Protein 3T4E (pdb70)

Secondary structure (DSSP, 8-state):
--EEEEEEES--TT-SHHHHHHHHHHHHT-SEEEEEEE--TTTHHHHHHHHHHTT--EEEE-TTSHHHHGGG-SEE-HHHHHHT--SEEEEETTEEEEE-HHHHHHHHHHHHTT---TT-EEEEE--SHHHHHHHHHHHHTT-SEEEEEE-SSTHHHHHHHHHHHHHHHSS-EEEEEETT-HHHHHHHHHH-SEEEE-SSTTSTTSTT--S---GGGS-TT-EEEE---SSSS-HHHHHHHHTT-EEE-HHHHHHHHHHHHHHHHHSS---HHHHHHHTT---/-TT-EEEEEEESS--S-SHHHHHHHHHHHHT-SEEEEEEE--TTTHHHHHHHHHHTT--EEEE-TTSTTGGGGGSSEE-HHHHHHT--SEEEEETTEEEEE-HHHHHHHHHHHHTT---TT-EEEEE--SHHHHHHHHHHHHTT-SEEEEEE-SSTHHHHHHHHHHHHHHHSS-EEEEEETT-HHHHHHHHHH-SEEEE-SSTTSTTSTT--S-S-GGGS-TT-EEEE---SSSS-HHHHHHHHTT-EEE-HHHHHHHHHHHHHHHHHSS---HHHHHHHHT-

InterPro domains:
  IPR013708 Shikimate dehydrogenase substrate binding, N-terminal [PF08501] (12-94)
  IPR022872 Quinate/Shikimate dehydrogenase [MF_01578] (1-288)
  IPR022893 Shikimate dehydrogenase family [MF_00222] (7-286)
  IPR022893 Shikimate dehydrogenase family [PTHR21089] (5-277)
  IPR036291 NAD(P)-binding domain superfamily [SSF51735] (107-283)
  IPR041121 SDH, C-terminal [PF18317] (255-284)
  IPR046346 Aminoacid dehydrogenase-like, N-terminal domain superfamily [SSF53223] (5-106)

Sequence (566 aa):
KYELIGLMAYPPIIRRHHSSLSPEMQNKALEKAGLPYTYMMAFEVDNTTFASAIEEGLKALKKMRGTGVSMPNKQLACEYVDELTPAAKLVGAINTIVNDDGYLRGYNTDGTGHIRAIKESGFDMRRGKTMVLLGAGGAATAIGAQAAIEGIKEIKLFNRKDDFFEKAVAFAKRVNENTDCVVTVTDLADQHAFTEEALASADILTNGTKVGMKPLENESLIGDVSLLRPELLVTECVYNPHMTKLLQQAQQAGCKTIIDGYGMLLWQGAEQFELWTGKAFPLDYVKQVVMGFTATAKYELIGLMAYPIRHSLSPEMQNKALEKAGLPYTYMAFEEVDNTTFASAIEGLKALKMRGTGVSMMPNKQLACEYVDELTPAAKLVGAINTIVNDDGYLRGYNTDGTGHIRAIKESGFDMRGKTMVLLGAGGAATAIGAQAAIEGIKEIKLFNRKDDFFEKAVAFAKRVNENTDCVVTVTDLADQHAFTEALASADILTNGTKVGMKPLENESLIGDVSLLRPELLVTECVYNNPHMTKLLQQQAQQAGCKTIDGYGMLLWQGAEQFEELWTGKKAFPLDYVKQVMGF

Nearest PDB structures (foldseek):
  3t4e-assembly1_B  TM=1.001E+00  e=2.821E-56  Salmonella enterica subsp. enterica serovar Typhimurium
  1o9b-assembly2_B  TM=9.986E-01  e=2.293E-50  Escherichia coli
  3tnl-assembly1_B  TM=9.856E-01  e=4.066E-39  Listeria monocytogenes EGD-e
  5dzs-assembly2_B-2  TM=7.888E-01  e=3.989E-23  Clostridioides difficile 630
  3sef-assembly2_C  TM=8.909E-01  e=2.030E-20  Vibrio cholerae O1 biovar El Tor str. N16961

CATH classification: 3.40.50.10860 (+1 more: 3.40.50.720)

Foldseek 3Di:
DAAEEEEEEPPPPDDCLQVLLQVQCVVVVHRYHYYYDHHAPVCPVVVLVVCLVSVHQWYFYDPPCFLVVVVVAQEEDQLCVLLSGFGIWGQDNNHIYTYHLLQVQQVVLCVVVVDQQAQFEEEEEDQDNNRLSVVSSSQVSHRAEYEYEYAPDPRQVVLVVSQVSSVVPGNHHYHYYHLVPVVVVLVSLQRGQEYEYPDCQCPPVNQVDDSDPDLVSQALNYEYEYQDPVPPQGPVNVSNVVNNHHYYTNVSSVLSSSQVNSCSSRVDGGPRVSSCVVVVVDD/DVVAAEEEAEEPPDDPDCLQVLLQVQCVVVPHRYHYYYDHHAPVCVVVVLVVCLVSVHQWYFYDPPCFLVVVVSAQEEDQLCVLLSGFGIWGQDNNHIYGYHLLQVQLVVLCVVVVDQQAQFEEEFEDQDNNRSSNVSSSQVSHHAEYEYEYAPDPRQVVQVVSQVSSVVPGNHHYDYDYLVPVVSVLVSLQRHQEYEYPDCQCPPPNVVDDSDPDLVSQALRYEYEYQDVVPQCGPNNVSNVVNNHHYYTNVSSVLSSSQVNSCSSPVDGGPSVVSCVVVVD

Radius of gyration: 31.48 Å; Cα contacts (8 Å, |Δi|>4): 1262; chains: 2; bounding box: 39×104×48 Å

Structure (mmCIF, N/CA/C/O backbone):
data_3T4E
#
_entry.id   3T4E
#
_cell.length_a   40.049
_cell.length_b   111.392
_cell.length_c   66.380
_cell.angle_alpha   90.00
_cell.angle_beta   96.20
_cell.angle_gamma   90.00
#
_symmetry.space_group_name_H-M   'P 1 21 1'
#
loop_
_entity.id
_entity.type
_entity.pdbx_description
1 polymer 'Quinate/shikimate dehydrogenase'
2 non-polymer NICOTINAMIDE-ADENINE-DINUCLEOTIDE
3 non-polymer 'PHOSPHATE ION'
4 water water
#
loop_
_atom_site.group_PDB
_atom_site.id
_atom_site.type_symbol
_atom_site.label_atom_id
_atom_site.label_alt_id
_atom_site.label_comp_id
_atom_site.label_asym_id
_atom_site.label_entity_id
_atom_site.label_seq_id
_atom_site.pdbx_PDB_ins_code
_atom_site.Cartn_x
_atom_site.Cartn_y
_atom_site.Cartn_z
_atom_site.occupancy
_atom_site.B_iso_or_equiv
_atom_site.auth_seq_id
_atom_site.auth_comp_id
_atom_site.auth_asym_id
_atom_site.auth_atom_id
_atom_site.pdbx_PDB_model_num
ATOM 1 N N . LYS A 1 30 ? 11.408 61.468 8.508 1.00 54.17 6 LYS A N 1
ATOM 2 C CA . LYS A 1 30 ? 12.359 60.860 9.478 1.00 53.16 6 LYS A CA 1
ATOM 3 C C . LYS A 1 30 ? 12.137 59.304 9.480 1.00 49.55 6 LYS A C 1
ATOM 4 O O . LYS A 1 30 ? 11.839 58.709 8.437 1.00 49.14 6 LYS A O 1
ATOM 10 N N . TYR A 1 31 ? 12.305 58.654 10.624 1.00 45.71 7 TYR A N 1
ATOM 11 C CA . TYR A 1 31 ? 12.108 57.226 10.738 1.00 41.94 7 TYR A CA 1
ATOM 12 C C . TYR A 1 31 ? 10.624 56.848 10.676 1.00 38.53 7 TYR A C 1
ATOM 13 O O . TYR A 1 31 ? 9.766 57.621 11.087 1.00 38.02 7 TYR A O 1
ATOM 22 N N . GLU A 1 32 ? 10.352 55.664 10.132 1.00 33.99 8 GLU A N 1
ATOM 23 C CA . GLU A 1 32 ? 9.018 55.110 10.053 1.00 32.00 8 GLU A CA 1
ATOM 24 C C . GLU A 1 32 ? 8.937 53.950 11.037 1.00 27.92 8 GLU A C 1
ATOM 25 O O . GLU A 1 32 ? 9.900 53.218 11.232 1.00 27.08 8 GLU A O 1
ATOM 31 N N . LEU A 1 33 ? 7.772 53.757 11.621 1.00 24.20 9 LEU A N 1
ATOM 32 C CA . LEU A 1 33 ? 7.592 52.718 12.629 1.00 22.48 9 LEU A CA 1
ATOM 33 C C . LEU A 1 33 ? 7.075 51.441 12.036 1.00 20.60 9 LEU A C 1
ATOM 34 O O . LEU A 1 33 ? 6.240 51.466 11.128 1.00 19.74 9 LEU A O 1
ATOM 39 N N . ILE A 1 34 ? 7.581 50.338 12.561 1.00 20.27 10 ILE A N 1
ATOM 40 C CA . ILE A 1 34 ? 7.097 48.991 12.228 1.00 19.41 10 ILE A CA 1
ATOM 41 C C . ILE A 1 34 ? 6.722 48.404 13.555 1.00 18.76 10 ILE A C 1
ATOM 42 O O . ILE A 1 34 ? 7.540 48.383 14.496 1.00 20.49 10 ILE A O 1
ATOM 47 N N . GLY A 1 35 ? 5.477 47.963 13.688 1.00 18.49 11 GLY A N 1
ATOM 48 C CA . GLY A 1 35 ? 5.065 47.381 14.944 1.00 18.86 11 GLY A CA 1
ATOM 49 C C . GLY A 1 35 ? 5.033 45.866 15.006 1.00 19.65 11 GLY A C 1
ATOM 50 O O . GLY A 1 35 ? 5.412 45.167 14.055 1.00 20.87 11 GLY A O 1
ATOM 51 N N . LEU A 1 36 ? 4.680 45.386 16.195 1.00 19.99 12 LEU A N 1
ATOM 52 C CA . LEU A 1 36 ? 4.342 43.992 16.470 1.00 19.66 12 LEU A CA 1
ATOM 53 C C . LEU A 1 36 ? 3.080 44.156 17.293 1.00 20.25 12 LEU A C 1
ATOM 54 O O . LEU A 1 36 ? 3.074 44.927 18.245 1.00 21.73 12 LEU A O 1
ATOM 59 N N . MET A 1 37 ? 2.010 43.479 16.896 1.00 20.60 13 MET A N 1
ATOM 60 C CA . MET A 1 37 ? 0.742 43.523 17.581 1.00 20.96 13 MET A CA 1
ATOM 61 C C . MET A 1 37 ? 0.402 42.113 18.039 1.00 20.31 13 MET A C 1
ATOM 62 O O . MET A 1 37 ? 0.022 41.272 17.241 1.00 20.53 13 MET A O 1
ATOM 67 N N . ALA A 1 38 ? 0.553 41.876 19.334 1.00 19.31 14 ALA A N 1
ATOM 68 C CA . ALA A 1 38 ? 0.367 40.577 19.914 1.00 18.17 14 ALA A CA 1
ATOM 69 C C . ALA A 1 38 ? 0.123 40.701 21.407 1.00 20.14 14 ALA A C 1
ATOM 70 O O . ALA A 1 38 ? 0.350 41.766 21.992 1.00 21.22 14 ALA A O 1
ATOM 72 N N . TYR A 1 39 ? -0.357 39.623 22.013 1.00 20.95 15 TYR A N 1
ATOM 73 C CA . TYR A 1 39 ? -0.580 39.587 23.462 1.00 22.92 15 TYR A CA 1
ATOM 74 C C . TYR A 1 39 ? -0.571 38.146 23.935 1.00 24.32 15 TYR A C 1
ATOM 75 O O . TYR A 1 39 ? -1.415 37.361 23.508 1.00 24.58 15 TYR A O 1
ATOM 84 N N A PRO A 1 40 ? 0.385 37.780 24.803 0.50 26.11 16 PRO A N 1
ATOM 85 N N B PRO A 1 40 ? 0.348 37.812 24.842 0.50 26.53 16 PRO A N 1
ATOM 86 C CA A PRO A 1 40 ? 1.468 38.609 25.358 0.50 27.88 16 PRO A CA 1
ATOM 87 C CA B PRO A 1 40 ? 1.323 38.760 25.395 0.50 28.45 16 PRO A CA 1
ATOM 88 C C A PRO A 1 40 ? 2.633 38.743 24.401 0.50 28.31 16 PRO A C 1
ATOM 89 C C B PRO A 1 40 ? 2.573 38.892 24.545 0.50 29.00 16 PRO A C 1
ATOM 90 O O A PRO A 1 40 ? 2.831 37.871 23.553 0.50 30.31 16 PRO A O 1
ATOM 91 O O B PRO A 1 40 ? 2.655 38.320 23.455 0.50 30.29 16 PRO A O 1
ATOM 98 N N A ILE A 1 41 ? 3.399 39.821 24.537 0.50 28.88 17 ILE A N 1
ATOM 99 N N B ILE A 1 41 ? 3.515 39.693 25.023 0.50 30.82 17 ILE A N 1
ATOM 100 C CA A ILE A 1 41 ? 4.561 40.055 23.689 0.50 28.83 17 ILE A CA 1
ATOM 101 C CA B ILE A 1 41 ? 4.806 39.828 24.384 0.50 31.23 17 ILE A CA 1
ATOM 102 C C A ILE A 1 41 ? 5.845 39.623 24.398 0.50 30.81 17 ILE A C 1
ATOM 103 C C B ILE A 1 41 ? 5.778 39.328 25.458 0.50 34.74 17 ILE A C 1
ATOM 104 O O A ILE A 1 41 ? 6.955 39.954 23.966 0.50 30.72 17 ILE A O 1
ATOM 105 O O B ILE A 1 41 ? 6.441 40.130 26.121 0.50 36.35 17 ILE A O 1
ATOM 114 N N A ARG A 1 42 ? 5.687 38.864 25.474 0.50 32.69 18 ARG A N 1
ATOM 115 N N B ARG A 1 42 ? 5.839 38.014 25.675 0.50 37.24 18 ARG A N 1
ATOM 116 C CA A ARG A 1 42 ? 6.824 38.446 26.289 0.50 33.85 18 ARG A CA 1
ATOM 117 C CA B ARG A 1 42 ? 6.723 37.481 26.728 0.50 39.46 18 ARG A CA 1
ATOM 118 C C A ARG A 1 42 ? 7.872 37.578 25.547 0.50 34.35 18 ARG A C 1
ATOM 119 C C B ARG A 1 42 ? 8.187 37.480 26.286 0.50 39.66 18 ARG A C 1
ATOM 120 O O A ARG A 1 42 ? 7.564 36.535 24.959 0.50 34.07 18 ARG A O 1
ATOM 121 O O B ARG A 1 42 ? 9.026 38.126 26.927 0.50 40.87 18 ARG A O 1
ATOM 136 N N A HIS A 1 43 ? 9.103 38.093 25.594 0.50 34.78 19 HIS A N 1
ATOM 137 N N B HIS A 1 43 ? 8.526 36.752 25.238 0.50 38.20 19 HIS A N 1
ATOM 138 C CA A HIS A 1 43 ? 10.346 37.499 25.040 0.50 35.80 19 HIS A CA 1
ATOM 139 C CA B HIS A 1 43 ? 9.865 36.930 24.718 0.50 37.64 19 HIS A CA 1
ATOM 140 C C A HIS A 1 43 ? 10.372 37.191 23.523 0.50 34.01 19 HIS A C 1
ATOM 141 C C B HIS A 1 43 ? 9.901 36.641 23.232 0.50 34.62 19 HIS A C 1
ATOM 142 O O A HIS A 1 43 ? 11.249 36.466 23.063 0.50 34.27 19 HIS A O 1
ATOM 143 O O B HIS A 1 43 ? 10.403 35.621 22.771 0.50 34.06 19 HIS A O 1
ATOM 156 N N A SER A 1 44 ? 9.419 37.719 22.758 0.50 31.46 20 SER A N 1
ATOM 157 N N B SER A 1 44 ? 9.302 37.567 22.508 0.50 31.51 20 SER A N 1
ATOM 158 C CA A SER A 1 44 ? 9.447 37.537 21.307 0.50 29.69 20 SER A CA 1
ATOM 159 C CA B SER A 1 44 ? 9.336 37.555 21.082 0.50 29.31 20 SER A CA 1
ATOM 160 C C A SER A 1 44 ? 10.841 37.896 20.840 0.50 28.06 20 SER A C 1
ATOM 161 C C B SER A 1 44 ? 10.747 37.953 20.730 0.50 27.87 20 SER A C 1
ATOM 162 O O A SER A 1 44 ? 11.458 38.784 21.419 0.50 27.14 20 SER A O 1
ATOM 163 O O B SER A 1 44 ? 11.288 38.892 21.306 0.50 26.98 20 SER A O 1
ATOM 168 N N . LEU A 1 45 ? 11.347 37.202 19.817 1.00 27.66 21 LEU A N 1
ATOM 169 C CA . LEU A 1 45 ? 12.682 37.483 19.297 1.00 26.90 21 LEU A CA 1
ATOM 170 C C . LEU A 1 45 ? 12.610 38.459 18.116 1.00 25.74 21 LEU A C 1
ATOM 171 O O . LEU A 1 45 ? 13.640 38.948 17.649 1.00 23.96 21 LEU A O 1
ATOM 176 N N . SER A 1 46 ? 11.406 38.786 17.665 1.00 24.05 22 SER A N 1
ATOM 177 C CA . SER A 1 46 ? 11.272 39.684 16.515 1.00 23.97 22 SER A CA 1
ATOM 178 C C . SER A 1 46 ? 11.864 41.086 16.741 1.00 24.71 22 SER A C 1
ATOM 179 O O . SER A 1 46 ? 12.562 41.587 15.869 1.00 24.50 22 SER A O 1
ATOM 182 N N . PRO A 1 47 ? 11.606 41.725 17.898 1.00 26.23 23 PRO A N 1
ATOM 183 C CA . PRO A 1 47 ? 12.188 43.065 18.072 1.00 26.10 23 PRO A CA 1
ATOM 184 C C . PRO A 1 47 ? 13.695 43.093 17.941 1.00 25.81 23 PRO A C 1
ATOM 185 O O . PRO A 1 47 ? 14.237 43.964 17.259 1.00 24.45 23 PRO A O 1
ATOM 189 N N . GLU A 1 48 ? 14.386 42.153 18.579 1.00 26.97 24 GLU A N 1
ATOM 190 C CA . GLU A 1 48 ? 15.857 42.157 18.494 1.00 28.14 24 GLU A CA 1
ATOM 191 C C . GLU A 1 48 ? 16.299 41.850 17.081 1.00 27.23 24 GLU A C 1
ATOM 192 O O . GLU A 1 48 ? 17.155 42.550 16.540 1.00 26.88 24 GLU A O 1
ATOM 198 N N . MET A 1 49 ? 15.698 40.822 16.463 1.00 26.13 25 MET A N 1
ATOM 199 C CA . MET A 1 49 ? 16.085 40.458 15.105 1.00 26.03 25 MET A CA 1
ATOM 200 C C . MET A 1 49 ? 15.930 41.612 14.137 1.00 23.76 25 MET A C 1
ATOM 201 O O . MET A 1 49 ? 16.874 41.930 13.413 1.00 23.71 25 MET A O 1
ATOM 206 N N . GLN A 1 50 ? 14.752 42.239 14.149 1.00 21.02 26 GLN A N 1
ATOM 207 C CA . GLN A 1 50 ? 14.441 43.321 13.231 1.00 20.69 26 GLN A CA 1
ATOM 208 C C . GLN A 1 50 ? 15.264 44.577 13.492 1.00 21.06 26 GLN A C 1
ATOM 209 O O . GLN A 1 50 ? 15.815 45.141 12.562 1.00 21.96 26 GLN A O 1
ATOM 215 N N . ASN A 1 51 ? 15.376 45.005 14.739 1.00 20.99 27 ASN A N 1
ATOM 216 C CA . ASN A 1 51 ? 16.204 46.196 15.052 1.00 22.51 27 ASN A CA 1
ATOM 217 C C . ASN A 1 51 ? 17.701 45.975 14.787 1.00 23.62 27 ASN A C 1
ATOM 218 O O . ASN A 1 51 ? 18.384 46.889 14.326 1.00 25.87 27 ASN A O 1
ATOM 223 N N . LYS A 1 52 ? 18.211 44.776 15.061 1.00 23.69 28 LYS A N 1
ATOM 224 C CA . LYS A 1 52 ? 19.618 44.482 14.755 1.00 24.57 28 LYS A CA 1
ATOM 225 C C . LYS A 1 52 ? 19.866 44.568 13.233 1.00 23.62 28 LYS A C 1
ATOM 226 O O . LYS A 1 52 ? 20.862 45.144 12.781 1.00 22.49 28 LYS A O 1
ATOM 232 N N . ALA A 1 53 ? 18.953 43.994 12.443 1.00 21.87 29 ALA A N 1
ATOM 233 C CA . ALA A 1 53 ? 19.069 44.022 10.994 1.00 21.81 29 ALA A CA 1
ATOM 234 C C . ALA A 1 53 ? 18.929 45.445 10.451 1.00 21.10 29 ALA A C 1
ATOM 235 O O . ALA A 1 53 ? 19.681 45.846 9.588 1.00 20.86 29 ALA A O 1
ATOM 237 N N . LEU A 1 54 ? 17.957 46.197 10.945 1.00 21.47 30 LEU A N 1
ATOM 238 C CA . LEU A 1 54 ? 17.756 47.585 10.503 1.00 22.62 30 LEU A CA 1
ATOM 239 C C . LEU A 1 54 ? 18.989 48.433 10.814 1.00 23.32 30 LEU A C 1
ATOM 240 O O . LEU A 1 54 ? 19.465 49.194 9.959 1.00 23.76 30 LEU A O 1
ATOM 245 N N . GLU A 1 55 ? 19.506 48.290 12.035 1.00 23.54 31 GLU A N 1
ATOM 246 C CA . GLU A 1 55 ? 20.680 49.044 12.467 1.00 25.42 31 GLU A CA 1
ATOM 247 C C . GLU A 1 55 ? 21.932 48.650 11.694 1.00 27.13 31 GLU A C 1
ATOM 248 O O . GLU A 1 55 ? 22.783 49.496 11.434 1.00 26.09 31 GLU A O 1
ATOM 254 N N . LYS A 1 56 ? 22.045 47.382 11.313 1.00 26.80 32 LYS A N 1
ATOM 255 C CA . LYS A 1 56 ? 23.213 46.934 10.545 1.00 28.70 32 LYS A CA 1
ATOM 256 C C . LYS A 1 56 ? 23.342 47.741 9.245 1.00 31.33 32 LYS A C 1
ATOM 257 O O . LYS A 1 56 ? 24.437 48.144 8.876 1.00 32.43 32 LYS A O 1
ATOM 263 N N . ALA A 1 57 ? 22.225 47.979 8.557 1.00 32.19 33 ALA A N 1
ATOM 264 C CA . ALA A 1 57 ? 22.240 48.750 7.296 1.00 34.35 33 ALA A CA 1
ATOM 265 C C . ALA A 1 57 ? 21.974 50.226 7.504 1.00 36.18 33 ALA A C 1
ATOM 266 O O . ALA A 1 57 ? 22.011 51.011 6.548 1.00 39.40 33 ALA A O 1
ATOM 268 N N . GLY A 1 58 ? 21.708 50.625 8.743 1.00 34.60 34 GLY A N 1
ATOM 269 C CA . GLY A 1 58 ? 21.425 52.020 9.037 1.00 33.51 34 GLY A CA 1
ATOM 270 C C . GLY A 1 58 ? 20.156 52.501 8.355 1.00 32.04 34 GLY A C 1
ATOM 271 O O . GLY A 1 58 ? 20.091 53.649 7.917 1.00 33.24 34 GLY A O 1
ATOM 272 N N . LEU A 1 59 ? 19.129 51.648 8.317 1.00 29.07 35 LEU A N 1
ATOM 273 C CA . LEU A 1 59 ? 17.857 51.997 7.658 1.00 28.40 35 LEU A CA 1
ATOM 274 C C . LEU A 1 59 ? 16.951 52.847 8.558 1.00 28.55 35 LEU A C 1
ATOM 275 O O . LEU A 1 59 ? 16.958 52.688 9.767 1.00 27.31 35 LEU A O 1
ATOM 280 N N . PRO A 1 60 ? 16.167 53.762 7.944 1.00 29.10 36 PRO A N 1
ATOM 281 C CA . PRO A 1 60 ? 15.262 54.684 8.650 1.00 29.48 36 PRO A CA 1
ATOM 282 C C . PRO A 1 60 ? 13.929 54.057 9.154 1.00 27.98 36 PRO A C 1
ATOM 283 O O . PRO A 1 60 ? 12.834 54.542 8.816 1.00 30.21 36 PRO A O 1
ATOM 287 N N . TYR A 1 61 ? 14.033 53.000 9.952 1.00 26.39 37 TYR A N 1
ATOM 288 C CA . TYR A 1 61 ? 12.875 52.333 10.543 1.00 25.75 37 TYR A CA 1
ATOM 289 C C . TYR A 1 61 ? 13.261 51.910 11.941 1.00 25.50 37 TYR A C 1
ATOM 290 O O . TYR A 1 61 ? 14.437 51.685 12.224 1.00 25.90 37 TYR A O 1
ATOM 299 N N . THR A 1 62 ? 12.261 51.819 12.799 1.00 23.46 38 THR A N 1
ATOM 300 C CA . THR A 1 62 ? 12.400 51.328 14.160 1.00 24.60 38 THR A CA 1
ATOM 301 C C . THR A 1 62 ? 11.273 50.315 14.327 1.00 22.16 38 THR A C 1
ATOM 302 O O . THR A 1 62 ? 10.132 50.593 13.934 1.00 19.06 38 THR A O 1
ATOM 306 N N . TYR A 1 63 ? 11.588 49.153 14.894 1.00 22.08 39 TYR A N 1
ATOM 307 C CA . TYR A 1 63 ? 10.593 48.126 15.164 1.00 20.81 39 TYR A CA 1
ATOM 308 C C . TYR A 1 63 ? 10.282 48.181 16.659 1.00 22.16 39 TYR A C 1
ATOM 309 O O . TYR A 1 63 ? 11.213 48.225 17.485 1.00 20.68 39 TYR A O 1
ATOM 318 N N A MET A 1 64 ? 8.996 48.192 17.005 0.60 20.36 40 MET A N 1
ATOM 319 N N B MET A 1 64 ? 9.006 48.169 17.021 0.40 20.80 40 MET A N 1
ATOM 320 C CA A MET A 1 64 ? 8.567 48.226 18.403 0.60 22.20 40 MET A CA 1
ATOM 321 C CA B MET A 1 64 ? 8.619 48.181 18.430 0.40 22.29 40 MET A CA 1
ATOM 322 C C A MET A 1 64 ? 7.371 47.309 18.607 0.60 21.53 40 MET A C 1
ATOM 323 C C B MET A 1 64 ? 7.368 47.347 18.634 0.40 21.54 40 MET A C 1
ATOM 324 O O A MET A 1 64 ? 6.489 47.229 17.736 0.60 19.54 40 MET A O 1
ATOM 325 O O B MET A 1 64 ? 6.458 47.357 17.796 0.40 20.03 40 MET A O 1
ATOM 334 N N . ALA A 1 65 ? 7.337 46.618 19.744 1.00 20.66 41 ALA A N 1
ATOM 335 C CA . ALA A 1 65 ? 6.214 45.728 20.058 1.00 22.19 41 ALA A CA 1
ATOM 336 C C . ALA A 1 65 ? 5.146 46.444 20.876 1.00 20.87 41 ALA A C 1
ATOM 337 O O . ALA A 1 65 ? 5.454 47.245 21.774 1.00 20.47 41 ALA A O 1
ATOM 339 N N . PHE A 1 66 ? 3.898 46.105 20.579 1.00 18.97 42 PHE A N 1
ATOM 340 C CA . PHE A 1 66 ? 2.758 46.687 21.238 1.00 20.01 42 PHE A CA 1
ATOM 341 C C . PHE A 1 66 ? 1.817 45.595 21.717 1.00 19.83 42 PHE A C 1
ATOM 342 O O . PHE A 1 66 ? 1.534 44.647 20.974 1.00 18.43 42 PHE A O 1
ATOM 350 N N . GLU A 1 67 ? 1.367 45.718 22.962 1.00 21.18 43 GLU A N 1
ATOM 351 C CA . GLU A 1 67 ? 0.433 44.764 23.552 1.00 22.39 43 GLU A CA 1
ATOM 352 C C . GLU A 1 67 ? -0.947 45.029 23.003 1.00 22.51 43 GLU A C 1
ATOM 353 O O . GLU A 1 67 ? -1.640 45.955 23.431 1.00 24.05 43 GLU A O 1
ATOM 359 N N . VAL A 1 68 ? -1.344 44.203 22.050 1.00 21.36 44 VAL A N 1
ATOM 360 C CA . VAL A 1 68 ? -2.606 44.352 21.358 1.00 19.83 44 VAL A CA 1
ATOM 361 C C . VAL A 1 68 ? -3.280 43.009 21.302 1.00 20.78 44 VAL A C 1
ATOM 362 O O . VAL A 1 68 ? -2.656 42.003 20.907 1.00 18.43 44 VAL A O 1
ATOM 366 N N . ASP A 1 69 ? -4.547 42.994 21.697 1.00 18.94 45 ASP A N 1
ATOM 367 C CA . ASP A 1 69 ? -5.348 41.762 21.699 1.00 22.73 45 ASP A CA 1
ATOM 368 C C . ASP A 1 69 ? -6.580 41.914 20.804 1.00 22.24 45 ASP A C 1
ATOM 369 O O . ASP A 1 69 ? -6.764 42.964 20.147 1.00 20.72 45 ASP A O 1
ATOM 374 N N . ASN A 1 70 ? -7.440 40.902 20.772 1.00 22.97 46 ASN A N 1
ATOM 375 C CA . ASN A 1 70 ? -8.627 40.980 19.909 1.00 24.06 46 ASN A CA 1
ATOM 376 C C . ASN A 1 70 ? -9.545 42.178 20.168 1.00 24.36 46 ASN A C 1
ATOM 377 O O . ASN A 1 70 ? -10.157 42.689 19.232 1.00 25.21 46 ASN A O 1
ATOM 382 N N . THR A 1 71 ? -9.655 42.617 21.421 1.00 24.53 47 THR A N 1
ATOM 383 C CA . THR A 1 71 ? -10.531 43.742 21.754 1.00 25.56 47 THR A CA 1
ATOM 384 C C . THR A 1 71 ? -9.958 45.097 21.292 1.00 24.70 47 THR A C 1
ATOM 385 O O . THR A 1 71 ? -10.717 46.055 21.062 1.00 24.20 47 THR A O 1
ATOM 389 N N . THR A 1 72 ? -8.639 45.201 21.187 1.00 22.75 48 THR A N 1
ATOM 390 C CA . THR A 1 72 ? -8.022 46.477 20.780 1.00 21.65 48 THR A CA 1
ATOM 391 C C . THR A 1 72 ? -7.388 46.453 19.385 1.00 21.67 48 THR A C 1
ATOM 392 O O . THR A 1 72 ? -6.831 47.460 18.925 1.00 20.27 48 THR A O 1
ATOM 396 N N . PHE A 1 73 ? -7.514 45.340 18.679 1.00 21.09 49 PHE A N 1
ATOM 397 C CA . PHE A 1 73 ? -6.837 45.219 17.391 1.00 20.55 49 PHE A CA 1
ATOM 398 C C . PHE A 1 73 ? -7.344 46.197 16.333 1.00 21.32 49 PHE A C 1
ATOM 399 O O . PHE A 1 73 ? -6.544 46.827 15.650 1.00 19.47 49 PHE A O 1
ATOM 407 N N . ALA A 1 74 ? -8.669 46.336 16.211 1.00 21.80 50 ALA A N 1
ATOM 408 C CA . ALA A 1 74 ? -9.245 47.267 15.229 1.00 21.93 50 ALA A CA 1
ATOM 409 C C . ALA A 1 74 ? -8.723 48.696 15.453 1.00 22.03 50 ALA A C 1
ATOM 410 O O . ALA A 1 74 ? -8.331 49.356 14.491 1.00 21.60 50 ALA A O 1
ATOM 412 N N . SER A 1 75 ? -8.670 49.151 16.708 1.00 22.42 51 SER A N 1
ATOM 413 C CA . SER A 1 75 ? -8.150 50.489 17.006 1.00 23.42 51 SER A CA 1
ATOM 414 C C . SER A 1 75 ? -6.627 50.593 16.753 1.00 22.96 51 SER A C 1
ATOM 415 O O . SER A 1 75 ? -6.142 51.673 16.388 1.00 20.91 51 SER A O 1
ATOM 418 N N . ALA A 1 76 ? -5.885 49.499 16.955 1.00 20.53 52 ALA A N 1
ATOM 419 C CA . ALA A 1 76 ? -4.448 49.503 16.645 1.00 20.31 52 ALA A CA 1
ATOM 420 C C . ALA A 1 76 ? -4.248 49.690 15.140 1.00 21.02 52 ALA A C 1
ATOM 421 O O . ALA A 1 76 ? -3.328 50.412 14.731 1.00 20.52 52 ALA A O 1
ATOM 423 N N . ILE A 1 77 ? -5.094 49.026 14.328 1.00 19.79 53 ILE A N 1
ATOM 424 C CA . ILE A 1 77 ? -5.037 49.179 12.847 1.00 21.77 53 ILE A CA 1
ATOM 425 C C . ILE A 1 77 ? -5.339 50.628 12.448 1.00 21.35 53 ILE A C 1
ATOM 426 O O . ILE A 1 77 ? -4.677 51.177 11.554 1.00 21.46 53 ILE A O 1
ATOM 431 N N A GLU A 1 78 ? -6.356 51.221 13.087 0.60 23.24 54 GLU A N 1
ATOM 432 N N B GLU A 1 78 ? -6.329 51.247 13.079 0.40 22.68 54 GLU A N 1
ATOM 433 C CA A GLU A 1 78 ? -6.669 52.656 12.922 0.60 23.98 54 GLU A CA 1
ATOM 434 C CA B GLU A 1 78 ? -6.620 52.652 12.791 0.40 23.28 54 GLU A CA 1
ATOM 435 C C A GLU A 1 78 ? -5.399 53.460 13.127 0.60 23.37 54 GLU A C 1
ATOM 436 C C B GLU A 1 78 ? -5.397 53.499 13.139 0.40 22.99 54 GLU A C 1
ATOM 437 O O A GLU A 1 78 ? -5.063 54.365 12.335 0.60 21.91 54 GLU A O 1
ATOM 438 O O B GLU A 1 78 ? -5.082 54.470 12.433 0.40 22.31 54 GLU A O 1
ATOM 449 N N . GLY A 1 79 ? -4.700 53.118 14.207 1.00 22.50 55 GLY A N 1
ATOM 450 C CA . GLY A 1 79 ? -3.453 53.783 14.602 1.00 21.78 55 GLY A CA 1
ATOM 451 C C . GLY A 1 79 ? -2.386 53.577 13.536 1.00 22.18 55 GLY A C 1
ATOM 452 O O . GLY A 1 79 ? -1.734 54.514 13.131 1.00 21.79 55 GLY A O 1
ATOM 453 N N . LEU A 1 80 ? -2.278 52.346 13.031 1.00 21.38 56 LEU A N 1
ATOM 454 C CA . LEU A 1 80 ? -1.317 51.998 11.989 1.00 21.30 56 LEU A CA 1
ATOM 455 C C . LEU A 1 80 ? -1.516 52.857 10.744 1.00 21.07 56 LEU A C 1
ATOM 456 O O . LEU A 1 80 ? -0.542 53.343 10.171 1.00 19.44 56 LEU A O 1
ATOM 461 N N . LYS A 1 81 ? -2.764 53.065 10.349 1.00 20.47 57 LYS A N 1
ATOM 462 C CA . LYS A 1 81 ? -3.053 53.897 9.195 1.00 20.89 57 LYS A CA 1
ATOM 463 C C . LYS A 1 81 ? -2.851 55.367 9.512 1.00 21.58 57 LYS A C 1
ATOM 464 O O . LYS A 1 81 ? -2.177 56.075 8.763 1.00 21.44 57 LYS A O 1
ATOM 470 N N . ALA A 1 82 ? -3.405 55.832 10.635 1.00 21.64 58 ALA A N 1
ATOM 471 C CA . ALA A 1 82 ? -3.323 57.251 10.984 1.00 22.44 58 ALA A CA 1
ATOM 472 C C . ALA A 1 82 ? -1.880 57.734 11.186 1.00 22.34 58 ALA A C 1
ATOM 473 O O . ALA A 1 82 ? -1.517 58.818 10.727 1.00 23.74 58 ALA A O 1
ATOM 475 N N . LEU A 1 83 ? -1.067 56.938 11.876 1.00 21.57 59 LEU A N 1
ATOM 476 C CA . LEU A 1 83 ? 0.321 57.319 12.154 1.00 22.17 59 LEU A CA 1
ATOM 477 C C . LEU A 1 83 ? 1.253 57.071 10.971 1.00 21.96 59 LEU A C 1
ATOM 478 O O . LEU A 1 83 ? 2.438 57.451 10.990 1.00 20.17 59 LEU A O 1
ATOM 483 N N A LYS A 1 84 ? 0.714 56.460 9.927 0.70 20.38 60 LYS A N 1
ATOM 484 N N B LYS A 1 84 ? 0.711 56.446 9.932 0.30 20.71 60 LYS A N 1
ATOM 485 C CA A LYS A 1 84 ? 1.515 56.093 8.764 0.70 21.65 60 LYS A CA 1
ATOM 486 C CA B LYS A 1 84 ? 1.482 56.086 8.749 0.30 21.11 60 LYS A CA 1
ATOM 487 C C A LYS A 1 84 ? 2.658 55.157 9.158 0.70 20.72 60 LYS A C 1
ATOM 488 C C B LYS A 1 84 ? 2.632 55.146 9.119 0.30 20.54 60 LYS A C 1
ATOM 489 O O A LYS A 1 84 ? 3.826 55.385 8.838 0.70 20.21 60 LYS A O 1
ATOM 490 O O B LYS A 1 84 ? 3.783 55.372 8.744 0.30 20.44 60 LYS A O 1
ATOM 501 N N . MET A 1 85 ? 2.308 54.097 9.873 1.00 19.08 61 MET A N 1
ATOM 502 C CA . MET A 1 85 ? 3.295 53.086 10.225 1.00 21.14 61 MET A CA 1
ATOM 503 C C . MET A 1 85 ? 3.585 52.365 8.902 1.00 20.60 61 MET A C 1
ATOM 504 O O . MET A 1 85 ? 2.718 52.292 7.999 1.00 20.32 61 MET A O 1
ATOM 509 N N . ARG A 1 86 ? 4.808 51.884 8.747 1.00 20.84 62 ARG A N 1
ATOM 510 C CA . ARG A 1 86 ? 5.184 51.175 7.529 1.00 20.41 62 ARG A CA 1
ATOM 511 C C . ARG A 1 86 ? 4.503 49.801 7.480 1.00 20.75 62 ARG A C 1
ATOM 512 O O . ARG A 1 86 ? 4.266 49.257 6.416 1.00 19.39 62 ARG A O 1
ATOM 520 N N . GLY A 1 87 ? 4.220 49.236 8.652 1.00 19.79 63 GLY A N 1
ATOM 521 C CA . GLY A 1 87 ? 3.574 47.947 8.729 1.00 20.06 63 GLY A CA 1
ATOM 522 C C . GLY A 1 87 ? 3.638 47.430 10.139 1.00 18.78 63 GLY A C 1
ATOM 523 O O . GLY A 1 87 ? 4.063 48.148 11.051 1.00 20.42 63 GLY A O 1
ATOM 524 N N . THR A 1 88 ? 3.217 46.189 10.315 1.00 18.50 64 THR A N 1
ATOM 525 C CA . THR A 1 88 ? 3.339 45.551 11.608 1.00 18.92 64 THR A CA 1
ATOM 526 C C . THR A 1 88 ? 3.412 44.040 11.508 1.00 19.40 64 THR A C 1
ATOM 527 O O . THR A 1 88 ? 2.847 43.419 10.588 1.00 18.62 64 THR A O 1
ATOM 531 N N . GLY A 1 89 ? 4.154 43.440 12.422 1.00 18.89 65 GLY A N 1
ATOM 532 C CA . GLY A 1 89 ? 4.089 42.016 12.569 1.00 18.26 65 GLY A CA 1
ATOM 533 C C . GLY A 1 89 ? 2.804 41.747 13.378 1.00 17.88 65 GLY A C 1
ATOM 534 O O . GLY A 1 89 ? 2.294 42.625 14.095 1.00 18.81 65 GLY A O 1
ATOM 535 N N . VAL A 1 90 ? 2.277 40.534 13.282 1.00 17.96 66 VAL A N 1
ATOM 536 C CA . VAL A 1 90 ? 1.078 40.132 14.015 1.00 18.35 66 VAL A CA 1
ATOM 537 C C . VAL A 1 90 ? 1.362 38.770 14.602 1.00 18.72 66 VAL A C 1
ATOM 538 O O . VAL A 1 90 ? 1.953 37.927 13.944 1.00 19.49 66 VAL A O 1
ATOM 542 N N . SER A 1 91 ? 1.017 38.567 15.857 1.00 20.01 67 SER A N 1
ATOM 543 C CA . SER A 1 91 ? 1.176 37.246 16.442 1.00 20.46 67 SER A CA 1
ATOM 544 C C . SER A 1 91 ? -0.056 36.947 17.273 1.00 21.82 67 SER A C 1
ATOM 545 O O . SER A 1 91 ? -1.000 37.748 17.275 1.00 19.87 67 SER A O 1
ATOM 548 N N . MET A 1 92 ? -0.080 35.809 17.970 1.00 21.22 68 MET A N 1
ATOM 549 C CA . MET A 1 92 ? -1.247 35.493 18.784 1.00 24.85 68 MET A CA 1
ATOM 550 C C . MET A 1 92 ? -1.581 36.684 19.689 1.00 21.64 68 MET A C 1
ATOM 551 O O . MET A 1 92 ? -0.686 37.328 20.237 1.00 20.99 68 MET A O 1
ATOM 556 N N . PRO A 1 93 ? -2.872 36.939 19.913 1.00 21.01 69 PRO A N 1
ATOM 557 C CA . PRO A 1 93 ? -4.019 36.186 19.451 1.00 21.80 69 PRO A CA 1
ATOM 558 C C . PRO A 1 93 ? -4.673 36.765 18.207 1.00 19.93 69 PRO A C 1
ATOM 559 O O . PRO A 1 93 ? -5.818 36.455 17.947 1.00 20.55 69 PRO A O 1
ATOM 563 N N . ASN A 1 94 ? -3.924 37.545 17.435 1.00 20.01 70 ASN A N 1
ATOM 564 C CA . ASN A 1 94 ? -4.489 38.329 16.357 1.00 19.88 70 ASN A CA 1
ATOM 565 C C . ASN A 1 94 ? -4.332 37.858 14.919 1.00 20.29 70 ASN A C 1
ATOM 566 O O . ASN A 1 94 ? -4.848 38.516 14.003 1.00 17.02 70 ASN A O 1
ATOM 571 N N . LYS A 1 95 ? -3.673 36.727 14.697 1.00 19.56 71 LYS A N 1
ATOM 572 C CA . LYS A 1 95 ? -3.337 36.322 13.313 1.00 21.15 71 LYS A CA 1
ATOM 573 C C . LYS A 1 95 ? -4.548 36.037 12.436 1.00 19.25 71 LYS A C 1
ATOM 574 O O . LYS A 1 95 ? -4.552 36.374 11.258 1.00 20.42 71 LYS A O 1
ATOM 580 N N . GLN A 1 96 ? -5.578 35.448 13.011 1.00 21.20 72 GLN A N 1
ATOM 581 C CA . GLN A 1 96 ? -6.805 35.141 12.233 1.00 21.77 72 GLN A CA 1
ATOM 582 C C . GLN A 1 96 ? -7.600 36.449 11.979 1.00 21.89 72 GLN A C 1
ATOM 583 O O . GLN A 1 96 ? -7.993 36.765 10.841 1.00 19.92 72 GLN A O 1
ATOM 589 N N . LEU A 1 97 ? -7.796 37.216 13.049 1.00 22.20 73 LEU A N 1
ATOM 590 C CA . LEU A 1 97 ? -8.519 38.488 12.988 1.00 21.92 73 LEU A CA 1
ATOM 591 C C . LEU A 1 97 ? -7.894 39.466 11.990 1.00 20.98 73 LEU A C 1
ATOM 592 O O . LEU A 1 97 ? -8.594 40.142 11.238 1.00 19.16 73 LEU A O 1
ATOM 597 N N . ALA A 1 98 ? -6.568 39.516 11.967 1.00 20.61 74 ALA A N 1
ATOM 598 C CA . ALA A 1 98 ? -5.856 40.417 11.074 1.00 20.39 74 ALA A CA 1
ATOM 599 C C . ALA A 1 98 ? -6.230 40.232 9.590 1.00 19.68 74 ALA A C 1
ATOM 600 O O . ALA A 1 98 ? -6.168 41.183 8.824 1.00 20.25 74 ALA A O 1
ATOM 602 N N . CYS A 1 99 ? -6.618 39.027 9.184 1.00 20.67 75 CYS A N 1
ATOM 603 C CA . CYS A 1 99 ? -7.029 38.793 7.808 1.00 20.99 75 CYS A CA 1
ATOM 604 C C . CYS A 1 99 ? -8.192 39.673 7.379 1.00 22.48 75 CYS A C 1
ATOM 605 O O . CYS A 1 99 ? -8.323 39.986 6.191 1.00 21.33 75 CYS A O 1
ATOM 608 N N . GLU A 1 100 ? -9.027 40.071 8.349 1.00 21.64 76 GLU A N 1
ATOM 609 C CA . GLU A 1 100 ? -10.230 40.869 8.081 1.00 23.25 76 GLU A CA 1
ATOM 610 C C . GLU A 1 100 ? -9.921 42.352 8.060 1.00 22.57 76 GLU A C 1
ATOM 611 O O . GLU A 1 100 ? -10.789 43.148 7.766 1.00 23.56 76 GLU A O 1
ATOM 617 N N . TYR A 1 101 ? -8.683 42.711 8.360 1.00 22.83 77 TYR A N 1
ATOM 618 C CA . TYR A 1 101 ? -8.291 44.109 8.430 1.00 22.55 77 TYR A CA 1
ATOM 619 C C . TYR A 1 101 ? -7.289 44.549 7.379 1.00 23.99 77 TYR A C 1
ATOM 620 O O . TYR A 1 101 ? -6.765 45.666 7.446 1.00 25.97 77 TYR A O 1
ATOM 629 N N . VAL A 1 102 ? -7.021 43.683 6.406 1.00 24.15 78 VAL A N 1
ATOM 630 C CA . VAL A 1 102 ? -6.140 44.030 5.311 1.00 23.22 78 VAL A CA 1
ATOM 631 C C . VAL A 1 102 ? -6.985 44.076 4.058 1.00 24.54 78 VAL A C 1
ATOM 632 O O . VAL A 1 102 ? -8.068 43.461 3.985 1.00 25.00 78 VAL A O 1
ATOM 636 N N . ASP A 1 103 ? -6.506 44.826 3.085 1.00 23.85 79 ASP A N 1
ATOM 637 C CA . ASP A 1 103 ? -7.174 44.960 1.795 1.00 25.74 79 ASP A CA 1
ATOM 638 C C . ASP A 1 103 ? -6.898 43.802 0.844 1.00 25.30 79 ASP A C 1
ATOM 639 O O . ASP A 1 103 ? -7.679 43.538 -0.063 1.00 24.10 79 ASP A O 1
ATOM 644 N N . GLU A 1 104 ? -5.774 43.116 1.041 1.00 23.60 80 GLU A N 1
ATOM 645 C CA . GLU A 1 104 ? -5.366 42.051 0.160 1.00 24.48 80 GLU A CA 1
ATOM 646 C C . GLU A 1 104 ? -4.534 41.029 0.896 1.00 23.70 80 GLU A C 1
ATOM 647 O O . GLU A 1 104 ? -3.663 41.382 1.678 1.00 25.72 80 GLU A O 1
ATOM 653 N N . LEU A 1 105 ? -4.839 39.768 0.655 1.00 23.17 81 LEU A N 1
ATOM 654 C CA . LEU A 1 105 ? -4.155 38.623 1.251 1.00 23.55 81 LEU A CA 1
ATOM 655 C C . LEU A 1 105 ? -3.483 37.837 0.126 1.00 22.94 81 LEU A C 1
ATOM 656 O O . LEU A 1 105 ? -3.973 37.832 -1.004 1.00 22.51 81 LEU A O 1
ATOM 661 N N . THR A 1 106 ? -2.350 37.215 0.405 1.00 21.29 82 THR A N 1
ATOM 662 C CA . THR A 1 106 ? -1.711 36.366 -0.594 1.00 22.60 82 THR A CA 1
ATOM 663 C C . THR A 1 106 ? -2.521 35.077 -0.752 1.00 22.55 82 THR A C 1
ATOM 664 O O . THR A 1 106 ? -3.337 34.742 0.115 1.00 21.76 82 THR A O 1
ATOM 668 N N . PRO A 1 107 ? -2.286 34.334 -1.845 1.00 23.34 83 PRO A N 1
ATOM 669 C CA . PRO A 1 107 ? -2.990 33.054 -1.998 1.00 23.64 83 PRO A CA 1
ATOM 670 C C . PRO A 1 107 ? -2.751 32.080 -0.833 1.00 22.52 83 PRO A C 1
ATOM 671 O O . PRO A 1 107 ? -3.675 31.405 -0.387 1.00 22.11 83 PRO A O 1
ATOM 675 N N . ALA A 1 108 ? -1.520 32.006 -0.328 1.00 23.41 84 ALA A N 1
ATOM 676 C CA . ALA A 1 108 ? -1.224 31.119 0.801 1.00 21.88 84 ALA A CA 1
ATOM 677 C C . ALA A 1 108 ? -1.976 31.562 2.067 1.00 21.77 84 ALA A C 1
ATOM 678 O O . ALA A 1 108 ? -2.529 30.720 2.800 1.00 20.10 84 ALA A O 1
ATOM 680 N N . ALA A 1 109 ? -2.004 32.870 2.326 1.00 20.93 85 ALA A N 1
ATOM 681 C CA . ALA A 1 109 ? -2.703 33.406 3.513 1.00 22.23 85 ALA A CA 1
ATOM 682 C C . ALA A 1 109 ? -4.193 33.069 3.436 1.00 22.56 85 ALA A C 1
ATOM 683 O O . ALA A 1 109 ? -4.833 32.823 4.456 1.00 24.27 85 ALA A O 1
ATOM 685 N N . LYS A 1 110 ? -4.742 33.042 2.231 1.00 23.35 86 LYS A N 1
ATOM 686 C CA . LYS A 1 110 ? -6.151 32.687 2.058 1.00 23.95 86 LYS A CA 1
ATOM 687 C C . LYS A 1 110 ? -6.382 31.220 2.393 1.00 25.56 86 LYS A C 1
ATOM 688 O O . LYS A 1 110 ? -7.414 30.890 2.928 1.00 25.41 86 LYS A O 1
ATOM 694 N N . LEU A 1 111 ? -5.422 30.338 2.091 1.00 24.03 87 LEU A N 1
ATOM 695 C CA . LEU A 1 111 ? -5.541 28.921 2.472 1.00 23.06 87 LEU A CA 1
ATOM 696 C C . LEU A 1 111 ? -5.405 28.748 4.009 1.00 24.27 87 LEU A C 1
ATOM 697 O O . LEU A 1 111 ? -6.096 27.955 4.631 1.00 24.01 87 LEU A O 1
ATOM 702 N N . VAL A 1 112 ? -4.503 29.505 4.616 1.00 23.58 88 VAL A N 1
ATOM 703 C CA . VAL A 1 112 ? -4.247 29.387 6.052 1.00 22.82 88 VAL A CA 1
ATOM 704 C C . VAL A 1 112 ? -5.336 30.032 6.875 1.00 22.97 88 VAL A C 1
ATOM 705 O O . VAL A 1 112 ? -5.805 29.463 7.853 1.00 23.00 88 VAL A O 1
ATOM 709 N N . GLY A 1 113 ? -5.771 31.219 6.460 1.00 23.11 89 GLY A N 1
ATOM 710 C CA . GLY A 1 113 ? -6.758 31.964 7.220 1.00 22.91 89 GLY A CA 1
ATOM 711 C C . GLY A 1 113 ? -6.083 32.685 8.374 1.00 21.29 89 GLY A C 1
ATOM 712 O O . GLY A 1 113 ? -6.705 32.962 9.394 1.00 22.56 89 GLY A O 1
ATOM 713 N N . ALA A 1 114 ? -4.789 32.958 8.226 1.00 19.30 90 ALA A N 1
ATOM 714 C CA . ALA A 1 114 ? -4.021 33.688 9.238 1.00 19.43 90 ALA A CA 1
ATOM 715 C C . ALA A 1 114 ? -2.824 34.340 8.603 1.00 17.88 90 ALA A C 1
ATOM 716 O O . ALA A 1 114 ? -2.260 33.799 7.648 1.00 18.19 90 ALA A O 1
ATOM 718 N N . ILE A 1 115 ? -2.464 35.528 9.113 1.00 20.68 91 ILE A N 1
ATOM 719 C CA . ILE A 1 115 ? -1.290 36.263 8.664 1.00 18.95 91 ILE A CA 1
ATOM 720 C C . ILE A 1 115 ? -0.454 36.725 9.851 1.00 19.56 91 ILE A C 1
ATOM 721 O O . ILE A 1 115 ? -0.966 36.937 10.941 1.00 21.05 91 ILE A O 1
ATOM 726 N N . ASN A 1 116 ? 0.852 36.817 9.640 1.00 18.63 92 ASN A N 1
ATOM 727 C CA . ASN A 1 116 ? 1.745 37.324 10.678 1.00 19.02 92 ASN A CA 1
ATOM 728 C C . ASN A 1 116 ? 2.441 38.636 10.263 1.00 17.72 92 ASN A C 1
ATOM 729 O O . ASN A 1 116 ? 3.250 39.157 11.025 1.00 19.39 92 ASN A O 1
ATOM 734 N N . THR A 1 117 ? 2.071 39.192 9.106 1.00 17.64 93 THR A N 1
ATOM 735 C CA . THR A 1 117 ? 2.728 40.377 8.557 1.00 17.81 93 THR A CA 1
ATOM 736 C C . THR A 1 117 ? 1.718 41.254 7.815 1.00 19.43 93 THR A C 1
ATOM 737 O O . THR A 1 117 ? 0.883 40.739 7.047 1.00 19.53 93 THR A O 1
ATOM 741 N N . ILE A 1 118 ? 1.803 42.568 8.057 1.00 18.29 94 ILE A N 1
ATOM 742 C CA . ILE A 1 118 ? 0.979 43.547 7.401 1.00 19.70 94 ILE A CA 1
ATOM 743 C C . ILE A 1 118 ? 1.941 44.599 6.884 1.00 19.59 94 ILE A C 1
ATOM 744 O O . ILE A 1 118 ? 2.863 44.991 7.585 1.00 20.63 94 ILE A O 1
ATOM 749 N N . VAL A 1 119 ? 1.743 45.003 5.639 1.00 19.29 95 VAL A N 1
ATOM 750 C CA . VAL A 1 119 ? 2.520 46.052 5.024 1.00 20.89 95 VAL A CA 1
ATOM 751 C C . VAL A 1 119 ? 1.544 47.150 4.645 1.00 20.88 95 VAL A C 1
ATOM 752 O O . VAL A 1 119 ? 0.498 46.878 4.057 1.00 20.21 95 VAL A O 1
ATOM 756 N N . ASN A 1 120 ? 1.891 48.378 5.007 1.00 21.02 96 ASN A N 1
ATOM 757 C CA . ASN A 1 120 ? 1.051 49.524 4.722 1.00 21.89 96 ASN A CA 1
ATOM 758 C C . ASN A 1 120 ? 1.639 50.308 3.552 1.00 23.88 96 ASN A C 1
ATOM 759 O O . ASN A 1 120 ? 2.629 51.048 3.701 1.00 24.38 96 ASN A O 1
ATOM 764 N N . ASP A 1 121 ? 1.011 50.144 2.389 1.00 25.77 97 ASP A N 1
ATOM 765 C CA . ASP A 1 121 ? 1.420 50.821 1.160 1.00 28.00 97 ASP A CA 1
ATOM 766 C C . ASP A 1 121 ? 0.495 52.014 0.946 1.00 29.00 97 ASP A C 1
ATOM 767 O O . ASP A 1 121 ? -0.584 51.912 0.361 1.00 27.05 97 ASP A O 1
ATOM 772 N N . ASP A 1 122 ? 0.917 53.142 1.494 1.00 29.07 98 ASP A N 1
ATOM 773 C CA . ASP A 1 122 ? 0.189 54.403 1.428 1.00 30.79 98 ASP A CA 1
ATOM 774 C C . ASP A 1 122 ? -1.292 54.257 1.751 1.00 30.91 98 ASP A C 1
ATOM 775 O O . ASP A 1 122 ? -2.135 54.762 1.011 1.00 31.23 98 ASP A O 1
ATOM 780 N N . GLY A 1 123 ? -1.600 53.556 2.846 1.00 29.04 99 GLY A N 1
ATOM 781 C CA . GLY A 1 123 ? -2.980 53.343 3.284 1.00 29.40 99 GLY A CA 1
ATOM 782 C C . GLY A 1 123 ? -3.629 52.036 2.838 1.00 28.17 99 GLY A C 1
ATOM 783 O O . GLY A 1 123 ? -4.698 51.692 3.331 1.00 28.52 99 GLY A O 1
ATOM 784 N N . TYR A 1 124 ? -3.016 51.352 1.866 1.00 26.37 100 TYR A N 1
ATOM 785 C CA . TYR A 1 124 ? -3.508 50.063 1.346 1.00 26.33 100 TYR A CA 1
ATOM 786 C C . TYR A 1 124 ? -2.754 48.947 2.069 1.00 24.29 100 TYR A C 1
ATOM 787 O O . TYR A 1 124 ? -1.530 48.839 1.958 1.00 24.66 100 TYR A O 1
ATOM 796 N N . LEU A 1 125 ? -3.477 48.123 2.823 1.00 22.64 101 LEU A N 1
ATOM 797 C CA . LEU A 1 125 ? -2.810 47.109 3.632 1.00 22.08 101 LEU A CA 1
ATOM 798 C C . LEU A 1 125 ? -2.753 45.749 2.979 1.00 21.54 101 LEU A C 1
ATOM 799 O O . LEU A 1 125 ? -3.792 45.198 2.600 1.00 21.97 101 LEU A O 1
ATOM 804 N N . ARG A 1 126 ? -1.531 45.217 2.871 1.00 19.63 102 ARG A N 1
ATOM 805 C CA . ARG A 1 126 ? -1.309 43.892 2.349 1.00 19.12 102 ARG A CA 1
ATOM 806 C C . ARG A 1 126 ? -0.893 42.933 3.448 1.00 20.07 102 ARG A C 1
ATOM 807 O O . ARG A 1 126 ? -0.056 43.262 4.275 1.00 20.22 102 ARG A O 1
ATOM 815 N N . GLY A 1 127 ? -1.517 41.758 3.462 1.00 20.29 103 GLY A N 1
ATOM 816 C CA . GLY A 1 127 ? -1.225 40.725 4.463 1.00 20.21 103 GLY A CA 1
ATOM 817 C C . GLY A 1 127 ? -0.514 39.504 3.904 1.00 20.21 103 GLY A C 1
ATOM 818 O O . GLY A 1 127 ? -0.862 39.007 2.827 1.00 20.53 103 GLY A O 1
ATOM 819 N N . TYR A 1 128 ? 0.445 38.995 4.692 1.00 20.24 104 TYR A N 1
ATOM 820 C CA . TYR A 1 128 ? 1.284 37.876 4.311 1.00 20.12 104 TYR A CA 1
ATOM 821 C C . TYR A 1 128 ? 1.500 36.954 5.481 1.00 19.33 104 TYR A C 1
ATOM 822 O O . TYR A 1 128 ? 1.405 37.384 6.640 1.00 20.60 104 TYR A O 1
ATOM 831 N N . ASN A 1 129 ? 1.804 35.695 5.183 1.00 19.16 105 ASN A N 1
ATOM 832 C CA . ASN A 1 129 ? 2.184 34.769 6.211 1.00 20.72 105 ASN A CA 1
ATOM 833 C C . ASN A 1 129 ? 3.609 34.270 5.919 1.00 20.10 105 ASN A C 1
ATOM 834 O O . ASN A 1 129 ? 3.834 33.377 5.076 1.00 22.17 105 ASN A O 1
ATOM 839 N N . THR A 1 130 ? 4.581 34.865 6.596 1.00 18.82 106 THR A N 1
ATOM 840 C CA . THR A 1 130 ? 5.974 34.498 6.360 1.00 18.92 106 THR A CA 1
ATOM 841 C C . THR A 1 130 ? 6.408 33.207 7.011 1.00 20.58 106 THR A C 1
ATOM 842 O O . THR A 1 130 ? 7.469 32.691 6.681 1.00 20.31 106 THR A O 1
ATOM 846 N N . ASP A 1 131 ? 5.623 32.676 7.948 1.00 20.78 107 ASP A N 1
ATOM 847 C CA . ASP A 1 131 ? 5.994 31.405 8.573 1.00 23.24 107 ASP A CA 1
ATOM 848 C C . ASP A 1 131 ? 6.042 30.288 7.544 1.00 22.06 107 ASP A C 1
ATOM 849 O O . ASP A 1 131 ? 6.908 29.422 7.592 1.00 23.16 107 ASP A O 1
ATOM 854 N N . GLY A 1 132 ? 5.129 30.331 6.586 1.00 21.61 108 GLY A N 1
ATOM 855 C CA . GLY A 1 132 ? 5.067 29.310 5.566 1.00 21.66 108 GLY A CA 1
ATOM 856 C C . GLY A 1 132 ? 6.220 29.469 4.599 1.00 21.44 108 GLY A C 1
ATOM 857 O O . GLY A 1 132 ? 6.955 28.527 4.373 1.00 21.96 108 GLY A O 1
ATOM 858 N N . THR A 1 133 ? 6.398 30.676 4.057 1.00 21.30 109 THR A N 1
ATOM 859 C CA . THR A 1 133 ? 7.490 30.921 3.134 1.00 20.92 109 THR A CA 1
ATOM 860 C C . THR A 1 133 ? 8.867 30.730 3.798 1.00 21.53 109 THR A C 1
ATOM 861 O O . THR A 1 133 ? 9.821 30.244 3.173 1.00 21.27 109 THR A O 1
ATOM 865 N N . GLY A 1 134 ? 8.986 31.118 5.053 1.00 21.85 110 GLY A N 1
ATOM 866 C CA . GLY A 1 134 ? 10.240 31.005 5.754 1.00 23.12 110 GLY A CA 1
ATOM 867 C C . GLY A 1 134 ? 10.650 29.554 5.958 1.00 22.44 110 GLY A C 1
ATOM 868 O O . GLY A 1 134 ? 11.808 29.207 5.755 1.00 20.93 110 GLY A O 1
ATOM 869 N N . HIS A 1 135 ? 9.698 28.700 6.363 1.00 23.30 111 HIS A N 1
ATOM 870 C CA . HIS A 1 135 ? 10.012 27.284 6.603 1.00 21.13 111 HIS A CA 1
ATOM 871 C C . HIS A 1 135 ? 10.423 26.638 5.288 1.00 22.43 111 HIS A C 1
ATOM 872 O O . HIS A 1 135 ? 11.401 25.892 5.226 1.00 22.60 111 HIS A O 1
ATOM 879 N N . ILE A 1 136 ? 9.656 26.915 4.236 1.00 21.27 112 ILE A N 1
ATOM 880 C CA . ILE A 1 136 ? 9.953 26.408 2.896 1.00 23.16 112 ILE A CA 1
ATOM 881 C C . ILE A 1 136 ? 11.312 26.913 2.408 1.00 22.20 112 ILE A C 1
ATOM 882 O O . ILE A 1 136 ? 12.086 26.145 1.845 1.00 24.76 112 ILE A O 1
ATOM 887 N N . ARG A 1 137 ? 11.628 28.179 2.661 1.00 21.52 113 ARG A N 1
ATOM 888 C CA . ARG A 1 137 ? 12.925 28.725 2.241 1.00 23.09 113 ARG A CA 1
ATOM 889 C C . ARG A 1 137 ? 14.089 27.979 2.902 1.00 23.36 113 ARG A C 1
ATOM 890 O O . ARG A 1 137 ? 15.074 27.633 2.238 1.00 24.88 113 ARG A O 1
ATOM 898 N N . ALA A 1 138 ? 13.969 27.738 4.207 1.00 23.42 114 ALA A N 1
ATOM 899 C CA . ALA A 1 138 ? 15.000 27.028 4.965 1.00 23.38 114 ALA A CA 1
ATOM 900 C C . ALA A 1 138 ? 15.221 25.655 4.368 1.00 24.36 114 ALA A C 1
ATOM 901 O O . ALA A 1 138 ? 16.371 25.193 4.257 1.00 24.40 114 ALA A O 1
ATOM 903 N N . ILE A 1 139 ? 14.124 24.980 4.025 1.00 22.66 115 ILE A N 1
ATOM 904 C CA . ILE A 1 139 ? 14.224 23.670 3.390 1.00 24.18 115 ILE A CA 1
ATOM 905 C C . ILE A 1 139 ? 14.980 23.771 2.051 1.00 24.56 115 ILE A C 1
ATOM 906 O O . ILE A 1 139 ? 15.936 23.026 1.809 1.00 25.08 115 ILE A O 1
ATOM 911 N N . LYS A 1 140 ? 14.566 24.714 1.217 1.00 24.42 116 LYS A N 1
ATOM 912 C CA . LYS A 1 140 ? 15.177 24.941 -0.093 1.00 25.47 116 LYS A CA 1
ATOM 913 C C . LYS A 1 140 ? 16.666 25.303 0.011 1.00 25.39 116 LYS A C 1
ATOM 914 O O . LYS A 1 140 ? 17.470 24.822 -0.775 1.00 22.18 116 LYS A O 1
ATOM 920 N N . GLU A 1 141 ? 17.025 26.134 0.989 1.00 26.27 117 GLU A N 1
ATOM 921 C CA . GLU A 1 141 ? 18.411 26.515 1.195 1.00 27.28 117 GLU A CA 1
ATOM 922 C C . GLU A 1 141 ? 19.272 25.332 1.527 1.00 27.90 117 GLU A C 1
ATOM 923 O O . GLU A 1 141 ? 20.468 25.354 1.276 1.00 29.81 117 GLU A O 1
ATOM 929 N N . SER A 1 142 ? 18.676 24.286 2.083 1.00 27.95 118 SER A N 1
ATOM 930 C CA . SER A 1 142 ? 19.448 23.106 2.453 1.00 29.64 118 SER A CA 1
ATOM 931 C C . SER A 1 142 ? 19.776 22.258 1.233 1.00 30.18 118 SER A C 1
ATOM 932 O O . SER A 1 142 ? 20.616 21.370 1.316 1.00 30.78 118 SER A O 1
ATOM 935 N N . GLY A 1 143 ? 19.093 22.508 0.113 1.00 29.86 119 GLY A N 1
ATOM 936 C CA . GLY A 1 143 ? 19.288 21.719 -1.123 1.00 31.22 119 GLY A CA 1
ATOM 937 C C . GLY A 1 143 ? 18.180 20.705 -1.420 1.00 31.44 119 GLY A C 1
ATOM 938 O O . GLY A 1 143 ? 18.239 19.965 -2.413 1.00 32.10 119 GLY A O 1
ATOM 939 N N . PHE A 1 144 ? 17.170 20.651 -0.564 1.00 29.93 120 PHE A N 1
ATOM 940 C CA . PHE A 1 144 ? 16.050 19.751 -0.761 1.00 30.45 120 PHE A CA 1
ATOM 941 C C . PHE A 1 144 ? 15.017 20.392 -1.690 1.00 30.66 120 PHE A C 1
ATOM 942 O O . PHE A 1 144 ? 14.626 21.551 -1.495 1.00 30.88 120 PHE A O 1
ATOM 950 N N . ASP A 1 145 ? 14.585 19.631 -2.688 1.00 33.43 121 ASP A N 1
ATOM 951 C CA . ASP A 1 145 ? 13.585 20.069 -3.677 1.00 33.61 121 ASP A CA 1
ATOM 952 C C . ASP A 1 145 ? 12.258 19.442 -3.317 1.00 32.48 121 ASP A C 1
ATOM 953 O O . ASP A 1 145 ? 12.055 18.267 -3.585 1.00 32.96 121 ASP A O 1
ATOM 958 N N . MET A 1 146 ? 11.335 20.216 -2.772 1.00 31.49 122 MET A N 1
ATOM 959 C CA . MET A 1 146 ? 10.059 19.620 -2.346 1.00 32.61 122 MET A CA 1
ATOM 960 C C . MET A 1 146 ? 9.017 19.373 -3.452 1.00 31.39 122 MET A C 1
ATOM 961 O O . MET A 1 146 ? 8.006 18.706 -3.196 1.00 29.22 122 MET A O 1
ATOM 966 N N A ARG A 1 147 ? 9.246 19.898 -4.656 0.50 30.69 123 ARG A N 1
ATOM 967 N N B ARG A 1 147 ? 9.260 19.878 -4.663 0.50 30.16 123 ARG A N 1
ATOM 968 C CA A ARG A 1 147 ? 8.316 19.663 -5.745 0.50 31.11 123 ARG A CA 1
ATOM 969 C CA B ARG A 1 147 ? 8.325 19.647 -5.744 0.50 30.11 123 ARG A CA 1
ATOM 970 C C A ARG A 1 147 ? 8.187 18.158 -5.977 0.50 30.83 123 ARG A C 1
ATOM 971 C C B ARG A 1 147 ? 8.189 18.146 -5.960 0.50 30.25 123 ARG A C 1
ATOM 972 O O A ARG A 1 147 ? 9.186 17.455 -6.110 0.50 30.28 123 ARG A O 1
ATOM 973 O O B ARG A 1 147 ? 9.185 17.435 -6.069 0.50 29.68 123 ARG A O 1
ATOM 988 N N . GLY A 1 148 ? 6.946 17.669 -5.990 1.00 28.78 124 GLY A N 1
ATOM 989 C CA . GLY A 1 148 ? 6.648 16.242 -6.199 1.00 28.52 124 GLY A CA 1
ATOM 990 C C . GLY A 1 148 ? 6.907 15.330 -5.004 1.00 27.80 124 GLY A C 1
ATOM 991 O O . GLY A 1 148 ? 6.771 14.112 -5.112 1.00 25.92 124 GLY A O 1
ATOM 992 N N . LYS A 1 149 ? 7.272 15.902 -3.856 1.00 26.73 125 LYS A N 1
ATOM 993 C CA . LYS A 1 149 ? 7.572 15.069 -2.679 1.00 26.32 125 LYS A CA 1
ATOM 994 C C . LYS A 1 149 ? 6.344 14.776 -1.831 1.00 25.83 125 LYS A C 1
ATOM 995 O O . LYS A 1 149 ? 5.245 15.299 -2.084 1.00 24.10 125 LYS A O 1
ATOM 1001 N N . THR A 1 150 ? 6.542 13.930 -0.807 1.00 25.70 126 THR A N 1
ATOM 1002 C CA . THR A 1 150 ? 5.479 13.588 0.108 1.00 25.36 126 THR A CA 1
ATOM 1003 C C . THR A 1 150 ? 5.933 13.964 1.518 1.00 25.85 126 THR A C 1
ATOM 1004 O O . THR A 1 150 ? 7.033 13.586 1.965 1.00 24.71 126 THR A O 1
ATOM 1008 N N . MET A 1 151 ? 5.062 14.695 2.202 1.00 25.45 127 MET A N 1
ATOM 1009 C CA . MET A 1 151 ? 5.310 15.171 3.542 1.00 24.26 127 MET A CA 1
ATOM 1010 C C . MET A 1 151 ? 4.383 14.544 4.549 1.00 23.45 127 MET A C 1
ATOM 1011 O O . MET A 1 151 ? 3.214 14.323 4.258 1.00 25.00 127 MET A O 1
ATOM 1016 N N . VAL A 1 152 ? 4.922 14.230 5.726 1.00 22.81 128 VAL A N 1
ATOM 1017 C CA . VAL A 1 152 ? 4.102 13.848 6.862 1.00 21.84 128 VAL A CA 1
ATOM 1018 C C . VAL A 1 152 ? 4.206 15.117 7.732 1.00 21.47 128 VAL A C 1
ATOM 1019 O O . VAL A 1 152 ? 5.298 15.499 8.149 1.00 21.76 128 VAL A O 1
ATOM 1023 N N . LEU A 1 153 ? 3.079 15.778 7.943 1.00 21.62 129 LEU A N 1
ATOM 1024 C CA . LEU A 1 153 ? 3.004 17.023 8.720 1.00 21.54 129 LEU A CA 1
ATOM 1025 C C . LEU A 1 153 ? 2.298 16.770 10.049 1.00 21.98 129 LEU A C 1
ATOM 1026 O O . LEU A 1 153 ? 1.177 16.284 10.083 1.00 24.47 129 LEU A O 1
ATOM 1031 N N . LEU A 1 154 ? 2.942 17.120 11.152 1.00 21.19 130 LEU A N 1
ATOM 1032 C CA . LEU A 1 154 ? 2.339 16.914 12.455 1.00 22.61 130 LEU A CA 1
ATOM 1033 C C . LEU A 1 154 ? 1.758 18.238 12.918 1.00 22.52 130 LEU A C 1
ATOM 1034 O O . LEU A 1 154 ? 2.462 19.229 12.989 1.00 21.65 130 LEU A O 1
ATOM 1039 N N . GLY A 1 155 ? 0.484 18.248 13.274 1.00 22.26 131 GLY A N 1
ATOM 1040 C CA . GLY A 1 155 ? -0.131 19.461 13.755 1.00 20.11 131 GLY A CA 1
ATOM 1041 C C . GLY A 1 155 ? -1.016 20.104 12.725 1.00 21.78 131 GLY A C 1
ATOM 1042 O O . GLY A 1 155 ? -0.975 19.747 11.542 1.00 20.41 131 GLY A O 1
ATOM 1043 N N . ALA A 1 156 ? -1.820 21.051 13.195 1.00 21.19 132 ALA A N 1
ATOM 1044 C CA . ALA A 1 156 ? -2.799 21.752 12.373 1.00 21.93 132 ALA A CA 1
ATOM 1045 C C . ALA A 1 156 ? -3.135 23.121 12.970 1.00 21.16 132 ALA A C 1
ATOM 1046 O O . ALA A 1 156 ? -4.253 23.644 12.791 1.00 22.48 132 ALA A O 1
ATOM 1048 N N . GLY A 1 157 ? -2.168 23.700 13.667 1.00 21.58 133 GLY A N 1
ATOM 1049 C CA . GLY A 1 157 ? -2.311 25.024 14.219 1.00 21.64 133 GLY A CA 1
ATOM 1050 C C . GLY A 1 157 ? -1.727 26.038 13.244 1.00 21.07 133 GLY A C 1
ATOM 1051 O O . GLY A 1 157 ? -1.634 25.797 12.029 1.00 21.18 133 GLY A O 1
ATOM 1052 N N . GLY A 1 158 ? -1.274 27.166 13.772 1.00 21.37 134 GLY A N 1
ATOM 1053 C CA . GLY A 1 158 ? -0.753 28.233 12.929 1.00 21.90 134 GLY A CA 1
ATOM 1054 C C . GLY A 1 158 ? 0.465 27.849 12.112 1.00 22.34 134 GLY A C 1
ATOM 1055 O O . GLY A 1 158 ? 0.519 28.125 10.898 1.00 22.72 134 GLY A O 1
ATOM 1056 N N . ALA A 1 159 ? 1.440 27.210 12.765 1.00 21.26 135 ALA A N 1
ATOM 1057 C CA . ALA A 1 159 ? 2.674 26.778 12.098 1.00 21.03 135 ALA A CA 1
ATOM 1058 C C . ALA A 1 159 ? 2.433 25.708 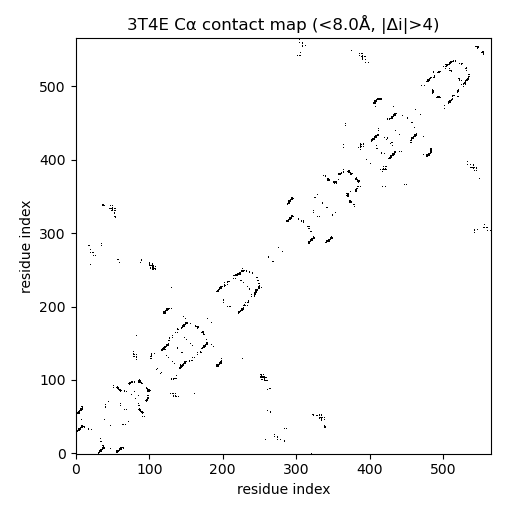11.031 1.00 20.65 135 ALA A C 1
ATOM 1059 O O . ALA A 1 159 ? 2.892 25.839 9.898 1.00 20.69 135 ALA A O 1
ATOM 1061 N N . ALA A 1 160 ? 1.697 24.656 11.392 1.00 20.60 136 ALA A N 1
ATOM 1062 C CA . ALA A 1 160 ? 1.441 23.563 10.465 1.00 20.87 136 ALA A CA 1
ATOM 1063 C C . ALA A 1 160 ? 0.641 23.999 9.249 1.00 20.44 136 ALA A C 1
ATOM 1064 O O . ALA A 1 160 ? 0.986 23.645 8.130 1.00 20.20 136 ALA A O 1
ATOM 1066 N N . THR A 1 161 ? -0.443 24.743 9.461 1.00 21.32 137 THR A N 1
ATOM 1067 C CA . THR A 1 161 ? -1.254 25.167 8.323 1.00 21.96 137 THR A CA 1
ATOM 1068 C C . THR A 1 161 ? -0.468 26.130 7.391 1.00 21.71 137 THR A C 1
ATOM 1069 O O . THR A 1 161 ? -0.606 26.073 6.156 1.00 21.63 137 THR A O 1
ATOM 1073 N N . ALA A 1 162 ? 0.362 26.979 7.980 1.00 20.45 138 ALA A N 1
ATOM 1074 C CA . ALA A 1 162 ? 1.166 27.903 7.198 1.00 19.80 138 ALA A CA 1
ATOM 1075 C C . ALA A 1 162 ? 2.170 27.145 6.324 1.00 19.29 138 ALA A C 1
ATOM 1076 O O . ALA A 1 162 ? 2.356 27.471 5.154 1.00 19.52 138 ALA A O 1
ATOM 1078 N N . ILE A 1 163 ? 2.800 26.116 6.901 1.00 20.48 139 ILE A N 1
ATOM 1079 C CA . ILE A 1 163 ? 3.757 25.282 6.190 1.00 19.76 139 ILE A CA 1
ATOM 1080 C C . ILE A 1 163 ? 3.051 24.468 5.115 1.00 19.19 139 ILE A C 1
ATOM 1081 O O . ILE A 1 163 ? 3.477 24.427 3.967 1.00 18.60 139 ILE A O 1
ATOM 1086 N N . GLY A 1 164 ? 1.926 23.864 5.474 1.00 19.22 140 GLY A N 1
ATOM 1087 C CA . GLY A 1 164 ? 1.178 23.049 4.512 1.00 20.47 140 GLY A CA 1
ATOM 1088 C C . GLY A 1 164 ? 0.702 23.860 3.326 1.00 21.21 140 GLY A C 1
ATOM 1089 O O . GLY A 1 164 ? 0.750 23.397 2.188 1.00 20.91 140 GLY A O 1
ATOM 1090 N N . ALA A 1 165 ? 0.205 25.065 3.592 1.00 21.88 141 ALA A N 1
ATOM 1091 C CA . ALA A 1 165 ? -0.292 25.920 2.523 1.00 20.53 141 ALA A CA 1
ATOM 1092 C C . ALA A 1 165 ? 0.822 26.309 1.555 1.00 21.36 141 ALA A C 1
ATOM 1093 O O . ALA A 1 165 ? 0.635 26.254 0.339 1.00 20.44 141 ALA A O 1
ATOM 1095 N N . GLN A 1 166 ? 1.973 26.697 2.098 1.00 21.69 142 GLN A N 1
ATOM 1096 C CA . GLN A 1 166 ? 3.072 27.097 1.260 1.00 21.62 142 GLN A CA 1
ATOM 1097 C C . GLN A 1 166 ? 3.651 25.899 0.502 1.00 21.56 142 GLN A C 1
ATOM 1098 O O . GLN A 1 166 ? 4.006 26.027 -0.668 1.00 22.52 142 GLN A O 1
ATOM 1104 N N . ALA A 1 167 ? 3.739 24.744 1.160 1.00 21.53 143 ALA A N 1
ATOM 1105 C CA . ALA A 1 167 ? 4.253 23.528 0.526 1.00 21.12 143 ALA A CA 1
ATOM 1106 C C . ALA A 1 167 ? 3.371 23.175 -0.682 1.00 21.87 143 ALA A C 1
ATOM 1107 O O . ALA A 1 167 ? 3.874 22.800 -1.742 1.00 23.26 143 ALA A O 1
ATOM 1109 N N . ALA A 1 168 ? 2.058 23.324 -0.504 1.00 22.23 144 ALA A N 1
ATOM 1110 C CA . ALA A 1 168 ? 1.089 23.009 -1.556 1.00 22.38 144 ALA A CA 1
ATOM 1111 C C . ALA A 1 168 ? 1.308 23.926 -2.744 1.00 23.12 144 ALA A C 1
ATOM 1112 O O . ALA A 1 168 ? 1.315 23.469 -3.877 1.00 23.70 144 ALA A O 1
ATOM 1114 N N . ILE A 1 169 ? 1.526 25.208 -2.471 1.00 22.56 145 ILE A N 1
ATOM 1115 C CA . ILE A 1 169 ? 1.756 26.204 -3.519 1.00 25.83 145 ILE A CA 1
ATOM 1116 C C . ILE A 1 169 ? 3.088 25.938 -4.249 1.00 25.99 145 ILE A C 1
ATOM 1117 O O . ILE A 1 169 ? 3.185 26.155 -5.459 1.00 27.71 145 ILE A O 1
ATOM 1122 N N . GLU A 1 170 ? 4.061 25.401 -3.529 1.00 26.82 146 GLU A N 1
ATOM 1123 C CA . GLU A 1 170 ? 5.377 25.080 -4.093 1.00 28.61 146 GLU A CA 1
ATOM 1124 C C . GLU A 1 170 ? 5.381 23.770 -4.875 1.00 29.40 146 GLU A C 1
ATOM 1125 O O . GLU A 1 170 ? 6.433 23.370 -5.398 1.00 30.91 146 GLU A O 1
ATOM 1131 N N . GLY A 1 171 ? 4.248 23.068 -4.907 1.00 28.19 147 GLY A N 1
ATOM 1132 C CA . GLY A 1 171 ? 4.120 21.847 -5.712 1.00 28.09 147 GLY A CA 1
ATOM 1133 C C . GLY A 1 171 ? 4.434 20.530 -5.035 1.00 26.14 147 GLY A C 1
ATOM 1134 O O . GLY A 1 171 ? 4.724 19.541 -5.705 1.00 24.77 147 GLY A O 1
ATOM 1135 N N . ILE A 1 172 ? 4.401 20.503 -3.708 1.00 24.47 148 ILE A N 1
ATOM 1136 C CA . ILE A 1 172 ? 4.621 19.260 -3.017 1.00 24.27 148 ILE A CA 1
ATOM 1137 C C . ILE A 1 172 ? 3.443 18.376 -3.493 1.00 24.54 148 ILE A C 1
ATOM 1138 O O . ILE A 1 172 ? 2.324 18.869 -3.727 1.00 24.38 148 ILE A O 1
ATOM 1143 N N . LYS A 1 173 ? 3.705 17.099 -3.710 1.00 25.18 149 LYS A N 1
ATOM 1144 C CA . LYS A 1 173 ? 2.654 16.220 -4.254 1.00 26.82 149 LYS A CA 1
ATOM 1145 C C . LYS A 1 173 ? 1.550 15.937 -3.235 1.00 25.68 149 LYS A C 1
ATOM 1146 O O . LYS A 1 173 ? 0.361 16.049 -3.531 1.00 26.33 149 LYS A O 1
ATOM 1152 N N . GLU A 1 174 ? 1.959 15.547 -2.036 1.00 25.14 150 GLU A N 1
ATOM 1153 C CA . GLU A 1 174 ? 1.012 15.162 -1.024 1.00 25.37 150 GLU A CA 1
ATOM 1154 C C . GLU A 1 174 ? 1.492 15.485 0.391 1.00 24.62 150 GLU A C 1
ATOM 1155 O O . GLU A 1 174 ? 2.682 15.359 0.711 1.00 25.69 150 GLU A O 1
ATOM 1161 N N . ILE A 1 175 ? 0.545 15.909 1.212 1.00 24.22 151 ILE A N 1
ATOM 1162 C CA . ILE A 1 175 ? 0.784 16.203 2.626 1.00 22.92 151 ILE A CA 1
ATOM 1163 C C . ILE A 1 175 ? -0.125 15.296 3.421 1.00 23.24 151 ILE A C 1
ATOM 1164 O O . ILE A 1 175 ? -1.344 15.374 3.326 1.00 23.24 151 ILE A O 1
ATOM 1169 N N . LYS A 1 176 ? 0.478 14.403 4.188 1.00 23.84 152 LYS A N 1
ATOM 1170 C CA . LYS A 1 176 ? -0.259 13.501 5.043 1.00 23.81 152 LYS A CA 1
ATOM 1171 C C . LYS A 1 176 ? -0.202 14.120 6.430 1.00 25.22 152 LYS A C 1
ATOM 1172 O O . LYS A 1 176 ? 0.810 14.014 7.147 1.00 23.59 152 LYS A O 1
ATOM 1178 N N . LEU A 1 177 ? -1.280 14.823 6.767 1.00 23.86 153 LEU A N 1
ATOM 1179 C CA . LEU A 1 177 ? -1.383 15.543 8.017 1.00 24.36 153 LEU A CA 1
ATOM 1180 C C . LEU A 1 177 ? -1.953 14.655 9.109 1.00 24.65 153 LEU A C 1
ATOM 1181 O O . LEU A 1 177 ? -2.957 13.938 8.905 1.00 25.19 153 LEU A O 1
ATOM 1186 N N . PHE A 1 178 ? -1.287 14.702 10.254 1.00 23.98 154 PHE A N 1
ATOM 1187 C CA . PHE A 1 178 ? -1.679 13.969 11.460 1.00 23.76 154 PHE A CA 1
ATOM 1188 C C . PHE A 1 178 ? -1.854 14.959 12.628 1.00 24.01 154 PHE A C 1
ATOM 1189 O O . PHE A 1 178 ? -1.012 15.839 12.859 1.00 24.94 154 PHE A O 1
ATOM 1197 N N . ASN A 1 179 ? -2.941 14.808 13.370 1.00 24.96 155 ASN A N 1
ATOM 1198 C CA . ASN A 1 179 ? -3.239 15.662 14.502 1.00 23.38 155 ASN A CA 1
ATOM 1199 C C . ASN A 1 179 ? -4.043 14.835 15.467 1.00 25.83 155 ASN A C 1
ATOM 1200 O O . ASN A 1 179 ? -4.809 13.952 15.056 1.00 25.92 155 ASN A O 1
ATOM 1205 N N . ARG A 1 180 ? -3.858 15.098 16.754 1.00 25.78 156 ARG A N 1
ATOM 1206 C CA . ARG A 1 180 ? -4.575 14.376 17.772 1.00 28.24 156 ARG A CA 1
ATOM 1207 C C . ARG A 1 180 ? -6.030 14.838 17.809 1.00 28.57 156 ARG A C 1
ATOM 1208 O O . ARG A 1 180 ? -6.380 15.841 17.211 1.00 27.40 156 ARG A O 1
ATOM 1216 N N . LYS A 1 181 ? -6.871 14.101 18.519 1.00 31.13 157 LYS A N 1
ATOM 1217 C CA . LYS A 1 181 ? -8.286 14.457 18.639 1.00 32.78 157 LYS A CA 1
ATOM 1218 C C . LYS A 1 181 ? -8.535 15.559 19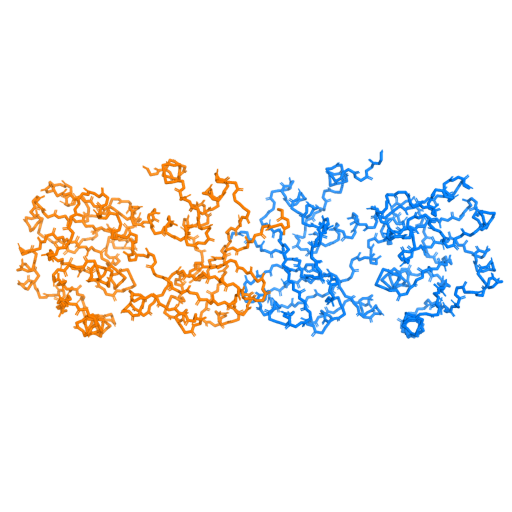.676 1.00 32.96 157 LYS A C 1
ATOM 1219 O O . LYS A 1 181 ? -9.054 15.302 20.759 1.00 33.62 157 LYS A O 1
ATOM 1225 N N . ASP A 1 182 ? -8.134 16.776 19.324 1.00 30.54 158 ASP A N 1
ATOM 1226 C CA . ASP A 1 182 ? -8.325 17.956 20.147 1.00 31.10 158 ASP A CA 1
ATOM 1227 C C . ASP A 1 182 ? -9.098 18.987 19.309 1.00 30.79 158 ASP A C 1
ATOM 1228 O O . ASP A 1 182 ? -9.688 18.626 18.278 1.00 29.24 158 ASP A O 1
ATOM 1233 N N . ASP A 1 183 ? -9.101 20.251 19.736 1.00 31.41 159 ASP A N 1
ATOM 1234 C CA . ASP A 1 183 ? -9.811 21.330 19.003 1.00 33.53 159 ASP A CA 1
ATOM 1235 C C . ASP A 1 183 ? -9.313 21.578 17.583 1.00 30.94 159 ASP A C 1
ATOM 1236 O O . ASP A 1 183 ? -10.036 22.129 16.755 1.00 32.92 159 ASP A O 1
ATOM 1241 N N . PHE A 1 184 ? -8.087 21.178 17.306 1.00 28.74 160 PHE A N 1
ATOM 1242 C CA . PHE A 1 184 ? -7.470 21.418 16.000 1.00 26.01 160 PHE A CA 1
ATOM 1243 C C . PHE A 1 184 ? -7.813 20.352 14.969 1.00 26.03 160 PHE A C 1
ATOM 1244 O O . PHE A 1 184 ? -7.564 20.544 13.786 1.00 24.33 160 PHE A O 1
ATOM 1252 N N . PHE A 1 185 ? -8.368 19.220 15.397 1.00 27.17 161 PHE A N 1
ATOM 1253 C CA . PHE A 1 185 ? -8.675 18.187 14.423 1.00 27.88 161 PHE A CA 1
ATOM 1254 C C . PHE A 1 185 ? -9.650 18.711 13.348 1.00 27.61 161 PHE A C 1
ATOM 1255 O O . PHE A 1 185 ? -9.362 18.619 12.160 1.00 27.83 161 PHE A O 1
ATOM 1263 N N . GLU A 1 186 ? -10.769 19.293 13.764 1.00 27.97 162 GLU A N 1
ATOM 1264 C CA . GLU A 1 186 ? -11.739 19.807 12.789 1.00 30.13 162 GLU A CA 1
ATOM 1265 C C . GLU A 1 186 ? -11.152 20.955 11.964 1.00 27.58 162 GLU A C 1
ATOM 1266 O O . GLU A 1 186 ? -11.517 21.147 10.811 1.00 27.53 162 GLU A O 1
ATOM 1272 N N . LYS A 1 187 ? -10.230 21.705 12.549 1.00 27.94 163 LYS A N 1
ATOM 1273 C CA . LYS A 1 187 ? -9.558 22.766 11.813 1.00 26.87 163 LYS A CA 1
ATOM 1274 C C . LYS A 1 187 ? -8.698 22.160 10.715 1.00 24.76 163 LYS A C 1
ATOM 1275 O O . LYS A 1 187 ? -8.636 22.687 9.605 1.00 25.57 163 LYS A O 1
ATOM 1281 N N . ALA A 1 188 ? -8.040 21.047 11.025 1.00 22.42 164 ALA A N 1
ATOM 1282 C CA . ALA A 1 188 ? -7.216 20.342 10.051 1.00 20.20 164 ALA A CA 1
ATOM 1283 C C . ALA A 1 188 ? -8.078 19.874 8.870 1.00 21.10 164 ALA A C 1
ATOM 1284 O O . ALA A 1 188 ? -7.701 20.028 7.714 1.00 20.75 164 ALA A O 1
ATOM 1286 N N . VAL A 1 189 ? -9.250 19.334 9.184 1.00 22.37 165 VAL A N 1
ATOM 1287 C CA . VAL A 1 189 ? -10.206 18.837 8.179 1.00 23.61 165 VAL A CA 1
ATOM 1288 C C . VAL A 1 189 ? -10.609 19.954 7.222 1.00 23.81 165 VAL A C 1
ATOM 1289 O O . VAL A 1 189 ? -10.582 19.770 6.010 1.00 23.45 165 VAL A O 1
ATOM 1293 N N . ALA A 1 190 ? -10.976 21.106 7.783 1.00 25.54 166 ALA A N 1
ATOM 1294 C CA . ALA A 1 190 ? -11.376 22.289 7.015 1.00 25.19 166 ALA A CA 1
ATOM 1295 C C . ALA A 1 190 ? -10.208 22.821 6.210 1.00 24.12 166 ALA A C 1
ATOM 1296 O O . ALA A 1 190 ? -10.372 23.191 5.063 1.00 25.25 166 ALA A O 1
ATOM 1298 N N . PHE A 1 191 ? -9.029 22.871 6.825 1.00 22.88 167 PHE A N 1
ATOM 1299 C CA . PHE A 1 191 ? -7.820 23.309 6.136 1.00 21.96 167 PHE A CA 1
ATOM 1300 C C . PHE A 1 191 ? -7.554 22.420 4.915 1.00 21.32 167 PHE A C 1
ATOM 1301 O O . PHE A 1 191 ? -7.370 22.918 3.815 1.00 20.89 167 PHE A O 1
ATOM 1309 N N . ALA A 1 192 ? -7.578 21.109 5.105 1.00 22.60 168 ALA A N 1
ATOM 1310 C CA . ALA A 1 192 ? -7.333 20.162 4.009 1.00 23.52 168 ALA A CA 1
ATOM 1311 C C . ALA A 1 192 ? -8.344 20.367 2.882 1.00 23.74 168 ALA A C 1
ATOM 1312 O O . ALA A 1 192 ? -8.003 20.305 1.707 1.00 25.07 168 ALA A O 1
ATOM 1314 N N . LYS A 1 193 ? -9.601 20.610 3.244 1.00 26.62 169 LYS A N 1
ATOM 1315 C CA . LYS A 1 193 ? -10.624 20.842 2.240 1.00 27.01 169 LYS A CA 1
ATOM 1316 C C . LYS A 1 193 ? -10.256 22.068 1.394 1.00 27.14 169 LYS A C 1
ATOM 1317 O O . LYS A 1 193 ? -10.374 22.024 0.168 1.00 29.20 169 LYS A O 1
ATOM 1323 N N . ARG A 1 194 ? -9.820 23.154 2.040 1.00 26.35 170 ARG A N 1
ATOM 1324 C CA . ARG A 1 194 ? -9.421 24.365 1.313 1.00 25.98 170 ARG A CA 1
ATOM 1325 C C . ARG A 1 194 ? -8.226 24.116 0.372 1.00 24.47 170 ARG A C 1
ATOM 1326 O O . ARG A 1 194 ? -8.234 24.573 -0.761 1.00 24.13 170 ARG A O 1
ATOM 1334 N N . VAL A 1 195 ? -7.213 23.387 0.842 1.00 22.80 171 VAL A N 1
ATOM 1335 C CA . VAL A 1 195 ? -6.043 23.092 0.010 1.00 21.85 171 VAL A CA 1
ATOM 1336 C C . VAL A 1 195 ? -6.388 22.165 -1.163 1.00 22.71 171 VAL A C 1
ATOM 1337 O O . VAL A 1 195 ? -5.996 22.435 -2.303 1.00 22.49 171 VAL A O 1
ATOM 1341 N N . ASN A 1 196 ? -7.172 21.114 -0.903 1.00 23.49 172 ASN A N 1
ATOM 1342 C CA . ASN A 1 196 ? -7.540 20.188 -1.945 1.00 24.48 172 ASN A CA 1
ATOM 1343 C C . ASN A 1 196 ? -8.369 20.822 -3.064 1.00 27.29 172 ASN A C 1
ATOM 1344 O O . ASN A 1 196 ? -8.208 20.452 -4.229 1.00 27.84 172 ASN A O 1
ATOM 1349 N N . GLU A 1 197 ? -9.227 21.778 -2.711 1.00 27.53 173 GLU A N 1
ATOM 1350 C CA . GLU A 1 197 ? -10.098 22.441 -3.682 1.00 27.98 173 GLU A CA 1
ATOM 1351 C C . GLU A 1 197 ? -9.491 23.633 -4.390 1.00 27.26 173 GLU A C 1
ATOM 1352 O O . GLU A 1 197 ? -9.978 24.035 -5.440 1.00 28.96 173 GLU A O 1
ATOM 1358 N N . ASN A 1 198 ? -8.418 24.189 -3.854 1.00 25.44 174 ASN A N 1
ATOM 1359 C CA . ASN A 1 198 ? -7.842 25.389 -4.434 1.00 26.32 174 ASN A CA 1
ATOM 1360 C C . ASN A 1 198 ? -6.381 25.276 -4.867 1.00 25.68 174 ASN A C 1
ATOM 1361 O O . ASN A 1 198 ? -5.766 26.280 -5.153 1.00 27.29 174 ASN A O 1
ATOM 1366 N N . THR A 1 199 ? -5.825 24.070 -4.828 1.00 25.44 175 THR A N 1
ATOM 1367 C CA . THR A 1 199 ? -4.460 23.791 -5.297 1.00 25.59 175 THR A CA 1
ATOM 1368 C C . THR A 1 199 ? -4.505 22.390 -5.899 1.00 26.33 175 THR A C 1
ATOM 1369 O O . THR A 1 199 ? -5.531 21.723 -5.833 1.00 26.88 175 THR A O 1
ATOM 1373 N N . ASP A 1 200 ? -3.403 21.960 -6.498 1.00 28.37 176 ASP A N 1
ATOM 1374 C CA . ASP A 1 200 ? -3.306 20.602 -7.058 1.00 30.44 176 ASP A CA 1
ATOM 1375 C C . ASP A 1 200 ? -2.674 19.626 -6.066 1.00 29.67 176 ASP A C 1
ATOM 1376 O O . ASP A 1 200 ? -2.408 18.466 -6.411 1.00 29.18 176 ASP A O 1
ATOM 1381 N N . CYS A 1 201 ? -2.409 20.096 -4.849 1.00 27.24 177 CYS A N 1
ATOM 1382 C CA . CYS A 1 201 ? -1.814 19.266 -3.825 1.00 26.90 177 CYS A CA 1
ATOM 1383 C C . CYS A 1 201 ? -2.886 18.377 -3.202 1.00 26.59 177 CYS A C 1
ATOM 1384 O O . CYS A 1 201 ? -4.058 18.753 -3.166 1.00 26.92 177 CYS A O 1
ATOM 1387 N N . VAL A 1 202 ? -2.489 17.194 -2.740 1.00 25.34 178 VAL A N 1
ATOM 1388 C CA . VAL A 1 202 ? -3.395 16.257 -2.077 1.00 25.87 178 VAL A CA 1
ATOM 1389 C C . VAL A 1 202 ? -3.070 16.229 -0.578 1.00 24.92 178 VAL A C 1
ATOM 1390 O O . VAL A 1 202 ? -1.980 15.815 -0.182 1.00 25.84 178 VAL A O 1
ATOM 1394 N N . VAL A 1 203 ? -4.022 16.676 0.242 1.00 24.46 179 VAL A N 1
ATOM 1395 C CA . VAL A 1 203 ? -3.846 16.715 1.697 1.00 23.38 179 VAL A CA 1
ATOM 1396 C C . VAL A 1 203 ? -4.785 15.717 2.356 1.00 24.95 179 VAL A C 1
ATOM 1397 O O . VAL A 1 203 ? -5.972 15.673 2.040 1.00 24.86 179 VAL A O 1
ATOM 1401 N N . THR A 1 204 ? -4.259 14.884 3.236 1.00 25.17 180 THR A N 1
ATOM 1402 C CA . THR A 1 204 ? -5.113 13.955 3.974 1.00 25.01 180 THR A CA 1
ATOM 1403 C C . THR A 1 204 ? -4.974 14.281 5.471 1.00 25.33 180 THR A C 1
ATOM 1404 O O . THR A 1 204 ? -3.944 14.821 5.910 1.00 22.97 180 THR A O 1
ATOM 1408 N N . VAL A 1 205 ? -6.012 13.987 6.245 1.00 25.39 181 VAL A N 1
ATOM 1409 C CA . VAL A 1 205 ? -5.996 14.252 7.688 1.00 25.29 181 VAL A CA 1
ATOM 1410 C C . VAL A 1 205 ? -6.247 12.938 8.411 1.00 25.20 181 VAL A C 1
ATOM 1411 O O . VAL A 1 205 ? -7.232 12.268 8.142 1.00 25.81 181 VAL A O 1
ATOM 1415 N N . THR A 1 206 ? -5.352 12.582 9.319 1.00 24.65 182 THR A N 1
ATOM 1416 C CA . THR A 1 206 ? -5.457 11.340 10.081 1.00 25.30 182 THR A CA 1
ATOM 1417 C C . THR A 1 206 ? -5.189 11.577 11.574 1.00 26.16 182 THR A C 1
ATOM 1418 O O . THR A 1 206 ? -4.339 12.378 11.935 1.00 25.39 182 THR A O 1
ATOM 1422 N N . ASP A 1 207 ? -5.919 10.854 12.416 1.00 27.43 183 ASP A N 1
ATOM 1423 C CA . ASP A 1 207 ? -5.776 10.910 13.862 1.00 29.03 183 ASP A CA 1
ATOM 1424 C C . ASP A 1 207 ? -4.393 10.408 14.231 1.00 29.62 183 ASP A C 1
ATOM 1425 O O . ASP A 1 207 ? -3.993 9.323 13.780 1.00 30.76 183 ASP A O 1
ATOM 1430 N N . LEU A 1 208 ? -3.643 11.197 15.002 1.00 30.50 184 LEU A N 1
ATOM 1431 C CA . LEU A 1 208 ? -2.321 10.770 15.496 1.00 31.89 184 LEU A CA 1
ATOM 1432 C C . LEU A 1 208 ? -2.335 9.447 16.234 1.00 33.03 184 LEU A C 1
ATOM 1433 O O . LEU A 1 208 ? -1.291 8.820 16.359 1.00 34.45 184 LEU A O 1
ATOM 1438 N N . ALA A 1 209 ? -3.489 9.061 16.773 1.00 33.74 185 ALA A N 1
ATOM 1439 C CA . ALA A 1 209 ? -3.617 7.798 17.508 1.00 35.44 185 ALA A CA 1
ATOM 1440 C C . ALA A 1 209 ? -3.634 6.570 16.602 1.00 35.99 185 ALA A C 1
ATOM 1441 O O . ALA A 1 209 ? -3.432 5.442 17.086 1.00 38.45 185 ALA A O 1
ATOM 1443 N N . ASP A 1 210 ? -3.875 6.767 15.302 1.00 33.79 186 ASP A N 1
ATOM 1444 C CA . ASP A 1 210 ? -3.915 5.654 14.341 1.00 35.76 186 ASP A CA 1
ATOM 1445 C C . ASP A 1 210 ? -2.464 5.298 14.029 1.00 35.05 186 ASP A C 1
ATOM 1446 O O . ASP A 1 210 ? -1.864 5.778 13.062 1.00 33.37 186 ASP A O 1
ATOM 1451 N N . GLN A 1 211 ? -1.904 4.429 14.847 1.00 36.80 187 GLN A N 1
ATOM 1452 C CA . GLN A 1 211 ? -0.486 4.138 14.745 1.00 38.03 187 GLN A CA 1
ATOM 1453 C C . GLN A 1 211 ? -0.112 3.442 13.450 1.00 37.90 187 GLN A C 1
ATOM 1454 O O . GLN A 1 211 ? 0.938 3.713 12.878 1.00 35.55 187 GLN A O 1
ATOM 1460 N N . HIS A 1 212 ? -0.970 2.545 12.981 1.00 39.54 188 HIS A N 1
ATOM 1461 C CA . HIS A 1 212 ? -0.686 1.836 11.746 1.00 40.04 188 HIS A CA 1
ATOM 1462 C C . HIS A 1 212 ? -0.603 2.792 10.558 1.00 37.50 188 HIS A C 1
ATOM 1463 O O . HIS A 1 212 ? 0.288 2.663 9.729 1.00 35.76 188 HIS A O 1
ATOM 1470 N N . ALA A 1 213 ? -1.533 3.743 10.479 1.00 36.53 189 ALA A N 1
ATOM 1471 C CA . ALA A 1 213 ? -1.540 4.717 9.386 1.00 34.48 189 ALA A CA 1
ATOM 1472 C C . ALA A 1 213 ? -0.307 5.617 9.462 1.00 33.33 189 ALA A C 1
ATOM 1473 O O . ALA A 1 213 ? 0.258 5.981 8.430 1.00 31.00 189 ALA A O 1
ATOM 1475 N N . PHE A 1 214 ? 0.108 5.953 10.684 1.00 31.53 190 PHE A N 1
ATOM 1476 C CA . PHE A 1 214 ? 1.272 6.818 10.917 1.00 30.30 190 PHE A CA 1
ATOM 1477 C C . PHE A 1 214 ? 2.547 6.159 10.396 1.00 30.12 190 PHE A C 1
ATOM 1478 O O . PHE A 1 214 ? 3.344 6.779 9.684 1.00 28.55 190 PHE A O 1
ATOM 1486 N N . THR A 1 215 ? 2.723 4.892 10.739 1.00 30.47 191 THR A N 1
ATOM 1487 C CA . THR A 1 215 ? 3.871 4.124 10.293 1.00 32.48 191 THR A CA 1
ATOM 1488 C C . THR A 1 215 ? 3.890 4.005 8.778 1.00 32.66 191 THR A C 1
ATOM 1489 O O . THR A 1 215 ? 4.945 4.128 8.163 1.00 31.89 191 THR A O 1
ATOM 1493 N N A GLU A 1 216 ? 2.727 3.749 8.189 0.70 33.36 192 GLU A N 1
ATOM 1494 N N B GLU A 1 216 ? 2.728 3.751 8.175 0.30 32.78 192 GLU A N 1
ATOM 1495 C CA A GLU A 1 216 ? 2.602 3.656 6.742 0.70 34.21 192 GLU A CA 1
ATOM 1496 C CA B GLU A 1 216 ? 2.637 3.664 6.719 0.30 33.07 192 GLU A CA 1
ATOM 1497 C C A GLU A 1 216 ? 2.975 4.980 6.070 0.70 31.95 192 GLU A C 1
ATOM 1498 C C B GLU A 1 216 ? 2.998 4.990 6.068 0.30 31.52 192 GLU A C 1
ATOM 1499 O O A GLU A 1 216 ? 3.711 4.998 5.088 0.70 30.64 192 GLU A O 1
ATOM 1500 O O B GLU A 1 216 ? 3.744 5.021 5.090 0.30 31.02 192 GLU A O 1
ATOM 1511 N N . ALA A 1 217 ? 2.476 6.087 6.612 1.00 30.65 193 ALA A N 1
ATOM 1512 C CA . ALA A 1 217 ? 2.749 7.405 6.038 1.00 29.00 193 ALA A CA 1
ATOM 1513 C C . ALA A 1 217 ? 4.211 7.734 6.184 1.00 28.75 193 ALA A C 1
ATOM 1514 O O . ALA A 1 217 ? 4.825 8.241 5.249 1.00 30.14 193 ALA A O 1
ATOM 1516 N N . LEU A 1 218 ? 4.781 7.434 7.348 1.00 29.17 194 LEU A N 1
ATOM 1517 C CA . LEU A 1 218 ? 6.209 7.697 7.571 1.00 30.12 194 LEU A CA 1
ATOM 1518 C C . LEU A 1 218 ? 7.060 6.937 6.579 1.00 30.06 194 LEU A C 1
ATOM 1519 O O . LEU A 1 218 ? 8.041 7.469 6.097 1.00 30.34 194 LEU A O 1
ATOM 1524 N N . ALA A 1 219 ? 6.670 5.703 6.269 1.00 32.00 195 ALA A N 1
ATOM 1525 C CA . ALA A 1 219 ? 7.397 4.871 5.311 1.00 34.10 195 ALA A CA 1
ATOM 1526 C C . ALA A 1 219 ? 7.453 5.509 3.925 1.00 35.18 195 ALA A C 1
ATOM 1527 O O . ALA A 1 219 ? 8.463 5.401 3.226 1.00 36.03 195 ALA A O 1
ATOM 1529 N N . SER A 1 220 ? 6.357 6.157 3.535 1.00 34.43 196 SER A N 1
ATOM 1530 C CA . SER A 1 220 ? 6.238 6.797 2.222 1.00 33.42 196 SER A CA 1
ATOM 1531 C C . SER A 1 220 ? 6.837 8.203 2.165 1.00 31.76 196 SER A C 1
ATOM 1532 O O . SER A 1 220 ? 6.949 8.776 1.086 1.00 34.07 196 SER A O 1
ATOM 1535 N N . ALA A 1 221 ? 7.212 8.764 3.304 1.00 29.04 197 ALA A N 1
ATOM 1536 C CA . ALA A 1 221 ? 7.598 10.169 3.335 1.00 27.48 197 ALA A CA 1
ATOM 1537 C C . ALA A 1 221 ? 9.018 10.529 2.895 1.00 27.74 197 ALA A C 1
ATOM 1538 O O . ALA A 1 221 ? 9.959 9.754 3.062 1.00 25.94 197 ALA A O 1
ATOM 1540 N N . ASP A 1 222 ? 9.120 11.743 2.352 1.00 27.24 198 ASP A N 1
ATOM 1541 C CA . ASP A 1 222 ? 10.384 12.373 1.964 1.00 27.22 198 ASP A CA 1
ATOM 1542 C C . ASP A 1 222 ? 10.777 13.374 3.028 1.00 25.46 198 ASP A C 1
ATOM 1543 O O . ASP A 1 222 ? 11.957 13.634 3.267 1.00 23.98 198 ASP A O 1
ATOM 1548 N N . ILE A 1 223 ? 9.761 13.958 3.643 1.00 25.17 199 ILE A N 1
ATOM 1549 C CA . ILE A 1 223 ? 9.962 14.943 4.688 1.00 24.56 199 ILE A CA 1
ATOM 1550 C C . ILE A 1 223 ? 8.948 14.755 5.827 1.00 24.56 199 ILE A C 1
ATOM 1551 O O . ILE A 1 223 ? 7.765 14.506 5.595 1.00 23.82 199 ILE A O 1
ATOM 1556 N N . LEU A 1 224 ? 9.447 14.837 7.053 1.00 23.90 200 LEU A N 1
ATOM 1557 C CA . LEU A 1 224 ? 8.645 14.787 8.270 1.00 21.48 200 LEU A CA 1
ATOM 1558 C C . LEU A 1 224 ? 8.777 16.161 8.907 1.00 21.15 200 LEU A C 1
ATOM 1559 O O . LEU A 1 224 ? 9.898 16.635 9.145 1.00 20.68 200 LEU A O 1
ATOM 1564 N N . THR A 1 225 ? 7.652 16.809 9.162 1.00 19.97 201 THR A N 1
ATOM 1565 C CA . THR A 1 225 ? 7.669 18.147 9.754 1.00 21.08 201 THR A CA 1
ATOM 1566 C C . THR A 1 225 ? 6.844 18.255 11.022 1.00 21.55 201 THR A C 1
ATOM 1567 O O . THR A 1 225 ? 5.635 17.970 11.013 1.00 22.64 201 THR A O 1
ATOM 1571 N N . ASN A 1 226 ? 7.489 18.627 12.128 1.00 20.83 202 ASN A N 1
ATOM 1572 C CA . ASN A 1 226 ? 6.758 18.855 13.365 1.00 20.38 202 ASN A CA 1
ATOM 1573 C C . ASN A 1 226 ? 6.292 20.287 13.503 1.00 21.40 202 ASN A C 1
ATOM 1574 O O . ASN A 1 226 ? 7.114 21.194 13.699 1.00 20.73 202 ASN A O 1
ATOM 1579 N N . GLY A 1 227 ? 4.972 20.462 13.415 1.00 21.05 203 GLY A N 1
ATOM 1580 C CA . GLY A 1 227 ? 4.309 21.735 13.605 1.00 22.03 203 GLY A CA 1
ATOM 1581 C C . GLY A 1 227 ? 3.521 21.769 14.912 1.00 22.33 203 GLY A C 1
ATOM 1582 O O . GLY A 1 227 ? 2.710 22.665 15.106 1.00 25.22 203 GLY A O 1
ATOM 1583 N N . THR A 1 228 ? 3.745 20.804 15.812 1.00 21.95 204 THR A N 1
ATOM 1584 C CA . THR A 1 228 ? 3.028 20.774 17.091 1.00 20.78 204 THR A CA 1
ATOM 1585 C C . THR A 1 228 ? 3.861 21.416 18.182 1.00 22.45 204 THR A C 1
ATOM 1586 O O . THR A 1 228 ? 5.039 21.713 17.977 1.00 20.61 204 THR A O 1
ATOM 1590 N N . LYS A 1 229 ? 3.236 21.619 19.350 1.00 21.91 205 LYS A N 1
ATOM 1591 C CA . LYS A 1 229 ? 3.947 22.129 20.521 1.00 24.03 205 LYS A CA 1
ATOM 1592 C C . LYS A 1 229 ? 4.754 21.028 21.205 1.00 24.22 205 LYS A C 1
ATOM 1593 O O . LYS A 1 229 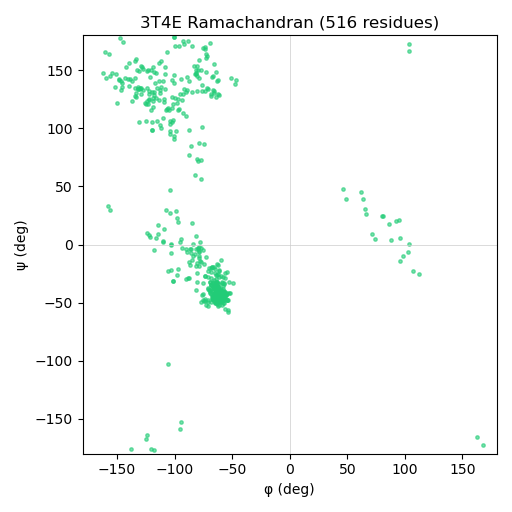? 5.434 21.302 22.189 1.00 24.91 205 LYS A O 1
ATOM 1599 N N . VAL A 1 230 ? 4.679 19.787 20.704 1.00 23.18 206 VAL A N 1
ATOM 1600 C CA . VAL A 1 230 ? 5.458 18.709 21.296 1.00 23.76 206 VAL A CA 1
ATOM 1601 C C . VAL A 1 230 ? 6.913 19.028 20.984 1.00 23.42 206 VAL A C 1
ATOM 1602 O O . VAL A 1 230 ? 7.259 19.326 19.859 1.00 25.09 206 VAL A O 1
ATOM 1606 N N . GLY A 1 231 ? 7.758 19.000 21.999 1.00 25.49 207 GLY A N 1
ATOM 1607 C CA . GLY A 1 231 ? 9.156 19.347 21.811 1.00 26.03 207 GLY A CA 1
ATOM 1608 C C . GLY A 1 231 ? 9.443 20.640 22.534 1.00 25.44 207 GLY A C 1
ATOM 1609 O O . GLY A 1 231 ? 10.595 20.892 22.901 1.00 26.18 207 GLY A O 1
ATOM 1610 N N . MET A 1 232 ? 8.401 21.467 22.730 1.00 24.88 208 MET A N 1
ATOM 1611 C CA . MET A 1 232 ? 8.533 22.733 23.487 1.00 25.28 208 MET A CA 1
ATOM 1612 C C . MET A 1 232 ? 8.019 22.567 24.912 1.00 25.89 208 MET A C 1
ATOM 1613 O O . MET A 1 232 ? 7.043 21.857 25.115 1.00 25.33 208 MET A O 1
ATOM 1618 N N . LYS A 1 233 ? 8.640 23.259 25.884 1.00 27.07 209 LYS A N 1
ATOM 1619 C CA . LYS A 1 233 ? 8.178 23.261 27.279 1.00 29.95 209 LYS A CA 1
ATOM 1620 C C . LYS A 1 233 ? 6.684 23.497 27.321 1.00 28.75 209 LYS A C 1
ATOM 1621 O O . LYS A 1 233 ? 6.189 24.341 26.570 1.00 30.43 209 LYS A O 1
ATOM 1627 N N . PRO A 1 234 ? 5.951 22.776 28.178 1.00 29.68 210 PRO A N 1
ATOM 1628 C CA . PRO A 1 234 ? 6.326 21.719 29.144 1.00 30.23 210 PRO A CA 1
ATOM 1629 C C . PRO A 1 234 ? 6.480 20.327 28.505 1.00 29.73 210 PRO A C 1
ATOM 1630 O O . PRO A 1 234 ? 6.676 19.342 29.219 1.00 32.59 210 PRO A O 1
ATOM 1634 N N . LEU A 1 235 ? 6.407 20.249 27.176 1.00 27.15 211 LEU A N 1
ATOM 1635 C CA . LEU A 1 235 ? 6.567 18.989 26.453 1.00 27.80 211 LEU A CA 1
ATOM 1636 C C . LEU A 1 235 ? 7.972 18.840 25.901 1.00 27.31 211 LEU A C 1
ATOM 1637 O O . LEU A 1 235 ? 8.158 18.172 24.889 1.00 27.22 211 LEU A O 1
ATOM 1642 N N . GLU A 1 236 ? 8.965 19.437 26.560 1.00 29.25 212 GLU A N 1
ATOM 1643 C CA . GLU A 1 236 ? 10.337 19.391 26.036 1.00 29.57 212 GLU A CA 1
ATOM 1644 C C . GLU A 1 236 ? 10.996 18.007 26.050 1.00 30.70 212 GLU A C 1
ATOM 1645 O O . GLU A 1 236 ? 11.991 17.787 25.338 1.00 30.46 212 GLU A O 1
ATOM 1651 N N . ASN A 1 237 ? 10.479 17.088 26.858 1.00 29.33 213 ASN A N 1
ATOM 1652 C CA . ASN A 1 237 ? 11.050 15.758 26.912 1.00 31.85 213 ASN A CA 1
ATOM 1653 C C . ASN A 1 237 ? 10.192 14.740 26.172 1.00 31.36 213 ASN A C 1
ATOM 1654 O O . ASN A 1 237 ? 10.246 13.555 26.451 1.00 31.24 213 ASN A O 1
ATOM 1659 N N . GLU A 1 238 ? 9.443 15.216 25.186 1.00 28.92 214 GLU A N 1
ATOM 1660 C CA . GLU A 1 238 ? 8.576 14.361 24.420 1.00 30.79 214 GLU A CA 1
ATOM 1661 C C . GLU A 1 238 ? 8.810 14.566 22.955 1.00 29.58 214 GLU A C 1
ATOM 1662 O O . GLU A 1 238 ? 9.211 15.653 22.512 1.00 29.32 214 GLU A O 1
ATOM 1668 N N . SER A 1 239 ? 8.505 13.516 22.216 1.00 29.69 215 SER A N 1
ATOM 1669 C CA . SER A 1 239 ? 8.617 13.484 20.774 1.00 27.66 215 SER A CA 1
ATOM 1670 C C . SER A 1 239 ? 7.454 12.668 20.252 1.00 28.73 215 SER A C 1
ATOM 1671 O O . SER A 1 239 ? 7.067 11.669 20.872 1.00 28.78 215 SER A O 1
ATOM 1674 N N . LEU A 1 240 ? 6.907 13.069 19.109 1.00 26.89 216 LEU A N 1
ATOM 1675 C CA . LEU A 1 240 ? 5.820 12.305 18.493 1.00 27.59 216 LEU A CA 1
ATOM 1676 C C . LEU A 1 240 ? 6.316 11.035 17.774 1.00 29.54 216 LEU A C 1
ATOM 1677 O O . LEU A 1 240 ? 5.517 10.265 17.241 1.00 30.21 216 LEU A O 1
ATOM 1682 N N . ILE A 1 241 ? 7.632 10.842 17.752 1.00 31.35 217 ILE A N 1
ATOM 1683 C CA . ILE A 1 241 ? 8.249 9.617 17.225 1.00 31.89 217 ILE A CA 1
ATOM 1684 C C . ILE A 1 241 ? 8.638 8.771 18.433 1.00 33.02 217 ILE A C 1
ATOM 1685 O O . ILE A 1 241 ? 9.399 9.224 19.286 1.00 32.80 217 ILE A O 1
ATOM 1690 N N . GLY A 1 242 ? 8.089 7.561 18.511 1.00 34.58 218 GLY A N 1
ATOM 1691 C CA . GLY A 1 242 ? 8.378 6.627 19.604 1.00 36.70 218 GLY A CA 1
ATOM 1692 C C . GLY A 1 242 ? 9.366 5.552 19.188 1.00 38.46 218 GLY A C 1
ATOM 1693 O O . GLY A 1 242 ? 10.142 5.063 19.998 1.00 40.59 218 GLY A O 1
ATOM 1694 N N . ASP A 1 243 ? 9.323 5.181 17.913 1.00 39.01 219 ASP A N 1
ATOM 1695 C CA . ASP A 1 243 ? 10.196 4.172 17.356 1.00 40.39 219 ASP A CA 1
ATOM 1696 C C . ASP A 1 243 ? 11.151 4.838 16.367 1.00 39.15 219 ASP A C 1
ATOM 1697 O O . ASP A 1 243 ? 10.769 5.146 15.218 1.00 38.06 219 ASP A O 1
ATOM 1702 N N . VAL A 1 244 ? 12.393 5.049 16.803 1.00 38.52 220 VAL A N 1
ATOM 1703 C CA . VAL A 1 244 ? 13.390 5.723 15.958 1.00 38.21 220 VAL A CA 1
ATOM 1704 C C . VAL A 1 244 ? 13.733 4.966 14.664 1.00 39.95 220 VAL A C 1
ATOM 1705 O O . VAL A 1 244 ? 14.287 5.556 13.745 1.00 40.75 220 VAL A O 1
ATOM 1709 N N . SER A 1 245 ? 13.401 3.677 14.575 1.00 41.76 221 SER A N 1
ATOM 1710 C CA . SER A 1 245 ? 13.661 2.927 13.343 1.00 42.85 221 SER A CA 1
ATOM 1711 C C . SER A 1 245 ? 12.802 3.496 12.212 1.00 42.33 221 SER A C 1
ATOM 1712 O O . SER A 1 245 ? 13.096 3.284 11.028 1.00 43.74 221 SER A O 1
ATOM 1715 N N . LEU A 1 246 ? 11.736 4.219 12.562 1.00 40.54 222 LEU A N 1
ATOM 1716 C CA . LEU A 1 246 ? 10.898 4.844 11.538 1.00 39.63 222 LEU A CA 1
ATOM 1717 C C . LEU A 1 246 ? 11.642 5.996 10.875 1.00 37.21 222 LEU A C 1
ATOM 1718 O O . LEU A 1 246 ? 11.292 6.403 9.778 1.00 37.88 222 LEU A O 1
ATOM 1723 N N . LEU A 1 247 ? 12.665 6.521 11.540 1.00 35.87 223 LEU A N 1
ATOM 1724 C CA . LEU A 1 247 ? 13.463 7.605 10.984 1.00 34.83 223 LEU A CA 1
ATOM 1725 C C . LEU A 1 247 ? 14.593 7.071 10.089 1.00 36.50 223 LEU A C 1
ATOM 1726 O O . LEU A 1 247 ? 15.732 6.857 10.532 1.00 38.44 223 LEU A O 1
ATOM 1731 N N . ARG A 1 248 ? 14.246 6.827 8.835 1.00 34.70 224 ARG A N 1
ATOM 1732 C CA . ARG A 1 248 ? 15.185 6.385 7.846 1.00 35.56 224 ARG A CA 1
ATOM 1733 C C . ARG A 1 248 ? 16.167 7.530 7.560 1.00 35.05 224 ARG A C 1
ATOM 1734 O O . ARG A 1 248 ? 15.785 8.712 7.565 1.00 32.14 224 ARG A O 1
ATOM 1742 N N . PRO A 1 249 ? 17.442 7.190 7.313 1.00 36.53 225 PRO A N 1
ATOM 1743 C CA . PRO A 1 249 ? 18.419 8.238 7.065 1.00 36.62 225 PRO A CA 1
ATOM 1744 C C . PRO A 1 249 ? 18.109 9.131 5.854 1.00 35.82 225 PRO A C 1
ATOM 1745 O O . PRO A 1 249 ? 18.534 10.277 5.834 1.00 35.50 225 PRO A O 1
ATOM 1749 N N . GLU A 1 250 ? 17.384 8.621 4.864 1.00 36.27 226 GLU A N 1
ATOM 1750 C CA . GLU A 1 250 ? 17.034 9.440 3.694 1.00 35.49 226 GLU A CA 1
ATOM 1751 C C . GLU A 1 250 ? 15.867 10.397 3.954 1.00 33.92 226 GLU A C 1
ATOM 1752 O O . GLU A 1 250 ? 15.503 11.207 3.080 1.00 34.71 226 GLU A O 1
ATOM 1758 N N . LEU A 1 251 ? 15.251 10.289 5.132 1.00 31.82 227 LEU A N 1
ATOM 1759 C CA . LEU A 1 251 ? 14.139 11.159 5.513 1.00 30.75 227 LEU A CA 1
ATOM 1760 C C . LEU A 1 251 ? 14.665 12.500 6.011 1.00 29.58 227 LEU A C 1
ATOM 1761 O O . LEU A 1 251 ? 15.601 12.531 6.805 1.00 32.80 227 LEU A O 1
ATOM 1766 N N . LEU A 1 252 ? 14.096 13.595 5.516 1.00 26.66 228 LEU A N 1
ATOM 1767 C CA . LEU A 1 252 ? 14.436 14.934 5.992 1.00 25.33 228 LEU A CA 1
ATOM 1768 C C . LEU A 1 252 ? 13.474 15.220 7.126 1.00 25.07 228 LEU A C 1
ATOM 1769 O O . LEU A 1 252 ? 12.268 15.021 6.973 1.00 24.58 228 LEU A O 1
ATOM 1774 N N . VAL A 1 253 ? 13.981 15.680 8.258 1.00 23.42 229 VAL A N 1
ATOM 1775 C CA . VAL A 1 253 ? 13.125 15.985 9.381 1.00 24.72 229 VAL A CA 1
ATOM 1776 C C . VAL A 1 253 ? 13.232 17.468 9.724 1.00 24.69 229 VAL A C 1
ATOM 1777 O O . VAL A 1 253 ? 14.334 17.976 9.928 1.00 23.75 229 VAL A O 1
ATOM 1781 N N . THR A 1 254 ? 12.098 18.175 9.733 1.00 23.04 230 THR A N 1
ATOM 1782 C CA . THR A 1 254 ? 12.093 19.608 10.050 1.00 23.79 230 THR A CA 1
ATOM 1783 C C . THR A 1 254 ? 11.268 19.917 11.329 1.00 22.41 230 THR A C 1
ATOM 1784 O O . THR A 1 254 ? 10.267 19.270 11.628 1.00 22.34 230 THR A O 1
ATOM 1788 N N . GLU A 1 255 ? 11.692 20.939 12.052 1.00 23.43 231 GLU A N 1
ATOM 1789 C CA . GLU A 1 255 ? 11.092 21.286 13.336 1.00 23.38 231 GLU A CA 1
ATOM 1790 C C . GLU A 1 255 ? 10.718 22.776 13.423 1.00 23.47 231 GLU A C 1
ATOM 1791 O O . GLU A 1 255 ? 11.475 23.658 13.010 1.00 25.72 231 GLU A O 1
ATOM 1797 N N . CYS A 1 256 ? 9.528 23.056 13.919 1.00 22.42 232 CYS A N 1
ATOM 1798 C CA . CYS A 1 256 ? 9.115 24.424 14.105 1.00 21.96 232 CYS A CA 1
ATOM 1799 C C . CYS A 1 256 ? 9.541 24.909 15.478 1.00 22.34 232 CYS A C 1
ATOM 1800 O O . CYS A 1 256 ? 9.783 26.090 15.664 1.00 23.07 232 CYS A O 1
ATOM 1803 N N . VAL A 1 257 ? 9.640 24.005 16.448 1.00 22.57 233 VAL A N 1
ATOM 1804 C CA . VAL A 1 257 ? 10.009 24.423 17.800 1.00 23.05 233 VAL A CA 1
ATOM 1805 C C . VAL A 1 257 ? 11.458 24.938 17.784 1.00 24.72 233 VAL A C 1
ATOM 1806 O O . VAL A 1 257 ? 12.324 24.278 17.209 1.00 24.39 233 VAL A O 1
ATOM 1810 N N . TYR A 1 258 ? 11.712 26.102 18.395 1.00 26.26 234 TYR A N 1
ATOM 1811 C CA . TYR A 1 258 ? 13.091 26.655 18.473 1.00 28.29 234 TYR A CA 1
ATOM 1812 C C . TYR A 1 258 ? 13.658 26.812 19.897 1.00 31.11 234 TYR A C 1
ATOM 1813 O O . TYR A 1 258 ? 14.825 27.189 20.066 1.00 34.13 234 TYR A O 1
ATOM 1822 N N . ASN A 1 259 ? 12.827 26.529 20.894 1.00 30.87 235 ASN A N 1
ATOM 1823 C CA . ASN A 1 259 ? 13.202 26.491 22.309 1.00 33.05 235 ASN A CA 1
ATOM 1824 C C . ASN A 1 259 ? 12.701 25.214 22.926 1.00 32.70 235 ASN A C 1
ATOM 1825 O O . ASN A 1 259 ? 11.512 25.100 23.179 1.00 31.60 235 ASN A O 1
ATOM 1830 N N . PRO A 1 260 ? 13.592 24.249 23.186 1.00 33.58 236 PRO A N 1
ATOM 1831 C CA . PRO A 1 260 ? 15.019 24.261 22.971 1.00 34.40 236 PRO A CA 1
ATOM 1832 C C . PRO A 1 260 ? 15.394 24.161 21.498 1.00 33.95 236 PRO A C 1
ATOM 1833 O O . PRO A 1 260 ? 14.586 23.726 20.673 1.00 31.11 236 PRO A O 1
ATOM 1837 N N . HIS A 1 261 ? 16.628 24.569 21.205 1.00 36.38 237 HIS A N 1
ATOM 1838 C CA . HIS A 1 261 ? 17.204 24.560 19.854 1.00 38.38 237 HIS A CA 1
ATOM 1839 C C . HIS A 1 261 ? 17.205 23.155 19.260 1.00 37.43 237 HIS A C 1
ATOM 1840 O O . HIS A 1 261 ? 16.867 22.954 18.092 1.00 36.83 237 HIS A O 1
ATOM 1847 N N . MET A 1 262 ? 17.566 22.179 20.077 1.00 36.52 238 MET A N 1
ATOM 1848 C CA . MET A 1 262 ? 17.595 20.792 19.631 1.00 35.65 238 MET A CA 1
ATOM 1849 C C . MET A 1 262 ? 16.490 20.055 20.364 1.00 32.87 238 MET A C 1
ATOM 1850 O O . MET A 1 262 ? 16.648 19.693 21.542 1.00 33.25 238 MET A O 1
ATOM 1855 N N . THR A 1 263 ? 15.355 19.838 19.706 1.00 30.16 239 THR A N 1
ATOM 1856 C CA . THR A 1 263 ? 14.276 19.117 20.367 1.00 28.26 239 THR A CA 1
ATOM 1857 C C . THR A 1 263 ? 14.582 17.620 20.428 1.00 29.04 239 THR A C 1
ATOM 1858 O O . THR A 1 263 ? 15.541 17.132 19.796 1.00 29.76 239 THR A O 1
ATOM 1862 N N . LYS A 1 264 ? 13.780 16.884 21.204 1.00 28.39 240 LYS A N 1
ATOM 1863 C CA . LYS A 1 264 ? 13.968 15.437 21.313 1.00 27.41 240 LYS A CA 1
ATOM 1864 C C . LYS A 1 264 ? 13.893 14.828 19.918 1.00 25.99 240 LYS A C 1
ATOM 1865 O O . LYS A 1 264 ? 14.718 13.978 19.560 1.00 26.36 240 LYS A O 1
ATOM 1871 N N . LEU A 1 265 ? 12.936 15.296 19.116 1.00 24.63 241 LEU A N 1
ATOM 1872 C CA . LEU A 1 265 ? 12.745 14.784 17.758 1.00 24.46 241 LEU A CA 1
ATOM 1873 C C . LEU A 1 265 ? 13.980 14.993 16.889 1.00 25.22 241 LEU A C 1
ATOM 1874 O O . LEU A 1 265 ? 14.433 14.052 16.213 1.00 24.69 241 LEU A O 1
ATOM 1879 N N . LEU A 1 266 ? 14.542 16.202 16.915 1.00 25.49 242 LEU A N 1
ATOM 1880 C CA . LEU A 1 266 ? 15.748 16.471 16.130 1.00 26.80 242 LEU A CA 1
ATOM 1881 C C . LEU A 1 266 ? 16.897 15.611 16.596 1.00 27.62 242 LEU A C 1
ATOM 1882 O O . LEU A 1 266 ? 17.658 15.134 15.783 1.00 29.29 242 LEU A O 1
ATOM 1887 N N . GLN A 1 267 ? 17.043 15.436 17.905 1.00 28.87 243 GLN A N 1
ATOM 1888 C CA . GLN A 1 267 ? 18.103 14.575 18.445 1.00 30.77 243 GLN A CA 1
ATOM 1889 C C . GLN A 1 267 ? 17.938 13.151 17.907 1.00 29.70 243 GLN A C 1
ATOM 1890 O O . GLN A 1 267 ? 18.909 12.514 17.519 1.00 29.53 243 GLN A O 1
ATOM 1896 N N . GLN A 1 268 ? 16.702 12.662 17.880 1.00 28.30 244 GLN A N 1
ATOM 1897 C CA . GLN A 1 268 ? 16.406 11.326 17.349 1.00 29.18 244 GLN A CA 1
ATOM 1898 C C . GLN A 1 268 ? 16.787 11.246 15.881 1.00 29.45 244 GLN A C 1
ATOM 1899 O O . GLN A 1 268 ? 17.424 10.294 15.451 1.00 28.62 244 GLN A O 1
ATOM 1905 N N . ALA A 1 269 ? 16.373 12.261 15.123 1.00 28.50 245 ALA A N 1
ATOM 1906 C CA . ALA A 1 269 ? 16.637 12.338 13.703 1.00 29.27 245 ALA A CA 1
ATOM 1907 C C . ALA A 1 269 ? 18.134 12.376 13.414 1.00 30.46 245 ALA A C 1
ATOM 1908 O O . ALA A 1 269 ? 18.624 11.635 12.562 1.00 29.99 245 ALA A O 1
ATOM 1910 N N . GLN A 1 270 ? 18.850 13.244 14.116 1.00 30.50 246 GLN A N 1
ATOM 1911 C CA . GLN A 1 270 ? 20.298 13.353 13.910 1.00 33.57 246 GLN A CA 1
ATOM 1912 C C . GLN A 1 270 ? 21.025 12.051 14.239 1.00 33.30 246 GLN A C 1
ATOM 1913 O O . GLN A 1 270 ? 21.894 11.647 13.481 1.00 34.67 246 GLN A O 1
ATOM 1919 N N . GLN A 1 271 ? 20.648 11.401 15.336 1.00 37.71 247 GLN A N 1
ATOM 1920 C CA . GLN A 1 271 ? 21.229 10.127 15.731 1.00 39.83 247 GLN A CA 1
ATOM 1921 C C . GLN A 1 271 ? 20.934 9.041 14.681 1.00 38.54 247 GLN A C 1
ATOM 1922 O O . GLN A 1 271 ? 21.726 8.132 14.461 1.00 38.16 247 GLN A O 1
ATOM 1928 N N . ALA A 1 272 ? 19.782 9.151 14.037 1.00 36.91 248 ALA A N 1
ATOM 1929 C CA . ALA A 1 272 ? 19.373 8.214 13.005 1.00 35.13 248 ALA A CA 1
ATOM 1930 C C . ALA A 1 272 ? 20.055 8.473 11.662 1.00 33.91 248 ALA A C 1
ATOM 1931 O O . ALA A 1 272 ? 19.873 7.708 10.741 1.00 33.83 248 ALA A O 1
ATOM 1933 N N . GLY A 1 273 ? 20.814 9.561 11.550 1.00 35.05 249 GLY A N 1
ATOM 1934 C CA . GLY A 1 273 ? 21.524 9.914 10.305 1.00 34.44 249 GLY A CA 1
ATOM 1935 C C . GLY A 1 273 ? 20.707 10.711 9.293 1.00 33.20 249 GLY A C 1
ATOM 1936 O O . GLY A 1 273 ? 21.070 10.786 8.130 1.00 33.20 249 GLY A O 1
ATOM 1937 N N . CYS A 1 274 ? 19.615 11.313 9.744 1.00 31.20 250 CYS A N 1
ATOM 1938 C CA . CYS A 1 274 ? 18.757 12.129 8.877 1.00 31.89 250 CYS A CA 1
ATOM 1939 C C . CYS A 1 274 ? 19.299 13.531 8.751 1.00 31.18 250 CYS A C 1
ATOM 1940 O O . CYS A 1 274 ? 20.006 14.009 9.638 1.00 31.76 250 CYS A O 1
ATOM 1943 N N . LYS A 1 275 ? 18.970 14.181 7.640 1.00 30.41 251 LYS A N 1
ATOM 1944 C CA . LYS A 1 275 ? 19.256 15.579 7.467 1.00 30.55 251 LYS A CA 1
ATOM 1945 C C . LYS A 1 275 ? 18.166 16.242 8.304 1.00 29.93 251 LYS A C 1
ATOM 1946 O O . LYS A 1 275 ? 17.069 15.697 8.437 1.00 28.43 251 LYS A O 1
ATOM 1952 N N . THR A 1 276 ? 18.447 17.410 8.862 1.00 29.15 252 THR A N 1
ATOM 1953 C CA . THR A 1 276 ? 17.471 18.082 9.668 1.00 28.76 252 THR A CA 1
ATOM 1954 C C . THR A 1 276 ? 17.518 19.581 9.467 1.00 29.02 252 THR A C 1
ATOM 1955 O O . THR A 1 276 ? 18.508 20.119 9.008 1.00 30.67 252 THR A O 1
ATOM 1959 N N A ILE A 1 277 ? 16.425 20.252 9.794 0.50 28.61 253 ILE A N 1
ATOM 1960 N N B ILE A 1 277 ? 16.399 20.226 9.785 0.50 28.57 253 ILE A N 1
ATOM 1961 C CA A ILE A 1 277 ? 16.378 21.706 9.769 0.50 27.85 253 ILE A CA 1
ATOM 1962 C CA B ILE A 1 277 ? 16.229 21.675 9.745 0.50 27.77 253 ILE A CA 1
ATOM 1963 C C A ILE A 1 277 ? 15.664 22.085 11.057 0.50 27.46 253 ILE A C 1
ATOM 1964 C C B ILE A 1 277 ? 15.635 22.066 11.091 0.50 27.42 253 ILE A C 1
ATOM 1965 O O A ILE A 1 277 ? 14.564 21.613 11.343 0.50 24.49 253 ILE A O 1
ATOM 1966 O O B ILE A 1 277 ? 14.562 21.586 11.455 0.50 24.54 253 ILE A O 1
ATOM 1975 N N . ASP A 1 278 ? 16.328 22.910 11.845 1.00 27.79 254 ASP A N 1
ATOM 1976 C CA . ASP A 1 278 ? 15.825 23.316 13.135 1.00 28.06 254 ASP A CA 1
ATOM 1977 C C . ASP A 1 278 ? 14.929 24.547 13.064 1.00 27.04 254 ASP A C 1
ATOM 1978 O O . ASP A 1 278 ? 14.770 25.163 12.005 1.00 26.72 254 ASP A O 1
ATOM 1983 N N . GLY A 1 279 ? 14.317 24.864 14.202 1.00 26.60 255 GLY A N 1
ATOM 1984 C CA . GLY A 1 279 ? 13.382 25.991 14.333 1.00 25.25 255 GLY A CA 1
ATOM 1985 C C . GLY A 1 279 ? 13.944 27.361 13.992 1.00 25.66 255 GLY A C 1
ATOM 1986 O O . GLY A 1 279 ? 13.194 28.235 13.504 1.00 24.84 255 GLY A O 1
ATOM 1987 N N . TYR A 1 280 ? 15.241 27.561 14.278 1.00 25.15 256 TYR A N 1
ATOM 1988 C CA . TYR A 1 280 ? 15.931 28.811 13.957 1.00 26.11 256 TYR A CA 1
ATOM 1989 C C . TYR A 1 280 ? 15.991 29.077 12.447 1.00 26.11 256 TYR A C 1
ATOM 1990 O O . TYR A 1 280 ? 16.046 30.238 11.998 1.00 26.82 256 TYR A O 1
ATOM 1999 N N . GLY A 1 281 ? 15.952 28.012 11.660 1.00 25.26 257 GLY A N 1
ATOM 2000 C CA . GLY A 1 281 ? 15.947 28.145 10.199 1.00 24.82 257 GLY A CA 1
ATOM 2001 C C . GLY A 1 281 ? 14.704 28.872 9.741 1.00 25.16 257 GLY A C 1
ATOM 2002 O O . GLY A 1 281 ? 14.770 29.833 8.956 1.00 24.62 257 GLY A O 1
ATOM 2003 N N . MET A 1 282 ? 13.562 28.389 10.216 1.00 23.37 258 MET A N 1
ATOM 2004 C CA . MET A 1 282 ? 12.286 28.980 9.905 1.00 24.27 258 MET A CA 1
ATOM 2005 C C . MET A 1 282 ? 12.187 30.389 10.492 1.00 23.88 258 MET A C 1
ATOM 2006 O O . MET A 1 282 ? 11.676 31.309 9.855 1.00 23.67 258 MET A O 1
ATOM 2011 N N . LEU A 1 283 ? 12.663 30.543 11.717 1.00 21.78 259 LEU A N 1
ATOM 2012 C CA . LEU A 1 283 ? 12.573 31.813 12.403 1.00 22.63 259 LEU A CA 1
ATOM 2013 C C . LEU A 1 283 ? 13.379 32.890 11.676 1.00 22.15 259 LEU A C 1
ATOM 2014 O O . LEU A 1 283 ? 12.886 34.004 11.476 1.00 20.74 259 LEU A O 1
ATOM 2019 N N . LEU A 1 284 ? 14.593 32.562 11.293 1.00 22.83 260 LEU A N 1
ATOM 2020 C CA . LEU A 1 284 ? 15.444 33.487 10.556 1.00 24.81 260 LEU A CA 1
ATOM 2021 C C . LEU A 1 284 ? 14.831 33.860 9.204 1.00 23.73 260 LEU A C 1
ATOM 2022 O O . LEU A 1 284 ? 14.677 35.042 8.899 1.00 23.94 260 LEU A O 1
ATOM 2027 N N . TRP A 1 285 ? 14.471 32.864 8.401 1.00 21.53 261 TRP A N 1
ATOM 2028 C CA . TRP A 1 285 ? 13.913 33.165 7.077 1.00 22.67 261 TRP A CA 1
ATOM 2029 C C . TRP A 1 285 ? 12.566 33.883 7.136 1.00 21.58 261 TRP A C 1
ATOM 2030 O O . TRP A 1 285 ? 12.261 34.731 6.296 1.00 21.98 261 TRP A O 1
ATOM 2041 N N . GLN A 1 286 ? 11.747 33.496 8.105 1.00 20.79 262 GLN A N 1
ATOM 2042 C CA . GLN A 1 286 ? 10.469 34.149 8.385 1.00 23.55 262 GLN A CA 1
ATOM 2043 C C . GLN A 1 286 ? 10.725 35.655 8.571 1.00 20.75 262 GLN A C 1
ATOM 2044 O O . GLN A 1 286 ? 10.020 36.531 8.031 1.00 20.75 262 GLN A O 1
ATOM 2050 N N . GLY A 1 287 ? 11.736 35.931 9.391 1.00 21.08 263 GLY A N 1
ATOM 2051 C CA . GLY A 1 287 ? 12.164 37.272 9.737 1.00 20.33 263 GLY A CA 1
ATOM 2052 C C . GLY A 1 287 ? 12.730 38.038 8.552 1.00 21.21 263 GLY A C 1
ATOM 2053 O O . GLY A 1 287 ? 12.436 39.226 8.397 1.00 20.32 263 GLY A O 1
ATOM 2054 N N . ALA A 1 288 ? 13.539 37.355 7.727 1.00 22.51 264 ALA A N 1
ATOM 2055 C CA . ALA A 1 288 ? 14.152 37.941 6.524 1.00 21.66 264 ALA A CA 1
ATOM 2056 C C . ALA A 1 288 ? 13.091 38.431 5.582 1.00 21.60 264 ALA A C 1
ATOM 2057 O O . ALA A 1 288 ? 13.183 39.532 5.046 1.00 20.72 264 ALA A O 1
ATOM 2059 N N . GLU A 1 289 ? 12.083 37.599 5.386 1.00 21.24 265 GLU A N 1
ATOM 2060 C CA . GLU A 1 289 ? 10.972 37.908 4.515 1.00 21.69 265 GLU A CA 1
ATOM 2061 C C . GLU A 1 289 ? 10.172 39.125 4.967 1.00 21.54 265 GLU A C 1
ATOM 2062 O O . GLU A 1 289 ? 9.848 39.971 4.137 1.00 21.09 265 GLU A O 1
ATOM 2068 N N . GLN A 1 290 ? 9.906 39.239 6.271 1.00 18.76 266 GLN A N 1
ATOM 2069 C CA . GLN A 1 290 ? 9.223 40.404 6.799 1.00 19.80 266 GLN A CA 1
ATOM 2070 C C . GLN A 1 290 ? 10.046 41.665 6.554 1.00 19.12 266 GLN A C 1
ATOM 2071 O O . GLN A 1 290 ? 9.528 42.645 6.038 1.00 20.51 266 GLN A O 1
ATOM 2077 N N . PHE A 1 291 ? 11.347 41.596 6.882 1.00 20.33 267 PHE A N 1
ATOM 2078 C CA . PHE A 1 291 ? 12.282 42.711 6.714 1.00 19.60 267 PHE A CA 1
ATOM 2079 C C . PHE A 1 291 ? 12.289 43.221 5.296 1.00 20.42 267 PHE A C 1
ATOM 2080 O O . PHE A 1 291 ? 12.241 44.421 5.067 1.00 21.29 267 PHE A O 1
ATOM 2088 N N . GLU A 1 292 ? 12.377 42.303 4.343 1.00 21.40 268 GLU A N 1
ATOM 2089 C CA . GLU A 1 292 ? 12.392 42.655 2.930 1.00 22.44 268 GLU A CA 1
ATOM 2090 C C . GLU A 1 292 ? 11.055 43.259 2.446 1.00 21.66 268 GLU A C 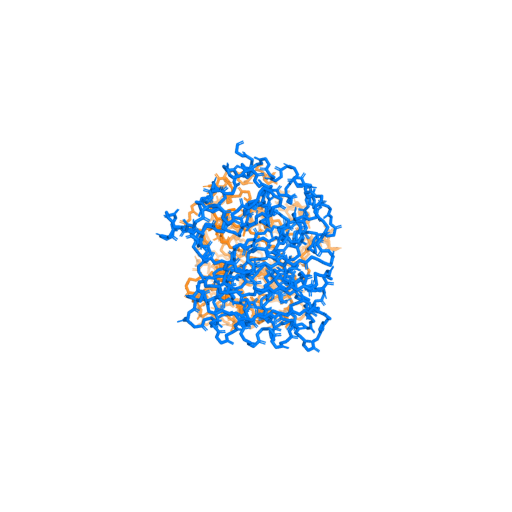1
ATOM 2091 O O . GLU A 1 292 ? 11.051 44.189 1.635 1.00 22.52 268 GLU A O 1
ATOM 2097 N N . LEU A 1 293 ? 9.929 42.760 2.947 1.00 21.71 269 LEU A N 1
ATOM 2098 C CA . LEU A 1 293 ? 8.622 43.330 2.588 1.00 21.94 269 LEU A CA 1
ATOM 2099 C C . LEU A 1 293 ? 8.505 44.774 3.112 1.00 22.11 269 LEU A C 1
ATOM 2100 O O . LEU A 1 293 ? 7.932 45.655 2.447 1.00 21.69 269 LEU A O 1
ATOM 2105 N N . TRP A 1 294 ? 9.064 45.022 4.292 1.00 20.38 270 TRP A N 1
ATOM 2106 C CA . TRP A 1 294 ? 8.952 46.326 4.874 1.00 21.56 270 TRP A CA 1
ATOM 2107 C C . TRP A 1 294 ? 9.951 47.312 4.317 1.00 21.38 270 TRP A C 1
ATOM 2108 O O . TRP A 1 294 ? 9.601 48.447 4.086 1.00 21.54 270 TRP A O 1
ATOM 2119 N N . THR A 1 295 ? 11.175 46.864 4.069 1.00 21.03 271 THR A N 1
ATOM 2120 C CA . THR A 1 295 ? 12.239 47.785 3.681 1.00 21.44 271 THR A CA 1
ATOM 2121 C C . THR A 1 295 ? 12.614 47.819 2.213 1.00 23.47 271 THR A C 1
ATOM 2122 O O . THR A 1 295 ? 13.160 48.820 1.754 1.00 23.44 271 THR A O 1
ATOM 2126 N N . GLY A 1 296 ? 12.309 46.747 1.487 1.00 24.40 272 GLY A N 1
ATOM 2127 C CA . GLY A 1 296 ? 12.731 46.620 0.105 1.00 26.51 272 GLY A CA 1
ATOM 2128 C C . GLY A 1 296 ? 14.251 46.381 -0.003 1.00 28.70 272 GLY A C 1
ATOM 2129 O O . GLY A 1 296 ? 14.805 46.413 -1.107 1.00 29.13 272 GLY A O 1
ATOM 2130 N N . LYS A 1 297 ? 14.918 46.141 1.134 1.00 27.39 273 LYS A N 1
ATOM 2131 C CA . LYS A 1 297 ? 16.370 45.887 1.189 1.00 29.15 273 LYS A CA 1
ATOM 2132 C C . LYS A 1 297 ? 16.666 44.453 1.587 1.00 28.00 273 LYS A C 1
ATOM 2133 O O . LYS A 1 297 ? 15.850 43.802 2.234 1.00 28.72 273 LYS A O 1
ATOM 2139 N N . ALA A 1 298 ? 17.855 43.972 1.241 1.00 28.59 274 ALA A N 1
ATOM 2140 C CA . ALA A 1 298 ? 18.263 42.596 1.563 1.00 28.95 274 ALA A CA 1
ATOM 2141 C C . ALA A 1 298 ? 18.523 42.412 3.062 1.00 27.88 274 ALA A C 1
ATOM 2142 O O . ALA A 1 298 ? 19.205 43.223 3.677 1.00 27.35 274 ALA A O 1
ATOM 2144 N N . PHE A 1 299 ? 17.989 41.338 3.634 1.00 26.55 275 PHE A N 1
ATOM 2145 C CA . PHE A 1 299 ? 18.167 41.026 5.060 1.00 25.63 275 PHE A CA 1
ATOM 2146 C C . PHE A 1 299 ? 19.565 40.530 5.294 1.00 26.07 275 PHE A C 1
ATOM 2147 O O . PHE A 1 299 ? 20.019 39.681 4.544 1.00 24.70 275 PHE A O 1
ATOM 2155 N N . PRO A 1 300 ? 20.259 41.062 6.321 1.00 24.98 276 PRO A N 1
ATOM 2156 C CA . PRO A 1 300 ? 21.636 40.628 6.628 1.00 25.95 276 PRO A CA 1
ATOM 2157 C C . PRO A 1 300 ? 21.584 39.320 7.425 1.00 25.32 276 PRO A C 1
ATOM 2158 O O . PRO A 1 300 ? 21.859 39.274 8.624 1.00 24.08 276 PRO A O 1
ATOM 2162 N N . LEU A 1 301 ? 21.257 38.257 6.710 1.00 26.56 277 LEU A N 1
ATOM 2163 C CA . LEU A 1 301 ? 21.026 36.934 7.273 1.00 27.15 277 LEU A CA 1
ATOM 2164 C C . LEU A 1 301 ? 22.146 36.396 8.139 1.00 26.88 277 LEU A C 1
ATOM 2165 O O . LEU A 1 301 ? 21.918 36.042 9.291 1.00 27.80 277 LEU A O 1
ATOM 2170 N N . ASP A 1 302 ? 23.353 36.323 7.602 1.00 29.25 278 ASP A N 1
ATOM 2171 C CA . ASP A 1 302 ? 24.473 35.768 8.371 1.00 29.06 278 ASP A CA 1
ATOM 2172 C C . ASP A 1 302 ? 24.738 36.582 9.619 1.00 28.67 278 ASP A C 1
ATOM 2173 O O . ASP A 1 302 ? 25.052 36.036 10.665 1.00 28.16 278 ASP A O 1
ATOM 2178 N N . TYR A 1 303 ? 24.607 37.893 9.499 1.00 26.33 279 TYR A N 1
ATOM 2179 C CA . TYR A 1 303 ? 24.835 38.765 10.629 1.00 25.64 279 TYR A CA 1
ATOM 2180 C C . TYR A 1 303 ? 23.798 38.488 11.727 1.00 25.14 279 TYR A C 1
ATOM 2181 O O . TYR A 1 303 ? 24.150 38.282 12.891 1.00 24.36 279 TYR A O 1
ATOM 2190 N N . VAL A 1 304 ? 22.527 38.466 11.354 1.00 24.55 280 VAL A N 1
ATOM 2191 C CA . VAL A 1 304 ? 21.470 38.239 12.334 1.00 24.77 280 VAL A CA 1
ATOM 2192 C C . VAL A 1 304 ? 21.661 36.877 13.022 1.00 25.53 280 VAL A C 1
ATOM 2193 O O . VAL A 1 304 ? 21.578 36.783 14.242 1.00 25.07 280 VAL A O 1
ATOM 2197 N N . LYS A 1 305 ? 22.007 35.866 12.227 1.00 25.83 281 LYS A N 1
ATOM 2198 C CA . LYS A 1 305 ? 22.215 34.516 12.722 1.00 27.49 281 LYS A CA 1
ATOM 2199 C C . LYS A 1 305 ? 23.282 34.538 13.783 1.00 26.92 281 LYS A C 1
ATOM 2200 O O . LYS A 1 305 ? 23.147 33.898 14.816 1.00 27.72 281 LYS A O 1
ATOM 2206 N N . GLN A 1 306 ? 24.336 35.310 13.552 1.00 28.35 282 GLN A N 1
ATOM 2207 C CA . GLN A 1 306 ? 25.408 35.383 14.514 1.00 31.17 282 GLN A CA 1
ATOM 2208 C C . GLN A 1 306 ? 25.050 36.122 15.771 1.00 30.21 282 GLN A C 1
ATOM 2209 O O . GLN A 1 306 ? 25.325 35.624 16.858 1.00 30.99 282 GLN A O 1
ATOM 2215 N N A VAL A 1 307 ? 24.452 37.301 15.620 0.50 29.37 283 VAL A N 1
ATOM 2216 N N B VAL A 1 307 ? 24.462 37.312 15.647 0.50 28.81 283 VAL A N 1
ATOM 2217 C CA A VAL A 1 307 ? 24.095 38.138 16.756 0.50 30.44 283 VAL A CA 1
ATOM 2218 C CA B VAL A 1 307 ? 24.132 38.113 16.836 0.50 29.31 283 VAL A CA 1
ATOM 2219 C C A VAL A 1 307 ? 23.046 37.476 17.642 0.50 30.77 283 VAL A C 1
ATOM 2220 C C B VAL A 1 307 ? 22.991 37.526 17.657 0.50 30.22 283 VAL A C 1
ATOM 2221 O O A VAL A 1 307 ? 23.085 37.621 18.861 0.50 31.58 283 VAL A O 1
ATOM 2222 O O B VAL A 1 307 ? 22.887 37.808 18.848 0.50 31.04 283 VAL A O 1
ATOM 2229 N N . MET A 1 308 ? 22.127 36.732 17.029 1.00 30.18 284 MET A N 1
ATOM 2230 C CA . MET A 1 308 ? 21.051 36.051 17.768 1.00 31.08 284 MET A CA 1
ATOM 2231 C C . MET A 1 308 ? 21.559 34.728 18.375 1.00 33.76 284 MET A C 1
ATOM 2232 O O . MET A 1 308 ? 20.824 34.050 19.107 1.00 34.09 284 MET A O 1
ATOM 2237 N N . GLY A 1 309 ? 22.795 34.355 18.042 1.00 35.84 285 GLY A N 1
ATOM 2238 C CA . GLY A 1 309 ? 23.381 33.110 18.509 1.00 38.58 285 GLY A CA 1
ATOM 2239 C C . GLY A 1 309 ? 22.666 31.875 17.967 1.00 39.50 285 GLY A C 1
ATOM 2240 O O . GLY A 1 309 ? 22.669 30.835 18.620 1.00 38.92 285 GLY A O 1
ATOM 2241 N N . PHE A 1 310 ? 22.090 31.956 16.768 1.00 41.06 286 PHE A N 1
ATOM 2242 C CA . PHE A 1 310 ? 21.358 30.802 16.219 1.00 44.86 286 PHE A CA 1
ATOM 2243 C C . PHE A 1 310 ? 22.222 29.571 15.868 1.00 49.97 286 PHE A C 1
ATOM 2244 O O . PHE A 1 310 ? 21.686 28.474 15.717 1.00 51.19 286 PHE A O 1
ATOM 2252 N N . THR A 1 311 ? 23.530 29.732 15.703 1.00 37.40 287 THR A N 1
ATOM 2253 C CA . THR A 1 311 ? 24.375 28.564 15.415 1.00 42.27 287 THR A CA 1
ATOM 2254 C C . THR A 1 311 ? 24.934 28.024 16.726 1.00 44.56 287 THR A C 1
ATOM 2255 O O . THR A 1 311 ? 25.566 28.766 17.479 1.00 45.41 287 THR A O 1
ATOM 2259 N N . ALA A 1 312 ? 24.692 26.738 16.996 1.00 46.51 288 ALA A N 1
ATOM 2260 C CA . ALA A 1 312 ? 25.191 26.096 18.214 1.00 47.84 288 ALA A CA 1
ATOM 2261 C C . ALA A 1 312 ? 26.723 26.069 18.237 1.00 49.30 288 ALA A C 1
ATOM 2262 O O . ALA A 1 312 ? 27.374 25.968 17.192 1.00 49.99 288 ALA A O 1
ATOM 2265 N N . THR B 1 28 ? 14.487 47.480 22.342 1.00 57.41 4 THR B N 1
ATOM 2266 C CA . THR B 1 28 ? 14.018 46.405 23.276 1.00 57.76 4 THR B CA 1
ATOM 2267 C C . THR B 1 28 ? 12.486 46.381 23.350 1.00 57.44 4 THR B C 1
ATOM 2268 O O . THR B 1 28 ? 11.835 47.441 23.360 1.00 59.35 4 THR B O 1
ATOM 2272 N N . ALA B 1 29 ? 11.921 45.170 23.407 1.00 55.38 5 ALA B N 1
ATOM 2273 C CA . ALA B 1 29 ? 10.466 44.961 23.469 1.00 53.31 5 ALA B CA 1
ATOM 2274 C C . ALA B 1 29 ? 9.784 45.608 24.684 1.00 51.50 5 ALA B C 1
ATOM 2275 O O . ALA B 1 29 ? 8.547 45.686 24.742 1.00 52.56 5 ALA B O 1
ATOM 2277 N N . LYS B 1 30 ? 10.584 46.038 25.659 1.00 82.11 6 LYS B N 1
ATOM 2278 C CA . LYS B 1 30 ? 10.083 46.698 26.859 1.00 78.54 6 LYS B CA 1
ATOM 2279 C C . LYS B 1 30 ? 9.812 48.181 26.599 1.00 70.92 6 LYS B C 1
ATOM 2280 O O . LYS B 1 30 ? 9.093 48.837 27.356 1.00 69.33 6 LYS B O 1
ATOM 2286 N N . TYR B 1 31 ? 10.394 48.706 25.529 1.00 64.77 7 TYR B N 1
ATOM 2287 C CA . TYR B 1 31 ? 10.267 50.123 25.217 1.00 58.51 7 TYR B CA 1
ATOM 2288 C C . TYR B 1 31 ? 8.830 50.546 24.920 1.00 53.80 7 TYR B C 1
ATOM 2289 O O . TYR B 1 31 ? 8.068 49.806 24.302 1.00 52.76 7 TYR B O 1
ATOM 2298 N N . GLU B 1 32 ? 8.484 51.735 25.410 1.00 48.45 8 GLU B N 1
ATOM 2299 C CA . GLU B 1 32 ? 7.192 52.353 25.178 1.00 43.92 8 GLU B CA 1
ATOM 2300 C C . GLU B 1 32 ? 7.399 53.507 24.224 1.00 37.83 8 GLU B C 1
ATOM 2301 O O . GLU B 1 32 ? 8.470 54.123 24.193 1.00 35.46 8 GLU B O 1
ATOM 2307 N N . LEU B 1 33 ? 6.355 53.820 23.476 1.00 33.49 9 LEU B N 1
ATOM 2308 C CA . LEU B 1 33 ? 6.431 54.867 22.470 1.00 30.38 9 LEU B CA 1
ATOM 2309 C C . LEU B 1 33 ? 5.831 56.184 22.929 1.00 27.30 9 LEU B C 1
ATOM 2310 O O . LEU B 1 33 ? 4.793 56.205 23.562 1.00 27.47 9 LEU B O 1
ATOM 2315 N N . ILE B 1 34 ? 6.519 57.264 22.580 1.00 27.37 10 ILE B N 1
ATOM 2316 C CA . ILE B 1 34 ? 6.068 58.617 22.792 1.00 24.93 10 ILE B CA 1
ATOM 2317 C C . ILE B 1 34 ? 6.085 59.191 21.377 1.00 24.19 10 ILE B C 1
ATOM 2318 O O . ILE B 1 34 ? 7.105 59.130 20.671 1.00 23.61 10 ILE B O 1
ATOM 2323 N N . GLY B 1 35 ? 4.955 59.717 20.940 1.00 24.11 11 GLY B N 1
ATOM 2324 C CA . GLY B 1 35 ? 4.873 60.272 19.597 1.00 21.57 11 GLY B CA 1
ATOM 2325 C C . GLY B 1 35 ? 4.982 61.779 19.589 1.00 22.76 11 GLY B C 1
ATOM 2326 O O . GLY B 1 35 ? 5.145 62.411 20.627 1.00 23.34 11 GLY B O 1
ATOM 2327 N N . LEU B 1 36 ? 4.933 62.316 18.378 1.00 23.22 12 LEU B N 1
ATOM 2328 C CA . LEU B 1 36 ? 4.801 63.734 18.087 1.00 23.18 12 LEU B CA 1
ATOM 2329 C C . LEU B 1 36 ? 3.784 63.654 16.967 1.00 23.03 12 LEU B C 1
ATOM 2330 O O . LEU B 1 36 ? 4.018 62.936 15.988 1.00 24.70 12 LEU B O 1
ATOM 2335 N N . MET B 1 37 ? 2.660 64.326 17.107 1.00 22.04 13 MET B N 1
ATOM 2336 C CA . MET B 1 37 ? 1.630 64.305 16.091 1.00 21.34 13 MET B CA 1
ATOM 2337 C C . MET B 1 37 ? 1.490 65.696 15.535 1.00 21.60 13 MET B C 1
ATOM 2338 O O . MET B 1 37 ? 0.958 66.613 16.207 1.00 22.14 13 MET B O 1
ATOM 2343 N N . ALA B 1 38 ? 1.994 65.866 14.315 1.00 22.35 14 ALA B N 1
ATOM 2344 C CA . ALA B 1 38 ? 2.003 67.165 13.653 1.00 21.23 14 ALA B CA 1
ATOM 2345 C C . ALA B 1 38 ? 2.099 67.032 12.134 1.00 22.41 14 ALA B C 1
ATOM 2346 O O . ALA B 1 38 ? 2.422 65.966 11.604 1.00 22.20 14 ALA B O 1
ATOM 2348 N N . TYR B 1 39 ? 1.784 68.128 11.446 1.00 23.10 15 TYR B N 1
ATOM 2349 C CA . TYR B 1 39 ? 1.892 68.175 9.989 1.00 24.79 15 TYR B CA 1
ATOM 2350 C C . TYR B 1 39 ? 2.197 69.586 9.527 1.00 26.98 15 TYR B C 1
ATOM 2351 O O . TYR B 1 39 ? 1.448 70.525 9.815 1.00 28.14 15 TYR B O 1
ATOM 2360 N N . PRO B 1 40 ? 3.312 69.763 8.823 1.00 31.86 16 PRO B N 1
ATOM 2361 C CA . PRO B 1 40 ? 4.284 68.751 8.498 1.00 34.49 16 PRO B CA 1
ATOM 2362 C C . PRO B 1 40 ? 5.246 68.635 9.647 1.00 36.50 16 PRO B C 1
ATOM 2363 O O . PRO B 1 40 ? 5.202 69.435 10.571 1.00 37.53 16 PRO B O 1
ATOM 2367 N N . ILE B 1 41 ? 6.094 67.632 9.595 1.00 41.11 17 ILE B N 1
ATOM 2368 C CA . ILE B 1 41 ? 7.142 67.473 10.592 1.00 43.81 17 ILE B CA 1
ATOM 2369 C C . ILE B 1 41 ? 8.353 67.935 9.803 1.00 47.95 17 ILE B C 1
ATOM 2370 O O . ILE B 1 41 ? 8.778 67.271 8.849 1.00 49.43 17 ILE B O 1
ATOM 2375 N N . ARG B 1 42 ? 8.839 69.133 10.122 1.00 50.94 18 ARG B N 1
ATOM 2376 C CA . ARG B 1 42 ? 9.971 69.695 9.389 1.00 55.32 18 ARG B CA 1
ATOM 2377 C C . ARG B 1 42 ? 11.253 69.625 10.231 1.00 57.29 18 ARG B C 1
ATOM 2378 O O . ARG B 1 42 ? 11.835 68.540 10.383 1.00 58.21 18 ARG B O 1
ATOM 2386 N N . HIS B 1 43 ? 11.671 70.743 10.804 1.00 59.18 19 HIS B N 1
ATOM 2387 C CA . HIS B 1 43 ? 12.917 70.773 11.555 1.00 61.14 19 HIS B CA 1
ATOM 2388 C C . HIS B 1 43 ? 12.675 70.789 13.052 1.00 57.84 19 HIS B C 1
ATOM 2389 O O . HIS B 1 43 ? 13.272 71.581 13.773 1.00 59.64 19 HIS B O 1
ATOM 2396 N N . SER B 1 44 ? 11.800 69.911 13.520 1.00 54.43 20 SER B N 1
ATOM 2397 C CA . SER B 1 44 ? 11.502 69.831 14.943 1.00 51.56 20 SER B CA 1
ATOM 2398 C C . SER B 1 44 ? 12.729 69.354 15.701 1.00 50.51 20 SER B C 1
ATOM 2399 O O . SER B 1 44 ? 13.369 68.391 15.288 1.00 52.49 20 SER B O 1
ATOM 2402 N N . LEU B 1 45 ? 13.076 70.034 16.790 1.00 48.18 21 LEU B N 1
ATOM 2403 C CA . LEU B 1 45 ? 14.212 69.610 17.614 1.00 47.55 21 LEU B CA 1
ATOM 2404 C C . LEU B 1 45 ? 13.779 68.636 18.716 1.00 44.68 21 LEU B C 1
ATOM 2405 O O . LEU B 1 45 ? 14.625 68.110 19.439 1.00 44.73 21 LEU B O 1
ATOM 2410 N N . SER B 1 46 ? 12.469 68.375 18.826 1.00 40.96 22 SER B N 1
ATOM 2411 C CA . SER B 1 46 ? 11.956 67.475 19.857 1.00 38.89 22 SER B CA 1
ATOM 2412 C C . SER B 1 46 ? 12.490 66.033 19.763 1.00 37.89 22 SER B C 1
ATOM 2413 O O . SER B 1 46 ? 12.936 65.475 20.773 1.00 38.76 22 SER B O 1
ATOM 2416 N N . PRO B 1 47 ? 12.460 65.419 18.563 1.00 37.24 23 PRO B N 1
ATOM 2417 C CA . PRO B 1 47 ? 12.968 64.038 18.514 1.00 37.14 23 PRO B CA 1
ATOM 2418 C C . PRO B 1 47 ? 14.388 63.879 19.019 1.00 37.88 23 PRO B C 1
ATOM 2419 O O . PRO B 1 47 ? 14.669 62.952 19.781 1.00 37.45 23 PRO B O 1
ATOM 2423 N N . GLU B 1 48 ? 15.276 64.783 18.620 1.00 40.65 24 GLU B N 1
ATOM 2424 C CA . GLU B 1 48 ? 16.672 64.700 19.057 1.00 41.57 24 GLU B CA 1
ATOM 2425 C C . GLU B 1 48 ? 16.780 64.936 20.553 1.00 41.19 24 GLU B C 1
ATOM 2426 O O . GLU B 1 48 ? 17.442 64.168 21.234 1.00 42.97 24 GLU B O 1
ATOM 2432 N N . MET B 1 49 ? 16.128 65.990 21.057 1.00 39.92 25 MET B N 1
ATOM 2433 C CA . MET B 1 49 ? 16.165 66.319 22.479 1.00 40.29 25 MET B CA 1
ATOM 2434 C C . MET B 1 49 ? 15.702 65.187 23.347 1.00 38.76 25 MET B C 1
ATOM 2435 O O . MET B 1 49 ? 16.393 64.785 24.280 1.00 39.99 25 MET B O 1
ATOM 2440 N N . GLN B 1 50 ? 14.496 64.708 23.067 1.00 35.69 26 GLN B N 1
ATOM 2441 C CA . GLN B 1 50 ? 13.895 63.693 23.897 1.00 34.89 26 GLN B CA 1
ATOM 2442 C C . GLN B 1 50 ? 14.683 62.381 23.868 1.00 37.47 26 GLN B C 1
ATOM 2443 O O . GLN B 1 50 ? 14.998 61.830 24.928 1.00 37.72 26 GLN B O 1
ATOM 2449 N N . ASN B 1 51 ? 15.030 61.904 22.675 1.00 36.99 27 ASN B N 1
ATOM 2450 C CA . ASN B 1 51 ? 15.769 60.645 22.548 1.00 39.12 27 ASN B CA 1
ATOM 2451 C C . ASN B 1 51 ? 17.140 60.711 23.220 1.00 42.01 27 ASN B C 1
ATOM 2452 O O . ASN B 1 51 ? 17.548 59.758 23.888 1.00 44.06 27 ASN B O 1
ATOM 2457 N N . LYS B 1 52 ? 17.847 61.828 23.060 1.00 42.46 28 LYS B N 1
ATOM 2458 C CA . LYS B 1 52 ? 19.152 61.984 23.718 1.00 45.37 28 LYS B CA 1
ATOM 2459 C C . LYS B 1 52 ? 18.953 61.929 25.234 1.00 45.19 28 LYS B C 1
ATOM 2460 O O . LYS B 1 52 ? 19.675 61.220 25.936 1.00 46.16 28 LYS B O 1
ATOM 2466 N N . ALA B 1 53 ? 17.945 62.644 25.722 1.00 42.41 29 ALA B N 1
ATOM 2467 C CA . ALA B 1 53 ? 17.627 62.669 27.142 1.00 43.86 29 ALA B CA 1
ATOM 2468 C C . ALA B 1 53 ? 17.216 61.273 27.646 1.00 44.06 29 ALA B C 1
ATOM 2469 O O . ALA B 1 53 ? 17.673 60.821 28.704 1.00 45.07 29 ALA B O 1
ATOM 2471 N N . LEU B 1 54 ? 16.335 60.602 26.905 1.00 42.67 30 LEU B N 1
ATOM 2472 C CA . LEU B 1 54 ? 15.911 59.247 27.277 1.00 43.74 30 LEU B CA 1
ATOM 2473 C C . LEU B 1 54 ? 17.107 58.291 27.320 1.00 46.69 30 LEU B C 1
ATOM 2474 O O . LEU B 1 54 ? 17.248 57.484 28.248 1.00 50.16 30 LEU B O 1
ATOM 2479 N N . GLU B 1 55 ? 17.970 58.378 26.320 1.00 47.60 31 GLU B N 1
ATOM 2480 C CA . GLU B 1 55 ? 19.157 57.525 26.275 1.00 52.05 31 GLU B CA 1
ATOM 2481 C C . GLU B 1 55 ? 20.105 57.806 27.448 1.00 55.36 31 GLU B C 1
ATOM 2482 O O . GLU B 1 55 ? 20.550 56.875 28.135 1.00 56.00 31 GLU B O 1
ATOM 2488 N N . LYS B 1 56 ? 20.387 59.090 27.680 1.00 55.69 32 LYS B N 1
ATOM 2489 C CA . LYS B 1 56 ? 21.254 59.531 28.776 1.00 59.03 32 LYS B CA 1
ATOM 2490 C C . LYS B 1 56 ? 20.809 58.934 30.101 1.00 61.45 32 LYS B C 1
ATOM 2491 O O . LYS B 1 56 ? 21.644 58.530 30.923 1.00 64.95 32 LYS B O 1
ATOM 2497 N N . ALA B 1 57 ? 19.495 58.901 30.315 1.00 59.97 33 ALA B N 1
ATOM 2498 C CA . ALA B 1 57 ? 18.937 58.362 31.550 1.00 61.34 33 ALA B CA 1
ATOM 2499 C C . ALA B 1 57 ? 18.769 56.849 31.463 1.00 62.62 33 ALA B C 1
ATOM 2500 O O . ALA B 1 57 ? 18.447 56.202 32.458 1.00 66.05 33 ALA B O 1
ATOM 2502 N N . GLY B 1 58 ? 18.992 56.285 30.277 1.00 61.36 34 GLY B N 1
ATOM 2503 C CA . GLY B 1 58 ? 18.860 54.850 30.062 1.00 61.99 34 GLY B CA 1
ATOM 2504 C C . GLY B 1 58 ? 17.436 54.350 30.211 1.00 59.67 34 GLY B C 1
ATOM 2505 O O . GLY B 1 58 ? 17.217 53.177 30.504 1.00 61.22 34 GLY B O 1
ATOM 2506 N N . LEU B 1 59 ? 16.465 55.231 29.967 1.00 55.57 35 LEU B N 1
ATOM 2507 C CA . LEU B 1 59 ? 15.063 54.893 30.134 1.00 53.33 35 LEU B CA 1
ATOM 2508 C C . LEU B 1 59 ? 14.531 54.149 28.902 1.00 52.64 35 LEU B C 1
ATOM 2509 O O . LEU B 1 59 ? 14.964 54.399 27.769 1.00 49.71 35 LEU B O 1
ATOM 2514 N N . PRO B 1 60 ? 13.586 53.227 29.125 1.00 53.78 36 PRO B N 1
ATOM 2515 C CA . PRO B 1 60 ? 13.033 52.427 28.056 1.00 52.69 36 PRO B CA 1
ATOM 2516 C C . PRO B 1 60 ? 11.910 53.117 27.250 1.00 49.64 36 PRO B C 1
ATOM 2517 O O . PRO B 1 60 ? 10.781 52.609 27.188 1.00 50.06 36 PRO B O 1
ATOM 2521 N N . TYR B 1 61 ? 12.218 54.256 26.634 1.00 46.62 37 TYR B N 1
ATOM 2522 C CA . TYR B 1 61 ? 11.243 54.965 25.804 1.00 42.67 37 TYR B CA 1
ATOM 2523 C C . TYR B 1 61 ? 11.896 55.353 24.502 1.00 40.85 37 TYR B C 1
ATOM 2524 O O . TYR B 1 61 ? 13.106 55.588 24.449 1.00 41.95 37 TYR B O 1
ATOM 2533 N N . THR B 1 62 ? 11.079 55.427 23.457 1.00 38.48 38 THR B N 1
ATOM 2534 C CA . THR B 1 62 ? 11.512 55.847 22.148 1.00 37.27 38 THR B CA 1
ATOM 2535 C C . THR B 1 62 ? 10.546 56.936 21.707 1.00 34.54 38 THR B C 1
ATOM 2536 O O . THR B 1 62 ? 9.323 56.758 21.776 1.00 34.21 38 THR B O 1
ATOM 2540 N N . TYR B 1 63 ? 11.086 58.067 21.272 1.00 32.33 39 TYR B N 1
ATOM 2541 C CA . TYR B 1 63 ? 10.264 59.180 20.833 1.00 30.44 39 TYR B CA 1
ATOM 2542 C C . TYR B 1 63 ? 10.271 59.184 19.316 1.00 29.85 39 TYR B C 1
ATOM 2543 O O . TYR B 1 63 ? 11.324 59.185 18.711 1.00 30.51 39 TYR B O 1
ATOM 2552 N N . MET B 1 64 ? 9.101 59.195 18.693 1.00 29.32 40 MET B N 1
ATOM 2553 C CA . MET B 1 64 ? 9.033 59.209 17.243 1.00 28.83 40 MET B CA 1
ATOM 2554 C C . MET B 1 64 ? 7.991 60.166 16.742 1.00 25.84 40 MET B C 1
ATOM 2555 O O . MET B 1 64 ? 6.906 60.215 17.306 1.00 24.27 40 MET B O 1
ATOM 2560 N N . ALA B 1 65 ? 8.302 60.879 15.654 1.00 25.31 41 ALA B N 1
ATOM 2561 C CA . ALA B 1 65 ? 7.359 61.830 15.034 1.00 24.10 41 ALA B CA 1
ATOM 2562 C C . ALA B 1 65 ? 6.492 61.127 13.988 1.00 24.36 41 ALA B C 1
ATOM 2563 O O . ALA B 1 65 ? 6.976 60.286 13.248 1.00 26.80 41 ALA B O 1
ATOM 2565 N N . PHE B 1 66 ? 5.235 61.539 13.895 1.00 22.42 42 PHE B N 1
ATOM 2566 C CA . PHE B 1 66 ? 4.269 60.965 12.983 1.00 22.95 42 PHE B CA 1
ATOM 2567 C C . PHE B 1 66 ? 3.514 62.074 12.297 1.00 22.04 42 PHE B C 1
ATOM 2568 O O . PHE B 1 66 ? 3.139 63.077 12.924 1.00 24.04 42 PHE B O 1
ATOM 2576 N N A GLU B 1 67 ? 3.317 61.913 10.997 0.60 21.32 43 GLU B N 1
ATOM 2577 N N B GLU B 1 67 ? 3.290 61.877 11.009 0.40 22.72 43 GLU B N 1
ATOM 2578 C CA A GLU B 1 67 ? 2.587 62.883 10.218 0.60 21.80 43 GLU B CA 1
ATOM 2579 C CA B GLU B 1 67 ? 2.590 62.806 10.160 0.40 23.73 43 GLU B CA 1
ATOM 2580 C C A GLU B 1 67 ? 1.092 62.701 10.420 0.60 21.57 43 GLU B C 1
ATOM 2581 C C B GLU B 1 67 ? 1.076 62.700 10.392 0.40 22.79 43 GLU B C 1
ATOM 2582 O O A GLU B 1 67 ? 0.474 61.827 9.842 0.60 22.10 43 GLU B O 1
ATOM 2583 O O B GLU B 1 67 ? 0.417 61.870 9.782 0.40 23.32 43 GLU B O 1
ATOM 2594 N N . VAL B 1 68 ? 0.537 63.563 11.256 1.00 22.36 44 VAL B N 1
ATOM 2595 C CA . VAL B 1 68 ? -0.883 63.545 11.618 1.00 21.16 44 VAL B CA 1
ATOM 2596 C C . VAL B 1 68 ? -1.473 64.927 11.475 1.00 21.83 44 VAL B C 1
ATOM 2597 O O . VAL B 1 68 ? -0.917 65.902 11.991 1.00 21.23 44 VAL B O 1
ATOM 2601 N N . ASP B 1 69 ? -2.614 65.002 10.783 1.00 21.45 45 ASP B N 1
ATOM 2602 C CA . ASP B 1 69 ? -3.302 66.253 10.553 1.00 22.40 45 ASP B CA 1
ATOM 2603 C C . ASP B 1 69 ? -4.703 66.224 11.188 1.00 23.76 45 ASP B C 1
ATOM 2604 O O . ASP B 1 69 ? -5.073 65.263 11.874 1.00 22.83 45 ASP B O 1
ATOM 2609 N N . ASN B 1 70 ? -5.477 67.286 10.990 1.00 23.68 46 ASN B N 1
ATOM 2610 C CA . ASN B 1 70 ? -6.796 67.362 11.610 1.00 24.40 46 ASN B CA 1
ATOM 2611 C C . ASN B 1 70 ? -7.701 66.237 11.150 1.00 24.58 46 ASN B C 1
ATOM 2612 O O . ASN B 1 70 ? -8.596 65.844 11.886 1.00 26.79 46 ASN B O 1
ATOM 2617 N N . THR B 1 71 ? -7.477 65.733 9.941 1.00 23.60 47 THR B N 1
ATOM 2618 C CA . THR B 1 71 ? -8.296 64.645 9.391 1.00 26.91 47 THR B CA 1
ATOM 2619 C C . THR B 1 71 ? -7.973 63.301 9.991 1.00 24.77 47 THR B C 1
ATOM 2620 O O . THR B 1 71 ? -8.851 62.472 10.142 1.00 25.22 47 THR B O 1
ATOM 2624 N N . THR B 1 72 ? -6.714 63.087 10.341 1.00 22.78 48 THR B N 1
ATOM 2625 C CA . THR B 1 72 ? -6.308 61.815 10.893 1.00 21.60 48 THR B CA 1
ATOM 2626 C C . THR B 1 72 ? -6.103 61.801 12.405 1.00 21.27 48 THR B C 1
ATOM 2627 O O . THR B 1 72 ? -5.945 60.731 13.006 1.00 21.45 48 THR B O 1
ATOM 2631 N N . PHE B 1 73 ? -6.174 62.972 13.041 1.00 21.74 49 PHE B N 1
ATOM 2632 C CA . PHE B 1 73 ? -5.912 63.071 14.474 1.00 21.61 49 PHE B CA 1
ATOM 2633 C C . PHE B 1 73 ? -6.787 62.174 15.380 1.00 22.21 49 PHE B C 1
ATOM 2634 O O . PHE B 1 73 ? -6.263 61.512 16.294 1.00 22.12 49 PHE B O 1
ATOM 2642 N N . ALA B 1 74 ? -8.098 62.152 15.168 1.00 23.32 50 ALA B N 1
ATOM 2643 C CA . ALA B 1 74 ? -8.954 61.291 15.992 1.00 24.87 50 ALA B CA 1
ATOM 2644 C C . ALA B 1 74 ? -8.463 59.852 15.961 1.00 24.76 50 ALA B C 1
ATOM 2645 O O . ALA B 1 74 ? -8.350 59.226 17.012 1.00 24.99 50 ALA B O 1
ATOM 2647 N N . SER B 1 75 ? -8.184 59.325 14.761 1.00 23.75 51 SER B N 1
ATOM 2648 C CA . SER B 1 75 ? -7.718 57.940 14.613 1.00 23.99 51 SER B CA 1
ATOM 2649 C C . SER B 1 75 ? -6.331 57.728 15.208 1.00 22.66 51 SER B C 1
ATOM 2650 O O . SER B 1 75 ? -6.035 56.652 15.716 1.00 23.93 51 SER B O 1
ATOM 2653 N N . ALA B 1 76 ? -5.481 58.745 15.136 1.00 21.45 52 ALA B N 1
ATOM 2654 C CA . ALA B 1 76 ? -4.148 58.672 15.734 1.00 22.22 52 ALA B CA 1
ATOM 2655 C C . ALA B 1 76 ? -4.271 58.518 17.268 1.00 22.86 52 ALA B C 1
ATOM 2656 O O . ALA B 1 76 ? -3.500 57.768 17.889 1.00 20.95 52 ALA B O 1
ATOM 2658 N N . ILE B 1 77 ? -5.264 59.178 17.870 1.00 22.54 53 ILE B N 1
ATOM 2659 C CA . ILE B 1 77 ? -5.482 59.065 19.313 1.00 24.20 53 ILE B CA 1
ATOM 2660 C C . ILE B 1 77 ? -6.020 57.685 19.679 1.00 26.17 53 ILE B C 1
ATOM 2661 O O . ILE B 1 77 ? -5.651 57.114 20.725 1.00 24.83 53 ILE B O 1
ATOM 2666 N N . GLU B 1 78 ? -6.895 57.131 18.824 1.00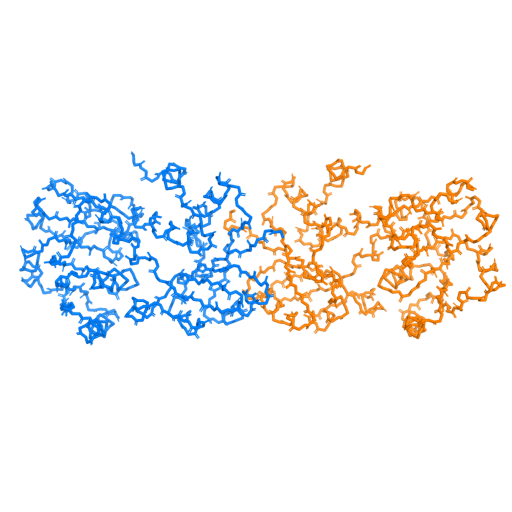 27.02 54 GLU B N 1
ATOM 2667 C CA . GLU B 1 78 ? -7.354 55.763 19.039 1.00 28.52 54 GLU B CA 1
ATOM 2668 C C . GLU B 1 78 ? -6.134 54.840 18.988 1.00 26.72 54 GLU B C 1
ATOM 2669 O O . GLU B 1 78 ? -6.007 53.922 19.791 1.00 27.07 54 GLU B O 1
ATOM 2675 N N . GLY B 1 79 ? -5.232 55.120 18.066 1.00 24.26 55 GLY B N 1
ATOM 2676 C CA . GLY B 1 79 ? -3.985 54.382 17.961 1.00 24.24 55 GLY B CA 1
ATOM 2677 C C . GLY B 1 79 ? -3.174 54.489 19.242 1.00 23.52 55 GLY B C 1
ATOM 2678 O O . GLY B 1 79 ? -2.738 53.493 19.780 1.00 24.46 55 GLY B O 1
ATOM 2679 N N . LEU B 1 80 ? -3.019 55.710 19.727 1.00 23.55 56 LEU B N 1
ATOM 2680 C CA . LEU B 1 80 ? -2.289 56.003 20.958 1.00 25.13 56 LEU B CA 1
ATOM 2681 C C . LEU B 1 80 ? -2.784 55.174 22.132 1.00 25.50 56 LEU B C 1
ATOM 2682 O O . LEU B 1 80 ? -1.976 54.642 22.894 1.00 25.96 56 LEU B O 1
ATOM 2687 N N . LYS B 1 81 ? -4.107 55.014 22.261 1.00 25.10 57 LYS B N 1
ATOM 2688 C CA . LYS B 1 81 ? -4.648 54.204 23.354 1.00 26.65 57 LYS B CA 1
ATOM 2689 C C . LYS B 1 81 ? -4.466 52.708 23.080 1.00 25.88 57 LYS B C 1
ATOM 2690 O O . LYS B 1 81 ? -3.997 51.964 23.950 1.00 26.64 57 LYS B O 1
ATOM 2696 N N . ALA B 1 82 ? -4.829 52.280 21.864 1.00 24.78 58 ALA B N 1
ATOM 2697 C CA . ALA B 1 82 ? -4.758 50.871 21.465 1.00 24.38 58 ALA B CA 1
ATOM 2698 C C . ALA B 1 82 ? -3.336 50.304 21.567 1.00 24.45 58 ALA B C 1
ATOM 2699 O O . ALA B 1 82 ? -3.153 49.183 22.040 1.00 26.84 58 ALA B O 1
ATOM 2701 N N . LEU B 1 83 ? -2.355 51.068 21.101 1.00 23.57 59 LEU B N 1
ATOM 2702 C CA . LEU B 1 83 ? -0.947 50.671 21.162 1.00 24.35 59 LEU B CA 1
ATOM 2703 C C . LEU B 1 83 ? -0.312 50.876 22.538 1.00 25.68 59 LEU B C 1
ATOM 2704 O O . LEU B 1 83 ? 0.800 50.430 22.756 1.00 27.04 59 LEU B O 1
ATOM 2709 N N . LYS B 1 84 ? -1.010 51.555 23.441 1.00 26.91 60 LYS B N 1
ATOM 2710 C CA . LYS B 1 84 ? -0.498 51.857 24.780 1.00 28.40 60 LYS B CA 1
ATOM 2711 C C . LYS B 1 84 ? 0.769 52.730 24.712 1.00 28.12 60 LYS B C 1
ATOM 2712 O O . LYS B 1 84 ? 1.770 52.477 25.386 1.00 28.50 60 LYS B O 1
ATOM 2718 N N . MET B 1 85 ? 0.720 53.750 23.875 1.00 26.19 61 MET B N 1
ATOM 2719 C CA . MET B 1 85 ? 1.788 54.728 23.844 1.00 27.00 61 MET B CA 1
ATOM 2720 C C . MET B 1 85 ? 1.796 55.424 25.197 1.00 27.66 61 MET B C 1
ATOM 2721 O O . MET B 1 85 ? 0.761 55.579 25.830 1.00 27.75 61 MET B O 1
ATOM 2726 N N . ARG B 1 86 ? 2.967 55.844 25.645 1.00 29.75 62 ARG B N 1
ATOM 2727 C CA . ARG B 1 86 ? 3.068 56.550 26.908 1.00 29.84 62 ARG B CA 1
ATOM 2728 C C . ARG B 1 86 ? 2.423 57.907 26.779 1.00 28.60 62 ARG B C 1
ATOM 2729 O O . ARG B 1 86 ? 1.906 58.453 27.752 1.00 28.73 62 ARG B O 1
ATOM 2737 N N . GLY B 1 87 ? 2.439 58.448 25.564 1.00 28.20 63 GLY B N 1
ATOM 2738 C CA . GLY B 1 87 ? 1.854 59.764 25.300 1.00 26.90 63 GLY B CA 1
ATOM 2739 C C . GLY B 1 87 ? 2.362 60.327 23.989 1.00 23.53 63 GLY B C 1
ATOM 2740 O O . GLY B 1 87 ? 2.923 59.608 23.187 1.00 25.50 63 GLY B O 1
ATOM 2741 N N . THR B 1 88 ? 2.148 61.619 23.769 1.00 22.47 64 THR B N 1
ATOM 2742 C CA . THR B 1 88 ? 2.576 62.253 22.543 1.00 21.46 64 THR B CA 1
ATOM 2743 C C . THR B 1 88 ? 2.634 63.771 22.626 1.00 21.51 64 THR B C 1
ATOM 2744 O O . THR B 1 88 ? 1.888 64.423 23.374 1.00 23.02 64 THR B O 1
ATOM 2748 N N . GLY B 1 89 ? 3.581 64.320 21.889 1.00 21.13 65 GLY B N 1
ATOM 2749 C CA . GLY B 1 89 ? 3.658 65.728 21.700 1.00 21.54 65 GLY B CA 1
ATOM 2750 C C . GLY B 1 89 ? 2.622 66.013 20.616 1.00 20.43 65 GLY B C 1
ATOM 2751 O O . GLY B 1 89 ? 2.271 65.135 19.793 1.00 20.73 65 GLY B O 1
ATOM 2752 N N . VAL B 1 90 ? 2.103 67.222 20.622 1.00 20.46 66 VAL B N 1
ATOM 2753 C CA . VAL B 1 90 ? 1.134 67.648 19.641 1.00 20.18 66 VAL B CA 1
ATOM 2754 C C . VAL B 1 90 ? 1.630 68.984 19.148 1.00 21.17 66 VAL B C 1
ATOM 2755 O O . VAL B 1 90 ? 2.064 69.821 19.949 1.00 20.39 66 VAL B O 1
ATOM 2759 N N . SER B 1 91 ? 1.600 69.190 17.841 1.00 21.94 67 SER B N 1
ATOM 2760 C CA . SER B 1 91 ? 2.005 70.481 17.290 1.00 21.89 67 SER B CA 1
ATOM 2761 C C . SER B 1 91 ? 1.058 70.844 16.159 1.00 22.29 67 SER B C 1
ATOM 2762 O O . SER B 1 91 ? 0.082 70.137 15.929 1.00 21.32 67 SER B O 1
ATOM 2765 N N A MET B 1 92 ? 1.329 71.953 15.468 0.50 22.40 68 MET B N 1
ATOM 2766 N N B MET B 1 92 ? 1.341 71.943 15.459 0.50 22.72 68 MET B N 1
ATOM 2767 C CA A MET B 1 92 ? 0.454 72.388 14.383 0.50 23.62 68 MET B CA 1
ATOM 2768 C CA B MET B 1 92 ? 0.475 72.386 14.370 0.50 24.24 68 MET B CA 1
ATOM 2769 C C A MET B 1 92 ? 0.249 71.237 13.423 0.50 22.47 68 MET B C 1
ATOM 2770 C C B MET B 1 92 ? 0.255 71.234 13.412 0.50 22.81 68 MET B C 1
ATOM 2771 O O A MET B 1 92 ? 1.181 70.491 13.163 0.50 22.32 68 MET B O 1
ATOM 2772 O O B MET B 1 92 ? 1.182 70.483 13.145 0.50 22.68 68 MET B O 1
ATOM 2781 N N . PRO B 1 93 ? -0.971 71.081 12.887 1.00 22.32 69 PRO B N 1
ATOM 2782 C CA . PRO B 1 93 ? -2.189 71.890 13.090 1.00 23.35 69 PRO B CA 1
ATOM 2783 C C . PRO B 1 93 ? -3.180 71.371 14.144 1.00 23.08 69 PRO B C 1
ATOM 2784 O O . PRO B 1 93 ? -4.363 71.764 14.129 1.00 23.10 69 PRO B O 1
ATOM 2788 N N . ASN B 1 94 ? -2.703 70.549 15.074 1.00 22.98 70 ASN B N 1
ATOM 2789 C CA . ASN B 1 94 ? -3.565 69.819 16.012 1.00 22.00 70 ASN B CA 1
ATOM 2790 C C . ASN B 1 94 ? -3.700 70.280 17.459 1.00 22.24 70 ASN B C 1
ATOM 2791 O O . ASN B 1 94 ? -4.447 69.666 18.222 1.00 22.92 70 ASN B O 1
ATOM 2796 N N . LYS B 1 95 ? -3.015 71.344 17.851 1.00 21.90 71 LYS B N 1
ATOM 2797 C CA . LYS B 1 95 ? -2.983 71.740 19.268 1.00 23.62 71 LYS B CA 1
ATOM 2798 C C . LYS B 1 95 ? -4.347 72.120 19.842 1.00 23.31 71 LYS B C 1
ATOM 2799 O O . LYS B 1 95 ? -4.627 71.812 20.980 1.00 22.90 71 LYS B O 1
ATOM 2805 N N . GLN B 1 96 ? -5.200 72.763 19.037 1.00 24.24 72 GLN B N 1
ATOM 2806 C CA . GLN B 1 96 ? -6.538 73.139 19.498 1.00 26.29 72 GLN B CA 1
ATOM 2807 C C . GLN B 1 96 ? -7.450 71.913 19.491 1.00 25.99 72 GLN B C 1
ATOM 2808 O O . GLN B 1 96 ? -8.136 71.641 20.473 1.00 26.37 72 GLN B O 1
ATOM 2814 N N . LEU B 1 97 ? -7.455 71.187 18.373 1.00 24.83 73 LEU B N 1
ATOM 2815 C CA . LEU B 1 97 ? -8.272 69.979 18.215 1.00 26.33 73 LEU B CA 1
ATOM 2816 C C . LEU B 1 97 ? -8.022 68.966 19.335 1.00 24.82 73 LEU B C 1
ATOM 2817 O O . LEU B 1 97 ? -8.950 68.371 19.867 1.00 25.41 73 LEU B O 1
ATOM 2822 N N . ALA B 1 98 ? -6.751 68.804 19.684 1.00 23.65 74 ALA B N 1
ATOM 2823 C CA . ALA B 1 98 ? -6.298 67.875 20.720 1.00 23.07 74 ALA B CA 1
ATOM 2824 C C . ALA B 1 98 ? -7.059 67.978 22.060 1.00 24.42 74 ALA B C 1
ATOM 2825 O O . ALA B 1 98 ? -7.241 66.966 22.745 1.00 24.24 74 ALA B O 1
ATOM 2827 N N . CYS B 1 99 ? -7.499 69.183 22.430 1.00 26.41 75 CYS B N 1
ATOM 2828 C CA . CYS B 1 99 ? -8.239 69.393 23.674 1.00 27.57 75 CYS B CA 1
ATOM 2829 C C . CYS B 1 99 ? -9.490 68.557 23.769 1.00 30.17 75 CYS B C 1
ATOM 2830 O O . CYS B 1 99 ? -9.855 68.140 24.853 1.00 30.98 75 CYS B O 1
ATOM 2833 N N . GLU B 1 100 ? -10.154 68.293 22.647 1.00 32.41 76 GLU B N 1
ATOM 2834 C CA . GLU B 1 100 ? -11.385 67.488 22.719 1.00 35.75 76 GLU B CA 1
ATOM 2835 C C . GLU B 1 100 ? -11.158 65.983 22.796 1.00 34.78 76 GLU B C 1
ATOM 2836 O O . GLU B 1 100 ? -12.107 65.224 22.993 1.00 34.99 76 GLU B O 1
ATOM 2842 N N . TYR B 1 101 ? -9.897 65.571 22.717 1.00 33.51 77 TYR B N 1
ATOM 2843 C CA . TYR B 1 101 ? -9.546 64.159 22.732 1.00 32.43 77 TYR B CA 1
ATOM 2844 C C . TYR B 1 101 ? -8.850 63.714 24.001 1.00 32.83 77 TYR B C 1
ATOM 2845 O O . TYR B 1 101 ? -8.449 62.562 24.090 1.00 34.40 77 TYR B O 1
ATOM 2854 N N . VAL B 1 102 ? -8.671 64.605 24.969 1.00 31.97 78 VAL B N 1
ATOM 2855 C CA . VAL B 1 102 ? -8.081 64.179 26.223 1.00 31.77 78 VAL B CA 1
ATOM 2856 C C . VAL B 1 102 ? -9.193 64.149 27.258 1.00 34.18 78 VAL B C 1
ATOM 2857 O O . VAL B 1 102 ? -10.281 64.667 27.025 1.00 35.30 78 VAL B O 1
ATOM 2861 N N . ASP B 1 103 ? -8.923 63.517 28.388 1.00 35.52 79 ASP B N 1
ATOM 2862 C CA . ASP B 1 103 ? -9.922 63.402 29.451 1.00 37.71 79 ASP B CA 1
ATOM 2863 C C . ASP B 1 103 ? -9.835 64.560 30.425 1.00 38.85 79 ASP B C 1
ATOM 2864 O O . ASP B 1 103 ? -10.852 64.958 31.008 1.00 41.85 79 ASP B O 1
ATOM 2869 N N . GLU B 1 104 ? -8.630 65.106 30.597 1.00 37.30 80 GLU B N 1
ATOM 2870 C CA . GLU B 1 104 ? -8.401 66.198 31.526 1.00 37.69 80 GLU B CA 1
ATOM 2871 C C . GLU B 1 104 ? -7.414 67.235 30.956 1.00 36.11 80 GLU B C 1
ATOM 2872 O O . GLU B 1 104 ? -6.456 66.894 30.235 1.00 36.92 80 GLU B O 1
ATOM 2878 N N . LEU B 1 105 ? -7.690 68.500 31.239 1.00 32.87 81 LEU B N 1
ATOM 2879 C CA . LEU B 1 105 ? -6.856 69.620 30.822 1.00 30.92 81 LEU B CA 1
ATOM 2880 C C . LEU B 1 105 ? -6.425 70.343 32.081 1.00 30.48 81 LEU B C 1
ATOM 2881 O O . LEU B 1 105 ? -7.169 70.366 33.036 1.00 32.26 81 LEU B O 1
ATOM 2886 N N . THR B 1 106 ? -5.210 70.868 32.103 1.00 29.71 82 THR B N 1
ATOM 2887 C CA . THR B 1 106 ? -4.743 71.645 33.243 1.00 30.35 82 THR B CA 1
ATOM 2888 C C . THR B 1 106 ? -5.471 72.978 33.218 1.00 30.39 82 THR B C 1
ATOM 2889 O O . THR B 1 106 ? -6.027 73.365 32.193 1.00 29.72 82 THR B O 1
ATOM 2893 N N . PRO B 1 107 ? -5.485 73.694 34.351 1.00 31.30 83 PRO B N 1
ATOM 2894 C CA . PRO B 1 107 ? -6.151 75.004 34.310 1.00 30.33 83 PRO B CA 1
ATOM 2895 C C . PRO B 1 107 ? -5.594 75.924 33.212 1.00 28.63 83 PRO B C 1
ATOM 2896 O O . PRO B 1 107 ? -6.363 76.565 32.512 1.00 29.18 83 PRO B O 1
ATOM 2900 N N . ALA B 1 108 ? -4.272 75.985 33.058 1.00 29.13 84 ALA B N 1
ATOM 2901 C CA . ALA B 1 108 ? -3.660 76.805 32.006 1.00 27.71 84 ALA B CA 1
ATOM 2902 C C . ALA B 1 108 ? -4.175 76.396 30.620 1.00 27.01 84 ALA B C 1
ATOM 2903 O O . ALA B 1 108 ? -4.526 77.251 29.817 1.00 28.25 84 ALA B O 1
ATOM 2905 N N . ALA B 1 109 ? -4.240 75.100 30.343 1.00 26.95 85 ALA B N 1
ATOM 2906 C CA . ALA B 1 109 ? -4.727 74.626 29.039 1.00 27.59 85 ALA B CA 1
ATOM 2907 C C . ALA B 1 109 ? -6.176 75.017 28.803 1.00 27.69 85 ALA B C 1
ATOM 2908 O O . ALA B 1 109 ? -6.558 75.281 27.668 1.00 26.87 85 ALA B O 1
ATOM 2910 N N . LYS B 1 110 ? -6.990 75.039 29.859 1.00 30.12 86 LYS B N 1
ATOM 2911 C CA . LYS B 1 110 ? -8.369 75.470 29.705 1.00 31.51 86 LYS B CA 1
ATOM 2912 C C . LYS B 1 110 ? -8.402 76.942 29.239 1.00 30.04 86 LYS B C 1
ATOM 2913 O O . LYS B 1 110 ? -9.262 77.316 28.440 1.00 30.66 86 LYS B O 1
ATOM 2919 N N . LEU B 1 111 ? -7.483 77.770 29.742 1.00 28.69 87 LEU B N 1
ATOM 2920 C CA . LEU B 1 111 ? -7.426 79.187 29.345 1.00 27.02 87 LEU B CA 1
ATOM 2921 C C . LEU B 1 111 ? -6.923 79.352 27.908 1.00 26.83 87 LEU B C 1
ATOM 2922 O O . LEU B 1 111 ? -7.391 80.214 27.155 1.00 24.99 87 LEU B O 1
ATOM 2927 N N . VAL B 1 112 ? -5.954 78.531 27.528 1.00 27.22 88 VAL B N 1
ATOM 2928 C CA . VAL B 1 112 ? -5.392 78.631 26.192 1.00 24.92 88 VAL B CA 1
ATOM 2929 C C . VAL B 1 112 ? -6.337 78.047 25.122 1.00 26.45 88 VAL B C 1
ATOM 2930 O O . VAL B 1 112 ? -6.525 78.634 24.076 1.00 25.22 88 VAL B O 1
ATOM 2934 N N . GLY B 1 113 ? -6.948 76.902 25.403 1.00 26.22 89 GLY B N 1
ATOM 2935 C CA . GLY B 1 113 ? -7.768 76.225 24.400 1.00 27.48 89 GLY B CA 1
ATOM 2936 C C . GLY B 1 113 ? -6.863 75.440 23.445 1.00 26.20 89 GLY B C 1
ATOM 2937 O O . GLY B 1 113 ? -7.231 75.171 22.293 1.00 27.01 89 GLY B O 1
ATOM 2938 N N . ALA B 1 114 ? -5.670 75.075 23.916 1.00 25.93 90 ALA B N 1
ATOM 2939 C CA . ALA B 1 114 ? -4.701 74.315 23.108 1.00 24.65 90 ALA B CA 1
ATOM 2940 C C . ALA B 1 114 ? -3.684 73.604 23.983 1.00 24.87 90 ALA B C 1
ATOM 2941 O O . ALA B 1 114 ? -3.265 74.128 25.014 1.00 23.90 90 ALA B O 1
ATOM 2943 N N . ILE B 1 115 ? -3.303 72.405 23.565 1.00 24.23 91 ILE B N 1
ATOM 2944 C CA . ILE B 1 115 ? -2.269 71.623 24.263 1.00 23.90 91 ILE B CA 1
ATOM 2945 C C . ILE B 1 115 ? -1.195 71.166 23.304 1.00 24.02 91 ILE B C 1
ATOM 2946 O O . ILE B 1 115 ? -1.455 71.020 22.092 1.00 26.13 91 ILE B O 1
ATOM 2951 N N . ASN B 1 116 ? 0.018 70.973 23.822 1.00 21.97 92 ASN B N 1
ATOM 2952 C CA . ASN B 1 116 ? 1.111 70.460 23.011 1.00 21.71 92 ASN B CA 1
ATOM 2953 C C . ASN B 1 116 ? 1.678 69.139 23.604 1.00 22.37 92 ASN B C 1
ATOM 2954 O O . ASN B 1 116 ? 2.686 68.622 23.113 1.00 22.60 92 ASN B O 1
ATOM 2959 N N . THR B 1 117 ? 1.013 68.617 24.642 1.00 22.98 93 THR B N 1
ATOM 2960 C CA . THR B 1 117 ? 1.421 67.412 25.345 1.00 23.56 93 THR B CA 1
ATOM 2961 C C . THR B 1 117 ? 0.235 66.590 25.859 1.00 24.08 93 THR B C 1
ATOM 2962 O O . THR B 1 117 ? -0.713 67.116 26.472 1.00 23.61 93 THR B O 1
ATOM 2966 N N . ILE B 1 118 ? 0.304 65.294 25.605 1.00 24.95 94 ILE B N 1
ATOM 2967 C CA . ILE B 1 118 ? -0.680 64.347 26.068 1.00 25.52 94 ILE B CA 1
ATOM 2968 C C . ILE B 1 118 ? 0.068 63.246 26.777 1.00 24.72 94 ILE B C 1
ATOM 2969 O O . ILE B 1 118 ? 1.054 62.733 26.259 1.00 25.41 94 ILE B O 1
ATOM 2974 N N . VAL B 1 119 ? -0.413 62.877 27.946 1.00 27.01 95 VAL B N 1
ATOM 2975 C CA . VAL B 1 119 ? 0.168 61.771 28.728 1.00 27.76 95 VAL B CA 1
ATOM 2976 C C . VAL B 1 119 ? -0.899 60.710 28.878 1.00 29.41 95 VAL B C 1
ATOM 2977 O O . VAL B 1 119 ? -2.013 60.997 29.290 1.00 30.43 95 VAL B O 1
ATOM 2981 N N . ASN B 1 120 ? -0.555 59.473 28.550 1.00 30.85 96 ASN B N 1
ATOM 2982 C CA . ASN B 1 120 ? -1.495 58.3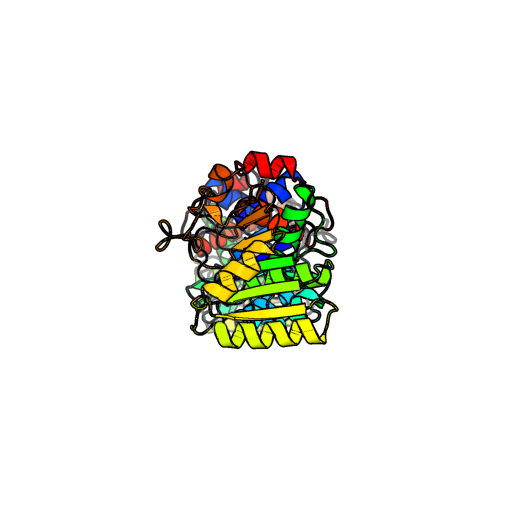87 28.636 1.00 32.43 96 ASN B CA 1
ATOM 2983 C C . ASN B 1 120 ? -1.226 57.577 29.889 1.00 35.53 96 ASN B C 1
ATOM 2984 O O . ASN B 1 120 ? -0.222 56.866 29.965 1.00 34.73 96 ASN B O 1
ATOM 2989 N N . ASP B 1 121 ? -2.107 57.728 30.877 1.00 38.37 97 ASP B N 1
ATOM 2990 C CA . ASP B 1 121 ? -2.034 56.994 32.143 1.00 43.29 97 ASP B CA 1
ATOM 2991 C C . ASP B 1 121 ? -3.097 55.898 32.120 1.00 43.87 97 ASP B C 1
ATOM 2992 O O . ASP B 1 121 ? -4.262 56.157 32.410 1.00 43.91 97 ASP B O 1
ATOM 2997 N N . ASP B 1 122 ? -2.691 54.688 31.728 1.00 45.38 98 ASP B N 1
ATOM 2998 C CA . ASP B 1 122 ? -3.586 53.531 31.627 1.00 46.31 98 ASP B CA 1
ATOM 2999 C C . ASP B 1 122 ? -4.886 53.780 30.881 1.00 44.93 98 ASP B C 1
ATOM 3000 O O . ASP B 1 122 ? -5.932 53.269 31.279 1.00 47.02 98 ASP B O 1
ATOM 3005 N N . GLY B 1 123 ? -4.833 54.551 29.806 1.00 41.24 99 GLY B N 1
ATOM 3006 C CA . GLY B 1 123 ? -6.025 54.833 29.011 1.00 40.60 99 GLY B CA 1
ATOM 3007 C C . GLY B 1 123 ? -6.699 56.152 29.310 1.00 39.84 99 GLY B C 1
ATOM 3008 O O . GLY B 1 123 ? -7.604 56.566 28.582 1.00 38.79 99 GLY B O 1
ATOM 3009 N N . TYR B 1 124 ? -6.266 56.801 30.391 1.00 40.64 100 TYR B N 1
ATOM 3010 C CA . TYR B 1 124 ? -6.795 58.096 30.798 1.00 40.08 100 TYR B CA 1
ATOM 3011 C C . TYR B 1 124 ? -5.851 59.184 30.284 1.00 37.94 100 TYR B C 1
ATOM 3012 O O . TYR B 1 124 ? -4.704 59.269 30.721 1.00 39.42 100 TYR B O 1
ATOM 3021 N N . LEU B 1 125 ? -6.317 60.037 29.377 1.00 35.91 101 LEU B N 1
ATOM 3022 C CA . LEU B 1 125 ? -5.422 61.031 28.789 1.00 33.68 101 LEU B CA 1
ATOM 3023 C C . LEU B 1 125 ? -5.441 62.431 29.447 1.00 33.91 101 LEU B C 1
ATOM 3024 O O . LEU B 1 125 ? -6.494 63.044 29.642 1.00 33.22 101 LEU B O 1
ATOM 3029 N N . ARG B 1 126 ? -4.246 62.924 29.767 1.00 33.37 102 ARG B N 1
ATOM 3030 C CA . ARG B 1 126 ? -4.086 64.240 30.374 1.00 32.84 102 ARG B CA 1
ATOM 3031 C C . ARG B 1 126 ? -3.381 65.156 29.401 1.00 31.58 102 ARG B C 1
ATOM 3032 O O . ARG B 1 126 ? -2.377 64.782 28.792 1.00 29.64 102 ARG B O 1
ATOM 3040 N N . GLY B 1 127 ? -3.922 66.357 29.255 1.00 30.91 103 GLY B N 1
ATOM 3041 C CA . GLY B 1 127 ? -3.387 67.349 28.325 1.00 30.13 103 GLY B CA 1
ATOM 3042 C C . GLY B 1 127 ? -2.776 68.524 29.054 1.00 28.97 103 GLY B C 1
ATOM 3043 O O . GLY B 1 127 ? -3.360 69.033 30.002 1.00 29.86 103 GLY B O 1
ATOM 3044 N N . TYR B 1 128 ? -1.603 68.931 28.592 1.00 26.71 104 TYR B N 1
ATOM 3045 C CA . TYR B 1 128 ? -0.816 70.023 29.172 1.00 27.35 104 TYR B CA 1
ATOM 3046 C C . TYR B 1 128 ? -0.296 70.933 28.068 1.00 26.28 104 TYR B C 1
ATOM 3047 O O . TYR B 1 128 ? -0.170 70.511 26.914 1.00 24.16 104 TYR B O 1
ATOM 3056 N N . ASN B 1 129 ? 0.032 72.174 28.419 1.00 25.47 105 ASN B N 1
ATOM 3057 C CA . ASN B 1 129 ? 0.666 73.057 27.462 1.00 24.40 105 ASN B CA 1
ATOM 3058 C C . ASN B 1 129 ? 2.016 73.448 28.044 1.00 25.40 105 ASN B C 1
ATOM 3059 O O . ASN B 1 129 ? 2.119 74.338 28.901 1.00 25.46 105 ASN B O 1
ATOM 3064 N N . THR B 1 130 ? 3.068 72.774 27.606 1.00 25.63 106 THR B N 1
ATOM 3065 C CA . THR B 1 130 ? 4.393 73.069 28.155 1.00 27.36 106 THR B CA 1
ATOM 3066 C C . THR B 1 130 ? 5.030 74.324 27.560 1.00 27.53 106 THR B C 1
ATOM 3067 O O . THR B 1 130 ? 6.056 74.789 28.053 1.00 26.28 106 THR B O 1
ATOM 3071 N N . ASP B 1 131 ? 4.457 74.863 26.486 1.00 28.47 107 ASP B N 1
ATOM 3072 C CA . ASP B 1 131 ? 5.000 76.101 25.927 1.00 29.16 107 ASP B CA 1
ATOM 3073 C C . ASP B 1 131 ? 4.863 77.211 26.964 1.00 28.54 107 ASP B C 1
ATOM 3074 O O . ASP B 1 131 ? 5.782 78.015 27.151 1.00 29.05 107 ASP B O 1
ATOM 3079 N N . GLY B 1 132 ? 3.739 77.199 27.683 1.00 26.68 108 GLY B N 1
ATOM 3080 C CA . GLY B 1 132 ? 3.473 78.192 28.692 1.00 27.37 108 GLY B CA 1
ATOM 3081 C C . GLY B 1 132 ? 4.363 78.025 29.906 1.00 27.71 108 GLY B C 1
ATOM 3082 O O . GLY B 1 132 ? 5.020 78.976 30.342 1.00 28.41 108 GLY B O 1
ATOM 3083 N N . THR B 1 133 ? 4.382 76.823 30.465 1.00 28.44 109 THR B N 1
ATOM 3084 C CA . THR B 1 133 ? 5.211 76.559 31.628 1.00 29.15 109 THR B CA 1
ATOM 3085 C C . THR B 1 133 ? 6.705 76.714 31.303 1.00 30.13 109 THR B C 1
ATOM 3086 O O . THR B 1 133 ? 7.482 77.176 32.150 1.00 29.46 109 THR B O 1
ATOM 3090 N N . GLY B 1 134 ? 7.101 76.377 30.074 1.00 29.18 110 GLY B N 1
ATOM 3091 C CA . GLY B 1 134 ? 8.511 76.451 29.679 1.00 30.59 110 GLY B CA 1
ATOM 3092 C C . GLY B 1 134 ? 9.071 77.846 29.577 1.00 29.88 110 GLY B C 1
ATOM 3093 O O . GLY B 1 134 ? 10.202 78.115 29.997 1.00 29.96 110 GLY B O 1
ATOM 3094 N N . HIS B 1 135 ? 8.285 78.736 28.988 1.00 30.27 111 HIS B N 1
ATOM 3095 C CA . HIS B 1 135 ? 8.673 80.128 28.849 1.00 30.13 111 HIS B CA 1
ATOM 3096 C C . HIS B 1 135 ? 8.747 80.749 30.237 1.00 30.95 111 HIS B C 1
ATOM 3097 O O . HIS B 1 135 ? 9.681 81.491 30.552 1.00 31.69 111 HIS B O 1
ATOM 3104 N N . ILE B 1 136 ? 7.735 80.454 31.049 1.00 29.50 112 ILE B N 1
ATOM 3105 C CA . ILE B 1 136 ? 7.655 80.934 32.448 1.00 31.43 112 ILE B CA 1
ATOM 3106 C C . ILE B 1 136 ? 8.838 80.397 33.291 1.00 31.91 112 ILE B C 1
ATOM 3107 O O . ILE B 1 136 ? 9.436 81.131 34.081 1.00 33.82 112 ILE B O 1
ATOM 3112 N N . ARG B 1 137 ? 9.179 79.126 33.107 1.00 32.41 113 ARG B N 1
ATOM 3113 C CA . ARG B 1 137 ? 10.327 78.531 33.814 1.00 34.41 113 ARG B CA 1
ATOM 3114 C C . ARG B 1 137 ? 11.620 79.221 33.398 1.00 34.88 113 ARG B C 1
ATOM 3115 O O . ARG B 1 137 ? 12.506 79.447 34.219 1.00 37.99 113 ARG B O 1
ATOM 3123 N N . ALA B 1 138 ? 11.717 79.581 32.123 1.00 32.51 114 ALA B N 1
ATOM 3124 C CA . ALA B 1 138 ? 12.900 80.259 31.601 1.00 33.32 114 ALA B CA 1
ATOM 3125 C C . ALA B 1 138 ? 13.079 81.616 32.293 1.00 32.39 114 ALA B C 1
ATOM 3126 O O . ALA B 1 138 ? 14.174 81.978 32.702 1.00 33.82 114 ALA B O 1
ATOM 3128 N N . ILE B 1 139 ? 11.982 82.346 32.432 1.00 31.40 115 ILE B N 1
ATOM 3129 C CA . ILE B 1 139 ? 11.981 83.639 33.104 1.00 31.49 115 ILE B CA 1
ATOM 3130 C C . ILE B 1 139 ? 12.403 83.463 34.555 1.00 33.48 115 ILE B C 1
ATOM 3131 O O . ILE B 1 139 ? 13.306 84.150 35.059 1.00 34.22 115 ILE B O 1
ATOM 3136 N N . LYS B 1 140 ? 11.760 82.510 35.212 1.00 34.29 116 LYS B N 1
ATOM 3137 C CA . LYS B 1 140 ? 12.021 82.213 36.616 1.00 36.83 116 LYS B CA 1
ATOM 3138 C C . LYS B 1 140 ? 13.519 81.908 36.823 1.00 39.04 116 LYS B C 1
ATOM 3139 O O . LYS B 1 140 ? 14.153 82.404 37.766 1.00 38.46 116 LYS B O 1
ATOM 3145 N N . GLU B 1 141 ? 14.097 81.133 35.912 1.00 39.99 117 GLU B N 1
ATOM 3146 C CA . GLU B 1 141 ? 15.515 80.771 36.011 1.00 42.85 117 GLU B CA 1
ATOM 3147 C C . GLU B 1 141 ? 16.461 81.958 35.890 1.00 44.37 117 GLU B C 1
ATOM 3148 O O . GLU B 1 141 ? 17.585 81.925 36.420 1.00 47.61 117 GLU B O 1
ATOM 3154 N N . SER B 1 142 ? 16.020 83.003 35.201 1.00 42.57 118 SER B N 1
ATOM 3155 C CA . SER B 1 142 ? 16.838 84.191 35.024 1.00 43.22 118 SER B CA 1
ATOM 3156 C C . SER B 1 142 ? 16.926 84.994 36.309 1.00 43.68 118 SER B C 1
ATOM 3157 O O . SER B 1 142 ? 17.707 85.929 36.387 1.00 45.21 118 SER B O 1
ATOM 3160 N N . GLY B 1 143 ? 16.099 84.649 37.297 1.00 43.63 119 GLY B N 1
ATOM 3161 C CA . GLY B 1 143 ? 16.076 85.350 38.590 1.00 44.11 119 GLY B CA 1
ATOM 3162 C C . GLY B 1 143 ? 14.898 86.304 38.725 1.00 42.60 119 GLY B C 1
ATOM 3163 O O . GLY B 1 143 ? 14.655 86.866 39.795 1.00 43.29 119 GLY B O 1
ATOM 3164 N N . PHE B 1 144 ? 14.150 86.471 37.644 1.00 39.96 120 PHE B N 1
ATOM 3165 C CA . PHE B 1 144 ? 13.009 87.370 37.623 1.00 39.28 120 PHE B CA 1
ATOM 3166 C C . PHE B 1 144 ? 11.795 86.771 38.340 1.00 39.33 120 PHE B C 1
ATOM 3167 O O . PHE B 1 144 ? 11.471 85.580 38.154 1.00 39.07 120 PHE B O 1
ATOM 3175 N N . ASP B 1 145 ? 11.121 87.615 39.133 1.00 38.13 121 ASP B N 1
ATOM 3176 C CA . ASP B 1 145 ? 9.928 87.233 39.905 1.00 38.87 121 ASP B CA 1
ATOM 3177 C C . ASP B 1 145 ? 8.733 87.944 39.275 1.00 38.05 121 ASP B C 1
ATOM 3178 O O . ASP B 1 145 ? 8.608 89.163 39.382 1.00 36.86 121 ASP B O 1
ATOM 3183 N N . MET B 1 146 ? 7.860 87.202 38.599 1.00 37.33 122 MET B N 1
ATOM 3184 C CA . MET B 1 146 ? 6.749 87.866 37.904 1.00 37.35 122 MET B CA 1
ATOM 3185 C C . MET B 1 146 ? 5.517 88.126 38.746 1.00 35.82 122 MET B C 1
ATOM 3186 O O . MET B 1 146 ? 4.575 88.741 38.269 1.00 35.48 122 MET B O 1
ATOM 3191 N N . ARG B 1 147 ? 5.520 87.678 39.991 1.00 36.10 123 ARG B N 1
ATOM 3192 C CA . ARG B 1 147 ? 4.385 87.920 40.855 1.00 35.12 123 ARG B CA 1
ATOM 3193 C C . ARG B 1 147 ? 4.237 89.427 41.000 1.00 34.64 123 ARG B C 1
ATOM 3194 O O . ARG B 1 147 ? 5.222 90.124 41.273 1.00 34.83 123 ARG B O 1
ATOM 3202 N N . GLY B 1 148 ? 3.031 89.935 40.760 1.00 31.87 124 GLY B N 1
ATOM 3203 C CA . GLY B 1 148 ? 2.754 91.363 40.867 1.00 32.09 124 GLY B CA 1
ATOM 3204 C C . GLY B 1 148 ? 3.295 92.253 39.753 1.00 32.07 124 GLY B C 1
ATOM 3205 O O . GLY B 1 148 ? 3.142 93.472 39.808 1.00 31.18 124 GLY B O 1
ATOM 3206 N N . LYS B 1 149 ? 3.889 91.664 38.716 1.00 31.67 125 LYS B N 1
ATOM 3207 C CA . LYS B 1 149 ? 4.488 92.475 37.647 1.00 32.30 125 LYS B CA 1
ATOM 3208 C C . LYS B 1 149 ? 3.504 92.745 36.510 1.00 30.40 125 LYS B C 1
ATOM 3209 O O . LYS B 1 149 ? 2.385 92.222 36.498 1.00 29.18 125 LYS B O 1
ATOM 3215 N N . THR B 1 150 ? 3.927 93.606 35.590 1.00 31.06 126 THR B N 1
ATOM 3216 C CA . THR B 1 150 ? 3.151 93.951 34.411 1.00 30.95 126 THR B CA 1
ATOM 3217 C C . THR B 1 150 ? 3.911 93.548 33.161 1.00 30.41 126 THR B C 1
ATOM 3218 O O . THR B 1 150 ? 5.086 93.890 33.003 1.00 31.33 126 THR B O 1
ATOM 3222 N N . MET B 1 151 ? 3.218 92.858 32.262 1.00 29.83 127 MET B N 1
ATOM 3223 C CA . MET B 1 151 ? 3.780 92.385 31.013 1.00 29.68 127 MET B CA 1
ATOM 3224 C C . MET B 1 151 ? 3.106 93.008 29.811 1.00 30.01 127 MET B C 1
ATOM 3225 O O . MET B 1 151 ? 1.885 93.187 29.784 1.00 28.90 127 MET B O 1
ATOM 3230 N N . VAL B 1 152 ? 3.922 93.362 28.825 1.00 29.22 128 VAL B N 1
ATOM 3231 C CA . VAL B 1 152 ? 3.410 93.759 27.524 1.00 29.52 128 VAL B CA 1
ATOM 3232 C C . VAL B 1 152 ? 3.654 92.489 26.686 1.00 29.76 128 VAL B C 1
ATOM 3233 O O . VAL B 1 152 ? 4.803 92.029 26.532 1.00 29.40 128 VAL B O 1
ATOM 3237 N N . LEU B 1 153 ? 2.562 91.910 26.207 1.00 29.19 129 LEU B N 1
ATOM 3238 C CA . LEU B 1 153 ? 2.584 90.699 25.424 1.00 28.13 129 LEU B CA 1
ATOM 3239 C C . LEU B 1 153 ? 2.219 91.025 23.969 1.00 28.65 129 LEU B C 1
ATOM 3240 O O . LEU B 1 153 ? 1.157 91.609 23.696 1.00 27.88 129 LEU B O 1
ATOM 3245 N N . LEU B 1 154 ? 3.118 90.678 23.051 1.00 27.54 130 LEU B N 1
ATOM 3246 C CA . LEU B 1 154 ? 2.898 90.902 21.623 1.00 28.39 130 LEU B CA 1
ATOM 3247 C C . LEU B 1 154 ? 2.383 89.593 21.017 1.00 28.26 130 LEU B C 1
ATOM 3248 O O . LEU B 1 154 ? 3.057 88.560 21.102 1.00 27.64 130 LEU B O 1
ATOM 3253 N N . GLY B 1 155 ? 1.199 89.654 20.404 1.00 28.56 131 GLY B N 1
ATOM 3254 C CA . GLY B 1 155 ? 0.601 88.500 19.741 1.00 28.38 131 GLY B CA 1
ATOM 3255 C C . GLY B 1 155 ? -0.523 87.840 20.500 1.00 27.47 131 GLY B C 1
ATOM 3256 O O . GLY B 1 155 ? -0.786 88.159 21.653 1.00 26.13 131 GLY B O 1
ATOM 3257 N N . ALA B 1 156 ? -1.176 86.888 19.844 1.00 27.07 132 ALA B N 1
ATOM 3258 C CA . ALA B 1 156 ? -2.300 86.170 20.441 1.00 26.87 132 ALA B CA 1
ATOM 3259 C C . ALA B 1 156 ? -2.517 84.823 19.761 1.00 26.47 132 ALA B C 1
ATOM 3260 O O . ALA B 1 156 ? -3.646 84.340 19.638 1.00 26.96 132 ALA B O 1
ATOM 3262 N N . GLY B 1 157 ? -1.423 84.219 19.328 1.00 26.71 133 GLY B N 1
ATOM 3263 C CA . GLY B 1 157 ? -1.470 82.941 18.698 1.00 26.49 133 GLY B CA 1
ATOM 3264 C C . GLY B 1 157 ? -1.200 81.935 19.764 1.00 26.13 133 GLY B C 1
ATOM 3265 O O . GLY B 1 157 ? -1.339 82.214 20.965 1.00 24.59 133 GLY B O 1
ATOM 3266 N N . GLY B 1 158 ? -0.773 80.764 19.333 1.00 26.71 134 GLY B N 1
ATOM 3267 C CA . GLY B 1 158 ? -0.475 79.690 20.260 1.00 28.15 134 GLY B CA 1
ATOM 3268 C C . GLY B 1 158 ? 0.569 80.022 21.297 1.00 26.54 134 GLY B C 1
ATOM 3269 O O . GLY B 1 158 ? 0.385 79.730 22.477 1.00 28.00 134 GLY B O 1
ATOM 3270 N N . ALA B 1 159 ? 1.667 80.646 20.891 1.00 26.52 135 ALA B N 1
ATOM 3271 C CA . ALA B 1 159 ? 2.738 80.945 21.860 1.00 26.52 135 ALA B CA 1
ATOM 3272 C C . ALA B 1 159 ? 2.337 82.042 22.852 1.00 26.16 135 ALA B C 1
ATOM 3273 O O . ALA B 1 159 ? 2.505 81.899 24.066 1.00 24.75 135 ALA B O 1
ATOM 3275 N N . ALA B 1 160 ? 1.786 83.126 22.333 1.00 25.47 136 ALA B N 1
ATOM 3276 C CA . ALA B 1 160 ? 1.388 84.249 23.170 1.00 25.40 136 ALA B CA 1
ATOM 3277 C C . ALA B 1 160 ? 0.304 83.871 24.194 1.00 24.71 136 ALA B C 1
ATOM 3278 O O . ALA B 1 160 ? 0.404 84.243 25.364 1.00 24.41 136 ALA B O 1
ATOM 3280 N N . THR B 1 161 ? -0.727 83.148 23.758 1.00 24.94 137 THR B N 1
ATOM 3281 C CA . THR B 1 161 ? -1.796 82.747 24.677 1.00 25.33 137 THR B CA 1
ATOM 3282 C C . THR B 1 161 ? -1.287 81.733 25.696 1.00 24.24 137 THR B C 1
ATOM 3283 O O . THR B 1 161 ? -1.690 81.765 26.851 1.00 24.58 137 THR B O 1
ATOM 3287 N N . ALA B 1 162 ? -0.370 80.866 25.301 1.00 25.21 138 ALA B N 1
ATOM 3288 C CA . ALA B 1 162 ? 0.190 79.911 26.261 1.00 24.96 138 ALA B CA 1
ATOM 3289 C C . ALA B 1 162 ? 0.954 80.677 27.340 1.00 23.74 138 ALA B C 1
ATOM 3290 O O . ALA B 1 162 ? 0.821 80.374 28.538 1.00 22.91 138 ALA B O 1
ATOM 3292 N N . ILE B 1 163 ? 1.746 81.667 26.926 1.00 23.14 139 ILE B N 1
ATOM 3293 C CA . ILE B 1 163 ? 2.520 82.466 27.888 1.00 23.59 139 ILE B CA 1
ATOM 3294 C C . ILE B 1 163 ? 1.603 83.311 28.788 1.00 23.23 139 ILE B C 1
ATOM 3295 O O . ILE B 1 163 ? 1.787 83.346 30.000 1.00 23.11 139 ILE B O 1
ATOM 3300 N N . GLY B 1 164 ? 0.630 83.988 28.185 1.00 23.45 140 GLY B N 1
ATOM 3301 C CA . GLY B 1 164 ? -0.325 84.828 28.929 1.00 22.52 140 GLY B CA 1
ATOM 3302 C C . GLY B 1 164 ? -1.059 84.015 29.985 1.00 21.91 140 GLY B C 1
ATOM 3303 O O . GLY B 1 164 ? -1.138 84.410 31.133 1.00 23.99 140 GLY B O 1
ATOM 3304 N N . ALA B 1 165 ? -1.567 82.858 29.608 1.00 21.34 141 ALA B N 1
ATOM 3305 C CA . ALA B 1 165 ? -2.284 82.007 30.541 1.00 21.32 141 ALA B CA 1
ATOM 3306 C C . ALA B 1 165 ? -1.443 81.586 31.743 1.00 23.07 141 ALA B C 1
ATOM 3307 O O . ALA B 1 165 ? -1.908 81.643 32.879 1.00 23.72 141 ALA B O 1
ATOM 3309 N N . GLN B 1 166 ? -0.226 81.116 31.486 1.00 23.74 142 GLN B N 1
ATOM 3310 C CA . GLN B 1 166 ? 0.626 80.641 32.570 1.00 25.15 142 GLN B CA 1
ATOM 3311 C C . GLN B 1 166 ? 1.080 81.813 33.439 1.00 22.53 142 GLN B C 1
ATOM 3312 O O . GLN B 1 166 ? 1.129 81.695 34.649 1.00 25.35 142 GLN B O 1
ATOM 3318 N N . ALA B 1 167 ? 1.419 82.936 32.820 1.00 22.97 143 ALA B N 1
ATOM 3319 C CA . ALA B 1 167 ? 1.811 84.147 33.550 1.00 23.68 143 ALA B CA 1
ATOM 3320 C C . ALA B 1 167 ? 0.691 84.588 34.528 1.00 23.92 143 ALA B C 1
ATOM 3321 O O . ALA B 1 167 ? 0.956 84.964 35.673 1.00 24.70 143 ALA B O 1
ATOM 3323 N N . ALA B 1 168 ? -0.558 84.553 34.058 1.00 24.12 144 ALA B N 1
ATOM 3324 C CA . ALA B 1 168 ? -1.727 84.890 34.877 1.00 24.90 144 ALA B CA 1
ATOM 3325 C C . ALA B 1 168 ? -1.795 83.939 36.072 1.00 27.47 144 ALA B C 1
ATOM 3326 O O . ALA B 1 168 ? -2.000 84.370 37.213 1.00 27.07 144 ALA B O 1
ATOM 3328 N N . ILE B 1 169 ? -1.636 82.647 35.802 1.00 28.23 145 ILE B N 1
ATOM 3329 C CA . ILE B 1 169 ? -1.617 81.617 36.855 1.00 30.19 145 ILE B CA 1
ATOM 3330 C C . ILE B 1 169 ? -0.422 81.812 37.792 1.00 31.10 145 ILE B C 1
ATOM 3331 O O . ILE B 1 169 ? -0.517 81.561 38.987 1.00 31.55 145 ILE B O 1
ATOM 3336 N N . GLU B 1 170 ? 0.686 82.301 37.263 1.00 31.02 146 GLU B N 1
ATOM 3337 C CA . GLU B 1 170 ? 1.861 82.576 38.101 1.00 32.65 146 GLU B CA 1
ATOM 3338 C C . GLU B 1 170 ? 1.698 83.844 38.957 1.00 32.68 146 GLU B C 1
ATOM 3339 O O . GLU B 1 170 ? 2.568 84.153 39.756 1.00 33.52 146 GLU B O 1
ATOM 3345 N N . GLY B 1 171 ? 0.606 84.585 38.792 1.00 31.32 147 GLY B N 1
ATOM 3346 C CA . GLY B 1 171 ? 0.378 85.767 39.632 1.00 31.75 147 GLY B CA 1
ATOM 3347 C C . GLY B 1 171 ? 0.847 87.087 39.046 1.00 30.34 147 GLY B C 1
ATOM 3348 O O . GLY B 1 171 ? 1.078 88.035 39.775 1.00 29.46 147 GLY B O 1
ATOM 3349 N N . ILE B 1 172 ? 1.015 87.158 37.735 1.00 29.18 148 ILE B N 1
ATOM 3350 C CA . ILE B 1 172 ? 1.398 88.442 37.140 1.00 30.06 148 ILE B CA 1
ATOM 3351 C C . ILE B 1 172 ? 0.174 89.351 37.366 1.00 29.05 148 ILE B C 1
ATOM 3352 O O . ILE B 1 172 ? -0.975 88.868 37.341 1.00 29.27 148 ILE B O 1
ATOM 3357 N N . LYS B 1 173 ? 0.398 90.635 37.613 1.00 28.33 149 LYS B N 1
ATOM 3358 C CA . LYS B 1 173 ? -0.729 91.535 37.903 1.00 29.02 149 LYS B CA 1
ATOM 3359 C C . LYS B 1 173 ? -1.565 91.889 36.696 1.00 29.08 149 LYS B C 1
ATOM 3360 O O . LYS B 1 173 ? -2.822 91.842 36.711 1.00 26.44 149 LYS B O 1
ATOM 3366 N N . GLU B 1 174 ? -0.871 92.251 35.631 1.00 29.51 150 GLU B N 1
ATOM 3367 C CA . GLU B 1 174 ? -1.548 92.698 34.441 1.00 29.36 150 GLU B CA 1
ATOM 3368 C C . GLU B 1 174 ? -0.794 92.311 33.191 1.00 27.93 150 GLU B C 1
ATOM 3369 O O . GLU B 1 174 ? 0.417 92.354 33.162 1.00 27.33 150 GLU B O 1
ATOM 3375 N N . ILE B 1 175 ? -1.537 91.910 32.166 1.00 26.98 151 ILE B N 1
ATOM 3376 C CA . ILE B 1 175 ? -0.976 91.571 30.873 1.00 26.83 151 ILE B CA 1
ATOM 3377 C C . ILE B 1 175 ? -1.593 92.543 29.882 1.00 26.73 151 ILE B C 1
ATOM 3378 O O . ILE B 1 175 ? -2.800 92.587 29.721 1.00 24.80 151 ILE B O 1
ATOM 3383 N N . LYS B 1 176 ? -0.758 93.350 29.243 1.00 28.08 152 LYS B N 1
ATOM 3384 C CA . LYS B 1 176 ? -1.221 94.331 28.259 1.00 28.88 152 LYS B CA 1
ATOM 3385 C C . LYS B 1 176 ? -0.876 93.729 26.921 1.00 28.87 152 LYS B C 1
ATOM 3386 O O . LYS B 1 176 ? 0.257 93.795 26.464 1.00 28.89 152 LYS B O 1
ATOM 3392 N N . LEU B 1 177 ? -1.869 93.095 26.321 1.00 28.58 153 LEU B N 1
ATOM 3393 C CA . LEU B 1 177 ? -1.674 92.364 25.091 1.00 28.33 153 LEU B CA 1
ATOM 3394 C C . LEU B 1 177 ? -1.938 93.255 23.884 1.00 29.64 153 LEU B C 1
ATOM 3395 O O . LEU B 1 177 ? -2.922 94.004 23.840 1.00 29.67 153 LEU B O 1
ATOM 3400 N N . PHE B 1 178 ? -1.019 93.177 22.926 1.00 29.69 154 PHE B N 1
ATOM 3401 C CA . PHE B 1 178 ? -1.107 93.929 21.684 1.00 31.21 154 PHE B CA 1
ATOM 3402 C C . PHE B 1 178 ? -1.081 92.982 20.514 1.00 30.22 154 PHE B C 1
ATOM 3403 O O . PHE B 1 178 ? -0.232 92.090 20.459 1.00 29.49 154 PHE B O 1
ATOM 3411 N N . ASN B 1 179 ? -2.014 93.179 19.587 1.00 31.01 155 ASN B N 1
ATOM 3412 C CA . ASN B 1 179 ? -2.111 92.350 18.394 1.00 30.46 155 ASN B CA 1
ATOM 3413 C C . ASN B 1 179 ? -2.638 93.190 17.241 1.00 32.62 155 ASN B C 1
ATOM 3414 O O . ASN B 1 179 ? -3.503 94.030 17.429 1.00 32.30 155 ASN B O 1
ATOM 3419 N N . ARG B 1 180 ? -2.114 92.982 16.044 1.00 33.34 156 ARG B N 1
ATOM 3420 C CA . ARG B 1 180 ? -2.611 93.758 14.903 1.00 35.94 156 ARG B CA 1
ATOM 3421 C C . ARG B 1 180 ? -4.030 93.326 14.567 1.00 36.80 156 ARG B C 1
ATOM 3422 O O . ARG B 1 180 ? -4.541 92.334 15.105 1.00 35.60 156 ARG B O 1
ATOM 3430 N N . LYS B 1 181 ? -4.657 94.031 13.636 1.00 39.42 157 LYS B N 1
ATOM 3431 C CA . LYS B 1 181 ? -6.023 93.677 13.257 1.00 40.69 157 LYS B CA 1
ATOM 3432 C C . LYS B 1 181 ? -6.043 92.610 12.153 1.00 40.55 157 LYS B C 1
ATOM 3433 O O . LYS B 1 181 ? -6.241 92.899 10.981 1.00 41.41 157 LYS B O 1
ATOM 3439 N N . ASP B 1 182 ? -5.788 91.371 12.569 1.00 39.57 158 ASP B N 1
ATOM 3440 C CA . ASP B 1 182 ? -5.829 90.205 11.689 1.00 38.83 158 ASP B CA 1
ATOM 3441 C C . ASP B 1 182 ? -6.798 89.203 12.319 1.00 38.95 158 ASP B C 1
ATOM 3442 O O . ASP B 1 182 ? -7.537 89.568 13.224 1.00 38.49 158 ASP B O 1
ATOM 3447 N N . ASP B 1 183 ? -6.807 87.959 11.844 1.00 39.29 159 ASP B N 1
ATOM 3448 C CA . ASP B 1 183 ? -7.712 86.919 12.376 1.00 40.24 159 ASP B CA 1
ATOM 3449 C C . ASP B 1 183 ? -7.506 86.599 13.871 1.00 37.11 159 ASP B C 1
ATOM 3450 O O . ASP B 1 183 ? -8.414 86.112 14.548 1.00 38.25 159 ASP B O 1
ATOM 3455 N N . PHE B 1 184 ? -6.322 86.892 14.392 1.00 35.84 160 PHE B N 1
ATOM 3456 C CA . PHE B 1 184 ? -6.033 86.626 15.795 1.00 33.28 160 PHE B CA 1
ATOM 3457 C C . PHE B 1 184 ? -6.543 87.715 16.721 1.00 33.15 160 PHE B C 1
ATOM 3458 O O . PHE B 1 184 ? -6.515 87.543 17.939 1.00 33.29 160 PHE B O 1
ATOM 3466 N N . PHE B 1 185 ? -7.020 88.833 16.185 1.00 33.26 161 PHE B N 1
ATOM 3467 C CA . PHE B 1 185 ? -7.471 89.884 17.082 1.00 33.96 161 PHE B CA 1
ATOM 3468 C C . PHE B 1 185 ? -8.710 89.467 17.885 1.00 34.38 161 PHE B C 1
ATOM 3469 O O . PHE B 1 185 ? -8.736 89.648 19.110 1.00 32.07 161 PHE B O 1
ATOM 3477 N N . GLU B 1 186 ? -9.720 88.891 17.229 1.00 36.62 162 GLU B N 1
ATOM 3478 C CA . GLU B 1 186 ? -10.911 88.473 17.978 1.00 38.78 162 GLU B CA 1
ATOM 3479 C C . GLU B 1 186 ? -10.551 87.350 18.939 1.00 36.27 162 GLU B C 1
ATOM 3480 O O . GLU B 1 186 ? -11.151 87.215 19.995 1.00 34.56 162 GLU B O 1
ATOM 3486 N N . LYS B 1 187 ? -9.564 86.542 18.565 1.00 35.50 163 LYS B N 1
ATOM 3487 C CA . LYS B 1 187 ? -9.125 85.459 19.433 1.00 34.04 163 LYS B CA 1
ATOM 3488 C C . LYS B 1 187 ? -8.483 86.020 20.679 1.00 32.30 163 LYS B C 1
ATOM 3489 O O . LYS B 1 187 ? -8.644 85.441 21.745 1.00 29.10 163 LYS B O 1
ATOM 3495 N N . ALA B 1 188 ? -7.770 87.145 20.537 1.00 30.53 164 ALA B N 1
ATOM 3496 C CA . ALA B 1 188 ? -7.130 87.807 21.668 1.00 31.40 164 ALA B CA 1
ATOM 3497 C C . ALA B 1 188 ? -8.183 88.284 22.664 1.00 31.29 164 ALA B C 1
ATOM 3498 O O . ALA B 1 188 ? -8.029 88.124 23.859 1.00 31.12 164 ALA B O 1
ATOM 3500 N N . VAL B 1 189 ? -9.256 88.876 22.138 1.00 32.38 165 VAL B N 1
ATOM 3501 C CA . VAL B 1 189 ? -10.359 89.381 22.946 1.00 32.46 165 VAL B CA 1
ATOM 3502 C C . VAL B 1 189 ? -11.011 88.261 23.748 1.00 31.46 165 VAL B C 1
ATOM 3503 O O . VAL B 1 189 ? -11.236 88.416 24.940 1.00 30.21 165 VAL B O 1
ATOM 3507 N N . ALA B 1 190 ? -11.305 87.141 23.086 1.00 31.17 166 ALA B N 1
ATOM 3508 C CA . ALA B 1 190 ? -11.926 85.991 23.739 1.00 30.92 166 ALA B CA 1
ATOM 3509 C C . ALA B 1 190 ? -10.978 85.419 24.797 1.00 29.39 166 ALA B C 1
ATOM 3510 O O . ALA B 1 190 ? -11.409 85.062 25.882 1.00 30.83 166 ALA B O 1
ATOM 3512 N N . PHE B 1 191 ? -9.690 85.338 24.467 1.00 27.48 167 PHE B N 1
ATOM 3513 C CA . PHE B 1 191 ? -8.679 84.862 25.409 1.00 26.58 167 PHE B CA 1
ATOM 3514 C C . PHE B 1 191 ? -8.656 85.769 26.647 1.00 26.59 167 PHE B C 1
ATOM 3515 O O . PHE B 1 191 ? -8.670 85.285 27.789 1.00 24.32 167 PHE B O 1
ATOM 3523 N N . ALA B 1 192 ? -8.629 87.083 26.422 1.00 27.51 168 ALA B N 1
ATOM 3524 C CA . ALA B 1 192 ? -8.603 88.046 27.527 1.00 27.14 168 ALA B CA 1
ATOM 3525 C C . ALA B 1 192 ? -9.789 87.808 28.479 1.00 28.74 168 ALA B C 1
ATOM 3526 O O . ALA B 1 192 ? -9.627 87.835 29.707 1.00 31.12 168 ALA B O 1
ATOM 3528 N N . LYS B 1 193 ? -10.966 87.568 27.910 1.00 30.40 169 LYS B N 1
ATOM 3529 C CA . LYS B 1 193 ? -12.187 87.322 28.681 1.00 31.48 169 LYS B CA 1
ATOM 3530 C C . LYS B 1 193 ? -12.070 86.038 29.517 1.00 29.22 169 LYS B C 1
ATOM 3531 O O . LYS B 1 193 ? -12.396 86.038 30.684 1.00 29.63 169 LYS B O 1
ATOM 3537 N N . ARG B 1 194 ? -11.590 84.956 28.922 1.00 27.20 170 ARG B N 1
ATOM 3538 C CA . ARG B 1 194 ? -11.398 83.731 29.671 1.00 26.07 170 ARG B CA 1
ATOM 3539 C C . ARG B 1 194 ? -10.444 83.962 30.848 1.00 25.11 170 ARG B C 1
ATOM 3540 O O . ARG B 1 194 ? -10.727 83.503 31.947 1.00 24.99 170 ARG B O 1
ATOM 3548 N N . VAL B 1 195 ? -9.329 84.666 30.616 1.00 23.08 171 VAL B N 1
ATOM 3549 C CA . VAL B 1 195 ? -8.361 84.935 31.688 1.00 24.60 171 VAL B CA 1
ATOM 3550 C C . VAL B 1 195 ? -8.950 85.865 32.768 1.00 25.37 171 VAL B C 1
ATOM 3551 O O . VAL B 1 195 ? -8.816 85.610 33.978 1.00 26.06 171 VAL B O 1
ATOM 3555 N N . ASN B 1 196 ? -9.620 86.927 32.340 1.00 27.37 172 ASN B N 1
ATOM 3556 C CA . ASN B 1 196 ? -10.214 87.865 33.287 1.00 28.36 172 ASN B CA 1
ATOM 3557 C C . ASN B 1 196 ? -11.295 87.223 34.138 1.00 29.04 172 ASN B C 1
ATOM 3558 O O . ASN B 1 196 ? -11.465 87.577 35.318 1.00 30.81 172 ASN B O 1
ATOM 3563 N N . GLU B 1 197 ? -12.005 86.254 33.569 1.00 28.66 173 GLU B N 1
ATOM 3564 C CA . GLU B 1 197 ? -13.078 85.593 34.310 1.00 29.74 173 GLU B CA 1
ATOM 3565 C C . GLU B 1 197 ? -12.662 84.394 35.154 1.00 30.28 173 GLU B C 1
ATOM 3566 O O . GLU B 1 197 ? -13.432 83.979 36.025 1.00 30.99 173 GLU B O 1
ATOM 3572 N N . ASN B 1 198 ? -11.464 83.847 34.925 1.00 29.31 174 ASN B N 1
ATOM 3573 C CA . ASN B 1 198 ? -11.035 82.631 35.640 1.00 28.50 174 ASN B CA 1
ATOM 3574 C C . ASN B 1 198 ? -9.725 82.731 36.417 1.00 27.81 174 ASN B C 1
ATOM 3575 O O . ASN B 1 198 ? -9.203 81.725 36.886 1.00 27.79 174 ASN B O 1
ATOM 3580 N N . THR B 1 199 ? -9.214 83.956 36.541 1.00 27.16 175 THR B N 1
ATOM 3581 C CA . THR B 1 199 ? -8.007 84.222 37.295 1.00 26.91 175 THR B CA 1
ATOM 3582 C C . THR B 1 199 ? -8.150 85.607 37.904 1.00 27.41 175 THR B C 1
ATOM 3583 O O . THR B 1 199 ? -9.148 86.300 37.669 1.00 28.18 175 THR B O 1
ATOM 3587 N N . ASP B 1 200 ? -7.147 85.994 38.680 1.00 28.32 176 ASP B N 1
ATOM 3588 C CA . ASP B 1 200 ? -7.087 87.310 39.304 1.00 30.03 176 ASP B CA 1
ATOM 3589 C C . ASP B 1 200 ? -6.277 88.290 38.485 1.00 29.07 176 ASP B C 1
ATOM 3590 O O . ASP B 1 200 ? -6.102 89.451 38.877 1.00 30.54 176 ASP B O 1
ATOM 3595 N N . CYS B 1 201 ? -5.802 87.833 37.343 1.00 27.58 177 CYS B N 1
ATOM 3596 C CA . CYS B 1 201 ? -4.988 88.649 36.462 1.00 28.19 177 CYS B CA 1
ATOM 3597 C C . CYS B 1 201 ? -5.884 89.548 35.625 1.00 27.76 177 CYS B C 1
ATOM 3598 O O . CYS B 1 201 ? -7.034 89.209 35.326 1.00 28.22 177 CYS B O 1
ATOM 3601 N N . VAL B 1 202 ? -5.375 90.724 35.309 1.00 27.24 178 VAL B N 1
ATOM 3602 C CA . VAL B 1 202 ? -6.086 91.665 34.466 1.00 27.75 178 VAL B CA 1
ATOM 3603 C C . VAL B 1 202 ? -5.431 91.670 33.084 1.00 27.39 178 VAL B C 1
ATOM 3604 O O . VAL B 1 202 ? -4.243 92.023 32.932 1.00 28.76 178 VAL B O 1
ATOM 3608 N N . VAL B 1 203 ? -6.200 91.281 32.073 1.00 26.13 179 VAL B N 1
ATOM 3609 C CA . VAL B 1 203 ? -5.687 91.282 30.718 1.00 26.62 179 VAL B CA 1
ATOM 3610 C C . VAL B 1 203 ? -6.451 92.294 29.880 1.00 27.68 179 VAL B C 1
ATOM 3611 O O . VAL B 1 203 ? -7.674 92.354 29.937 1.00 27.25 179 VAL B O 1
ATOM 3615 N N . THR B 1 204 ? -5.717 93.086 29.107 1.00 28.36 180 THR B N 1
ATOM 3616 C CA . THR B 1 204 ? -6.320 94.055 28.193 1.00 30.66 180 THR B CA 1
ATOM 3617 C C . THR B 1 204 ? -5.822 93.758 26.779 1.00 30.11 180 THR B C 1
ATOM 3618 O O . THR B 1 204 ? -4.715 93.271 26.608 1.00 28.71 180 THR B O 1
ATOM 3622 N N . VAL B 1 205 ? -6.639 94.056 25.768 1.00 32.14 181 VAL B N 1
ATOM 3623 C CA . VAL B 1 205 ? -6.268 93.812 24.375 1.00 31.79 181 VAL B CA 1
ATOM 3624 C C . VAL B 1 205 ? -6.344 95.123 23.593 1.00 34.39 181 VAL B C 1
ATOM 3625 O O . VAL B 1 205 ? -7.395 95.750 23.528 1.00 35.96 181 VAL B O 1
ATOM 3629 N N . THR B 1 206 ? -5.218 95.519 23.012 1.00 34.23 182 THR B N 1
ATOM 3630 C CA . THR B 1 206 ? -5.117 96.751 22.249 1.00 36.05 182 THR B CA 1
ATOM 3631 C C . THR B 1 206 ? -4.527 96.506 20.849 1.00 35.50 182 THR B C 1
ATOM 3632 O O . THR B 1 206 ? -3.726 95.601 20.648 1.00 34.56 182 THR B O 1
ATOM 3636 N N . ASP B 1 207 ? -4.929 97.348 19.903 1.00 37.08 183 ASP B N 1
ATOM 3637 C CA . ASP B 1 207 ? -4.445 97.298 18.539 1.00 37.88 183 ASP B CA 1
ATOM 3638 C C . ASP B 1 207 ? -2.977 97.711 18.491 1.00 38.88 183 ASP B C 1
ATOM 3639 O O . ASP B 1 207 ? -2.597 98.747 19.052 1.00 38.71 183 ASP B O 1
ATOM 3644 N N . LEU B 1 208 ? -2.141 96.880 17.865 1.00 39.22 184 LEU B N 1
ATOM 3645 C CA . LEU B 1 208 ? -0.715 97.220 17.675 1.00 39.93 184 LEU B CA 1
ATOM 3646 C C . LEU B 1 208 ? -0.529 98.589 17.012 1.00 41.16 184 LEU B C 1
ATOM 3647 O O . LEU B 1 208 ? 0.446 99.290 17.288 1.00 42.01 184 LEU B O 1
ATOM 3652 N N . ALA B 1 209 ? -1.462 98.959 16.139 1.00 41.21 185 ALA B N 1
ATOM 3653 C CA . ALA B 1 209 ? -1.398 100.244 15.448 1.00 44.17 185 ALA B CA 1
ATOM 3654 C C . ALA B 1 209 ? -1.523 101.455 16.399 1.00 45.10 185 ALA B C 1
ATOM 3655 O O . ALA B 1 209 ? -1.051 102.539 16.078 1.00 46.53 185 ALA B O 1
ATOM 3657 N N . ASP B 1 210 ? -2.147 101.270 17.564 1.00 44.16 186 ASP B N 1
ATOM 3658 C CA . ASP B 1 210 ? -2.317 102.377 18.535 1.00 45.38 186 ASP B CA 1
ATOM 3659 C C . ASP B 1 210 ? -0.971 102.651 19.231 1.00 45.02 186 ASP B C 1
ATOM 3660 O O . ASP B 1 210 ? -0.685 102.138 20.320 1.00 43.17 186 ASP B O 1
ATOM 3665 N N . GLN B 1 211 ? -0.167 103.498 18.595 1.00 47.06 187 GLN B N 1
ATOM 3666 C CA . GLN B 1 211 ? 1.195 103.781 19.046 1.00 47.67 187 GLN B CA 1
ATOM 3667 C C . GLN B 1 211 ? 1.294 104.457 20.404 1.00 47.94 187 GLN B C 1
ATOM 3668 O O . GLN B 1 211 ? 2.232 104.187 21.155 1.00 46.52 187 GLN B O 1
ATOM 3674 N N . HIS B 1 212 ? 0.353 105.351 20.707 1.00 49.35 188 HIS B N 1
ATOM 3675 C CA . HIS B 1 212 ? 0.344 106.041 22.002 1.00 49.56 188 HIS B CA 1
ATOM 3676 C C . HIS B 1 212 ? 0.034 105.046 23.119 1.00 46.94 188 HIS B C 1
ATOM 3677 O O . HIS B 1 212 ? 0.588 105.130 24.227 1.00 46.07 188 HIS B O 1
ATOM 3684 N N . ALA B 1 213 ? -0.875 104.117 22.830 1.00 45.38 189 ALA B N 1
ATOM 3685 C CA . ALA B 1 213 ? -1.246 103.081 23.788 1.00 42.09 189 ALA B CA 1
ATOM 3686 C C . ALA B 1 213 ? -0.053 102.179 24.038 1.00 40.90 189 ALA B C 1
ATOM 3687 O O . ALA B 1 213 ? 0.238 101.822 25.182 1.00 41.41 189 ALA B O 1
ATOM 3689 N N . PHE B 1 214 ? 0.635 101.821 22.959 1.00 39.00 190 PHE B N 1
ATOM 3690 C CA . PHE B 1 214 ? 1.804 100.965 23.024 1.00 37.82 190 PHE B CA 1
ATOM 3691 C C . PHE B 1 214 ? 2.930 101.617 23.842 1.00 38.77 190 PHE B C 1
ATOM 3692 O O . PHE B 1 214 ? 3.490 101.009 24.770 1.00 36.47 190 PHE B O 1
ATOM 3700 N N . THR B 1 215 ? 3.231 102.871 23.518 1.00 40.93 191 THR B N 1
ATOM 3701 C CA . THR B 1 215 ? 4.268 103.626 24.220 1.00 42.26 191 THR B CA 1
ATOM 3702 C C . THR B 1 215 ? 4.016 103.682 25.725 1.00 42.36 191 THR B C 1
ATOM 3703 O O . THR B 1 215 ? 4.931 103.530 26.528 1.00 42.56 191 THR B O 1
ATOM 3707 N N . GLU B 1 216 ? 2.769 103.919 26.100 1.00 43.00 192 GLU B N 1
ATOM 3708 C CA . GLU B 1 216 ? 2.410 104.028 27.498 1.00 43.70 192 GLU B CA 1
ATOM 3709 C C . GLU B 1 216 ? 2.517 102.688 28.214 1.00 41.35 192 GLU B C 1
ATOM 3710 O O . GLU B 1 216 ? 3.027 102.614 29.327 1.00 40.20 192 GLU B O 1
ATOM 3716 N N . ALA B 1 217 ? 2.074 101.620 27.554 1.00 39.23 193 ALA B N 1
ATOM 3717 C CA . ALA B 1 217 ? 2.133 100.298 28.155 1.00 36.66 193 ALA B CA 1
ATOM 3718 C C . ALA B 1 217 ? 3.589 99.912 28.351 1.00 36.38 193 ALA B C 1
ATOM 3719 O O . ALA B 1 217 ? 3.966 99.390 29.400 1.00 35.43 193 ALA B O 1
ATOM 3721 N N . LEU B 1 218 ? 4.418 100.186 27.348 1.00 37.08 194 LEU B N 1
ATOM 3722 C CA . LEU B 1 218 ? 5.837 99.871 27.454 1.00 37.70 194 LEU B CA 1
ATOM 3723 C C . LEU B 1 218 ? 6.494 100.574 28.622 1.00 38.76 194 LEU B C 1
ATOM 3724 O O . LEU B 1 218 ? 7.327 99.980 29.294 1.00 37.56 194 LEU B O 1
ATOM 3729 N N . ALA B 1 219 ? 6.126 101.834 28.863 1.00 40.57 195 ALA B N 1
ATOM 3730 C CA . ALA B 1 219 ? 6.714 102.597 29.953 1.00 42.75 195 ALA B CA 1
ATOM 3731 C C . ALA B 1 219 ? 6.404 101.980 31.317 1.00 43.62 195 ALA B C 1
ATOM 3732 O O . ALA B 1 219 ? 7.225 102.050 32.221 1.00 45.65 195 ALA B O 1
ATOM 3734 N N . SER B 1 220 ? 5.229 101.371 31.458 1.00 43.62 196 SER B N 1
ATOM 3735 C CA . SER B 1 220 ? 4.833 100.750 32.721 1.00 43.70 196 SER B CA 1
ATOM 3736 C C . SER B 1 220 ? 5.274 99.284 32.818 1.00 41.37 196 SER B C 1
ATOM 3737 O O . SER B 1 220 ? 5.126 98.668 33.874 1.00 42.89 196 SER B O 1
ATOM 3740 N N . ALA B 1 221 ? 5.826 98.722 31.743 1.00 39.35 197 ALA B N 1
ATOM 3741 C CA . ALA B 1 221 ? 6.138 97.283 31.725 1.00 36.00 197 ALA B CA 1
ATOM 3742 C C . ALA B 1 221 ? 7.403 96.849 32.458 1.00 35.63 197 ALA B C 1
ATOM 3743 O O . ALA B 1 221 ? 8.412 97.542 32.458 1.00 33.98 197 ALA B O 1
ATOM 3745 N N . ASP B 1 222 ? 7.306 95.681 33.085 1.00 33.25 198 ASP B N 1
ATOM 3746 C CA . ASP B 1 222 ? 8.424 95.038 33.752 1.00 34.37 198 ASP B CA 1
ATOM 3747 C C . ASP B 1 222 ? 8.995 94.000 32.819 1.00 33.10 198 ASP B C 1
ATOM 3748 O O . ASP B 1 222 ? 10.155 93.632 32.916 1.00 34.06 198 ASP B O 1
ATOM 3753 N N . ILE B 1 223 ? 8.153 93.503 31.926 1.00 32.80 199 ILE B N 1
ATOM 3754 C CA . ILE B 1 223 ? 8.556 92.493 30.977 1.00 32.11 199 ILE B CA 1
ATOM 3755 C C . ILE B 1 223 ? 7.828 92.681 29.655 1.00 32.07 199 ILE B C 1
ATOM 3756 O O . ILE B 1 223 ? 6.638 93.012 29.628 1.00 30.32 199 ILE B O 1
ATOM 3761 N N . LEU B 1 224 ? 8.587 92.493 28.570 1.00 32.40 200 LEU B N 1
ATOM 3762 C CA . LEU B 1 224 ? 8.107 92.582 27.200 1.00 31.61 200 LEU B CA 1
ATOM 3763 C C . LEU B 1 224 ? 8.330 91.219 26.571 1.00 30.13 200 LEU B C 1
ATOM 3764 O O . LEU B 1 224 ? 9.459 90.687 26.601 1.00 30.87 200 LEU B O 1
ATOM 3769 N N . THR B 1 225 ? 7.267 90.644 26.014 1.00 28.11 201 THR B N 1
ATOM 3770 C CA . THR B 1 225 ? 7.337 89.318 25.417 1.00 27.19 201 THR B CA 1
ATOM 3771 C C . THR B 1 225 ? 6.838 89.301 23.989 1.00 27.56 201 THR B C 1
ATOM 3772 O O . THR B 1 225 ? 5.690 89.692 23.727 1.00 25.72 201 THR B O 1
ATOM 3776 N N . ASN B 1 226 ? 7.703 88.866 23.063 1.00 27.34 202 ASN B N 1
ATOM 3777 C CA . ASN B 1 226 ? 7.281 88.712 21.670 1.00 27.40 202 ASN B CA 1
ATOM 3778 C C . ASN B 1 226 ? 6.794 87.280 21.423 1.00 26.89 202 ASN B C 1
ATOM 3779 O O . ASN B 1 226 ? 7.571 86.317 21.512 1.00 27.42 202 ASN B O 1
ATOM 3784 N N . GLY B 1 227 ? 5.499 87.161 21.160 1.00 26.84 203 GLY B N 1
ATOM 3785 C CA . GLY B 1 227 ? 4.872 85.885 20.830 1.00 26.61 203 GLY B CA 1
ATOM 3786 C C . GLY B 1 227 ? 4.365 85.909 19.397 1.00 27.75 203 GLY B C 1
ATOM 3787 O O . GLY B 1 227 ? 3.555 85.058 19.011 1.00 29.89 203 GLY B O 1
ATOM 3788 N N . THR B 1 228 ? 4.839 86.865 18.594 1.00 26.28 204 THR B N 1
ATOM 3789 C CA . THR B 1 228 ? 4.420 86.946 17.187 1.00 27.72 204 THR B CA 1
ATOM 3790 C C . THR B 1 228 ? 5.468 86.345 16.288 1.00 28.13 204 THR B C 1
ATOM 3791 O O . THR B 1 228 ? 6.583 86.067 16.728 1.00 29.48 204 THR B O 1
ATOM 3795 N N . LYS B 1 229 ? 5.133 86.187 15.013 1.00 29.55 205 LYS B N 1
ATOM 3796 C CA . LYS B 1 229 ? 6.076 85.664 14.027 1.00 30.38 205 LYS B CA 1
ATOM 3797 C C . LYS B 1 229 ? 7.073 86.713 13.529 1.00 31.77 205 LYS B C 1
ATOM 3798 O O . LYS B 1 229 ? 7.936 86.389 12.708 1.00 30.63 205 LYS B O 1
ATOM 3804 N N . VAL B 1 230 ? 6.932 87.969 13.977 1.00 32.38 206 VAL B N 1
ATOM 3805 C CA . VAL B 1 230 ? 7.864 89.042 13.588 1.00 32.33 206 VAL B CA 1
ATOM 3806 C C . VAL B 1 230 ? 9.221 88.672 14.191 1.00 33.27 206 VAL B C 1
ATOM 3807 O O . VAL B 1 230 ? 9.310 88.321 15.374 1.00 32.66 206 VAL B O 1
ATOM 3811 N N . GLY B 1 231 ? 10.272 88.712 13.376 1.00 33.55 207 GLY B N 1
ATOM 3812 C CA . GLY B 1 231 ? 11.608 88.311 13.827 1.00 34.80 207 GLY B CA 1
ATOM 3813 C C . GLY B 1 231 ? 12.031 86.972 13.232 1.00 35.16 207 GLY B C 1
ATOM 3814 O O . GLY B 1 231 ? 13.225 86.674 13.151 1.00 35.22 207 GLY B O 1
ATOM 3815 N N . MET B 1 232 ? 11.049 86.172 12.819 1.00 33.56 208 MET B N 1
ATOM 3816 C CA . MET B 1 232 ? 11.286 84.888 12.150 1.00 34.83 208 MET B CA 1
ATOM 3817 C C . MET B 1 232 ? 11.047 85.074 10.661 1.00 35.98 208 MET B C 1
ATOM 3818 O O . MET B 1 232 ? 10.109 85.770 10.274 1.00 35.59 208 MET B O 1
ATOM 3823 N N . LYS B 1 233 ? 11.872 84.433 9.828 1.00 37.06 209 LYS B N 1
ATOM 3824 C CA . LYS B 1 233 ? 11.707 84.484 8.381 1.00 38.57 209 LYS B CA 1
ATOM 3825 C C . LYS B 1 233 ? 10.255 84.244 8.004 1.00 36.79 209 LYS B C 1
ATOM 3826 O O . LYS B 1 233 ? 9.590 83.419 8.618 1.00 35.62 209 LYS B O 1
ATOM 3832 N N . PRO B 1 234 ? 9.760 84.964 6.985 1.00 37.21 210 PRO B N 1
ATOM 3833 C CA . PRO B 1 234 ? 10.447 85.987 6.172 1.00 36.84 210 PRO B CA 1
ATOM 3834 C C . PRO B 1 234 ? 10.428 87.390 6.797 1.00 36.59 210 PRO B C 1
ATOM 3835 O O . PRO B 1 234 ? 10.649 88.371 6.097 1.00 36.21 210 PRO B O 1
ATOM 3839 N N . LEU B 1 235 ? 10.169 87.475 8.104 1.00 35.39 211 LEU B N 1
ATOM 3840 C CA . LEU B 1 235 ? 10.147 88.753 8.838 1.00 35.16 211 LEU B CA 1
ATOM 3841 C C . LEU B 1 235 ? 11.382 88.876 9.737 1.00 35.65 211 LEU B C 1
ATOM 3842 O O . LEU B 1 235 ? 11.332 89.556 10.775 1.00 35.24 211 LEU B O 1
ATOM 3847 N N . GLU B 1 236 ? 12.495 88.254 9.330 1.00 36.37 212 GLU B N 1
ATOM 3848 C CA . GLU B 1 236 ? 13.707 88.234 10.157 1.00 37.85 212 GLU B CA 1
ATOM 3849 C C . GLU B 1 236 ? 14.400 89.577 10.311 1.00 39.96 212 GLU B C 1
ATOM 3850 O O . GLU B 1 236 ? 15.190 89.770 11.242 1.00 41.83 212 GLU B O 1
ATOM 3856 N N . ASN B 1 237 ? 14.121 90.504 9.405 1.00 41.64 213 ASN B N 1
ATOM 3857 C CA . ASN B 1 237 ? 14.690 91.839 9.495 1.00 43.49 213 ASN B CA 1
ATOM 3858 C C . ASN B 1 237 ? 13.732 92.807 10.151 1.00 42.47 213 ASN B C 1
ATOM 3859 O O . ASN B 1 237 ? 13.877 94.025 10.000 1.00 43.93 213 ASN B O 1
ATOM 3864 N N . GLU B 1 238 ? 12.756 92.273 10.888 1.00 39.55 214 GLU B N 1
ATOM 3865 C CA . GLU B 1 238 ? 11.766 93.105 11.542 1.00 39.17 214 GLU B CA 1
ATOM 3866 C C . GLU B 1 238 ? 11.670 92.891 13.050 1.00 36.96 214 GLU B C 1
ATOM 3867 O O . GLU B 1 238 ? 11.936 91.815 13.561 1.00 34.88 214 GLU B O 1
ATOM 3873 N N . SER B 1 239 ? 11.316 93.978 13.725 1.00 36.83 215 SER B N 1
ATOM 3874 C CA . SER B 1 239 ? 11.075 94.011 15.147 1.00 36.13 215 SER B CA 1
ATOM 3875 C C . SER B 1 239 ? 9.850 94.873 15.389 1.00 36.32 215 SER B C 1
ATOM 3876 O O . SER B 1 239 ? 9.667 95.873 14.720 1.00 36.28 215 SER B O 1
ATOM 3879 N N . LEU B 1 240 ? 9.015 94.487 16.354 1.00 36.20 216 LEU B N 1
ATOM 3880 C CA . LEU B 1 240 ? 7.846 95.292 16.696 1.00 36.68 216 LEU B CA 1
ATOM 3881 C C . LEU B 1 240 ? 8.226 96.525 17.560 1.00 38.44 216 LEU B C 1
ATOM 3882 O O . LEU B 1 240 ? 7.363 97.289 17.973 1.00 39.79 216 LEU B O 1
ATOM 3887 N N . ILE B 1 241 ? 9.519 96.702 17.829 1.00 39.73 217 ILE B N 1
ATOM 3888 C CA . ILE B 1 241 ? 10.015 97.883 18.534 1.00 41.01 217 ILE B CA 1
ATOM 3889 C C . ILE B 1 241 ? 10.665 98.751 17.473 1.00 43.42 217 ILE B C 1
ATOM 3890 O O . ILE B 1 241 ? 11.644 98.335 16.834 1.00 44.33 217 ILE B O 1
ATOM 3895 N N . GLY B 1 242 ? 10.092 99.934 17.258 1.00 45.16 218 GLY B N 1
ATOM 3896 C CA . GLY B 1 242 ? 10.583 100.888 16.255 1.00 48.10 218 GLY B CA 1
ATOM 3897 C C . GLY B 1 242 ? 11.493 101.961 16.832 1.00 50.01 218 GLY B C 1
ATOM 3898 O O . GLY B 1 242 ? 12.272 102.583 16.108 1.00 52.21 218 GLY B O 1
ATOM 3899 N N . ASP B 1 243 ? 11.382 102.185 18.138 1.00 50.51 219 ASP B N 1
ATOM 3900 C CA . ASP B 1 243 ? 12.202 103.162 18.840 1.00 52.15 219 ASP B CA 1
ATOM 3901 C C . ASP B 1 243 ? 12.890 102.446 19.994 1.00 51.50 219 ASP B C 1
ATOM 3902 O O . ASP B 1 243 ? 12.249 102.129 21.004 1.00 48.87 219 ASP B O 1
ATOM 3907 N N . VAL B 1 244 ? 14.195 102.212 19.840 1.00 52.62 220 VAL B N 1
ATOM 3908 C CA . VAL B 1 244 ? 14.997 101.505 20.845 1.00 52.89 220 VAL B CA 1
ATOM 3909 C C . VAL B 1 244 ? 15.093 102.203 22.205 1.00 54.99 220 VAL B C 1
ATOM 3910 O O . VAL B 1 244 ? 15.462 101.567 23.198 1.00 54.45 220 VAL B O 1
ATOM 3914 N N . SER B 1 245 ? 14.776 103.499 22.258 1.00 56.81 221 SER B N 1
ATOM 3915 C CA . SER B 1 245 ? 14.814 104.231 23.525 1.00 58.84 221 SER B CA 1
ATOM 3916 C C . SER B 1 245 ? 13.705 103.734 24.440 1.00 57.25 221 SER B C 1
ATOM 3917 O O . SER B 1 245 ? 13.811 103.859 25.656 1.00 57.45 221 SER B O 1
ATOM 3920 N N . LEU B 1 246 ? 12.648 103.151 23.854 1.00 55.81 222 LEU B N 1
ATOM 3921 C CA . LEU B 1 246 ? 11.524 102.607 24.633 1.00 53.78 222 LEU B CA 1
ATOM 3922 C C . LEU B 1 246 ? 11.971 101.436 25.498 1.00 52.18 222 LEU B C 1
ATOM 3923 O O . LEU B 1 246 ? 11.295 101.075 26.467 1.00 51.50 222 LEU B O 1
ATOM 3928 N N . LEU B 1 247 ? 13.095 100.829 25.127 1.00 51.49 223 LEU B N 1
ATOM 3929 C CA . LEU B 1 247 ? 13.642 99.699 25.853 1.00 50.15 223 LEU B CA 1
ATOM 3930 C C . LEU B 1 247 ? 14.530 100.214 26.966 1.00 51.05 223 LEU B C 1
ATOM 3931 O O . LEU B 1 247 ? 15.684 100.571 26.732 1.00 54.23 223 LEU B O 1
ATOM 3936 N N . ARG B 1 248 ? 13.983 100.270 28.171 1.00 49.41 224 ARG B N 1
ATOM 3937 C CA . ARG B 1 248 ? 14.737 100.724 29.336 1.00 50.54 224 ARG B CA 1
ATOM 3938 C C . ARG B 1 248 ? 15.601 99.567 29.826 1.00 48.86 224 ARG B C 1
ATOM 3939 O O . ARG B 1 248 ? 15.184 98.420 29.763 1.00 46.02 224 ARG B O 1
ATOM 3947 N N . PRO B 1 249 ? 16.804 99.863 30.331 1.00 49.87 225 PRO B N 1
ATOM 3948 C CA . PRO B 1 249 ? 17.668 98.769 30.768 1.00 50.40 225 PRO B CA 1
ATOM 3949 C C . PRO B 1 249 ? 17.065 97.830 31.813 1.00 49.33 225 PRO B C 1
ATOM 3950 O O . PRO B 1 249 ? 17.475 96.672 31.879 1.00 48.57 225 PRO B O 1
ATOM 3954 N N . GLU B 1 250 ? 16.091 98.313 32.591 1.00 49.13 226 GLU B N 1
ATOM 3955 C CA . GLU B 1 250 ? 15.479 97.515 33.661 1.00 48.27 226 GLU B CA 1
ATOM 3956 C C . GLU B 1 250 ? 14.452 96.521 33.117 1.00 45.52 226 GLU B C 1
ATOM 3957 O O . GLU B 1 250 ? 14.079 95.566 33.797 1.00 45.53 226 GLU B O 1
ATOM 3963 N N . LEU B 1 251 ? 13.982 96.768 31.900 1.00 43.30 227 LEU B N 1
ATOM 3964 C CA . LEU B 1 251 ? 12.989 95.927 31.270 1.00 40.20 227 LEU B CA 1
ATOM 3965 C C . LEU B 1 251 ? 13.567 94.584 30.855 1.00 39.49 227 LEU B C 1
ATOM 3966 O O . LEU B 1 251 ? 14.662 94.522 30.297 1.00 41.96 227 LEU B O 1
ATOM 3971 N N . LEU B 1 252 ? 12.831 93.516 31.149 1.00 37.25 228 LEU B N 1
ATOM 3972 C CA . LEU B 1 252 ? 13.190 92.172 30.735 1.00 36.00 228 LEU B CA 1
ATOM 3973 C C . LEU B 1 252 ? 12.484 91.948 29.419 1.00 35.14 228 LEU B C 1
ATOM 3974 O O . LEU B 1 252 ? 11.288 92.204 29.318 1.00 32.64 228 LEU B O 1
ATOM 3979 N N . VAL B 1 253 ? 13.224 91.494 28.409 1.00 35.38 229 VAL B N 1
ATOM 3980 C CA . VAL B 1 253 ? 12.650 91.212 27.096 1.00 33.19 229 VAL B CA 1
ATOM 3981 C C . VAL B 1 253 ? 12.789 89.728 26.805 1.00 32.97 229 VAL B C 1
ATOM 3982 O O . VAL B 1 253 ? 13.878 89.175 26.893 1.00 33.25 229 VAL B O 1
ATOM 3986 N N . THR B 1 254 ? 11.682 89.060 26.485 1.00 31.96 230 THR B N 1
ATOM 3987 C CA . THR B 1 254 ? 11.753 87.628 26.163 1.00 31.13 230 THR B CA 1
ATOM 3988 C C . THR B 1 254 ? 11.223 87.437 24.744 1.00 31.46 230 THR B C 1
ATOM 3989 O O . THR B 1 254 ? 10.335 88.181 24.292 1.00 30.52 230 THR B O 1
ATOM 3993 N N . GLU B 1 255 ? 11.742 86.421 24.069 1.00 3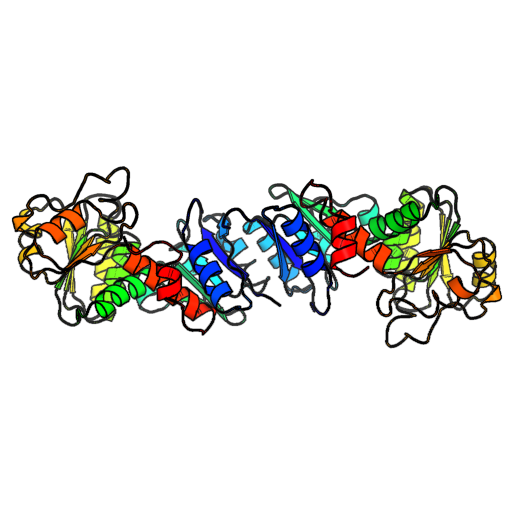0.88 231 GLU B N 1
ATOM 3994 C CA . GLU B 1 255 ? 11.431 86.171 22.677 1.00 32.18 231 GLU B CA 1
ATOM 3995 C C . GLU B 1 255 ? 11.074 84.704 22.430 1.00 31.56 231 GLU B C 1
ATOM 3996 O O . GLU B 1 255 ? 11.765 83.809 22.915 1.00 32.27 231 GLU B O 1
ATOM 4002 N N . CYS B 1 256 ? 9.996 84.465 21.691 1.00 30.78 232 CYS B N 1
ATOM 4003 C CA . CYS B 1 256 ? 9.570 83.103 21.366 1.00 31.70 232 CYS B CA 1
ATOM 4004 C C . CYS B 1 256 ? 10.259 82.584 20.097 1.00 32.59 232 CYS B C 1
ATOM 4005 O O . CYS B 1 256 ? 10.486 81.376 19.959 1.00 33.39 232 CYS B O 1
ATOM 4008 N N . VAL B 1 257 ? 10.604 83.494 19.187 1.00 31.26 233 VAL B N 1
ATOM 4009 C CA . VAL B 1 257 ? 11.294 83.124 17.950 1.00 33.07 233 VAL B CA 1
ATOM 4010 C C . VAL B 1 257 ? 12.660 82.493 18.281 1.00 35.52 233 VAL B C 1
ATOM 4011 O O . VAL B 1 257 ? 13.415 83.034 19.091 1.00 33.23 233 VAL B O 1
ATOM 4015 N N . TYR B 1 258 ? 12.950 81.321 17.695 1.00 37.58 234 TYR B N 1
ATOM 4016 C CA . TYR B 1 258 ? 14.239 80.661 17.9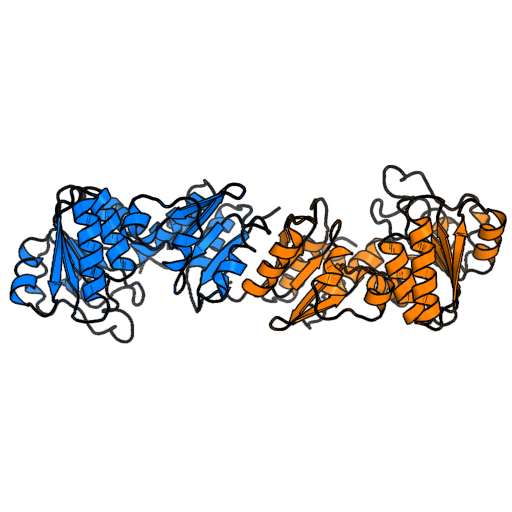48 1.00 41.90 234 TYR B CA 1
ATOM 4017 C C . TYR B 1 258 ? 15.127 80.496 16.693 1.00 43.35 234 TYR B C 1
ATOM 4018 O O . TYR B 1 258 ? 16.274 80.043 16.790 1.00 44.84 234 TYR B O 1
ATOM 4027 N N A ASN B 1 259 ? 14.580 80.888 15.543 0.50 43.30 235 ASN B N 1
ATOM 4028 N N B ASN B 1 259 ? 14.598 80.883 15.535 0.50 42.93 235 ASN B N 1
ATOM 4029 C CA A ASN B 1 259 ? 15.272 80.864 14.265 0.50 44.94 235 ASN B CA 1
ATOM 4030 C CA B ASN B 1 259 ? 15.339 80.850 14.282 0.50 44.33 235 ASN B CA 1
ATOM 4031 C C A ASN B 1 259 ? 15.011 82.197 13.572 0.50 44.73 235 ASN B C 1
ATOM 4032 C C B ASN B 1 259 ? 15.036 82.168 13.576 0.50 44.38 235 ASN B C 1
ATOM 4033 O O A ASN B 1 259 ? 13.907 82.426 13.071 0.50 43.92 235 ASN B O 1
ATOM 4034 O O B ASN B 1 259 ? 13.928 82.358 13.067 0.50 43.57 235 ASN B O 1
ATOM 4043 N N . PRO B 1 260 ? 16.011 83.096 13.559 1.00 45.34 236 PRO B N 1
ATOM 4044 C CA . PRO B 1 260 ? 17.361 82.945 14.141 1.00 46.24 236 PRO B CA 1
ATOM 4045 C C . PRO B 1 260 ? 17.401 83.013 15.676 1.00 45.30 236 PRO B C 1
ATOM 4046 O O . PRO B 1 260 ? 16.435 83.453 16.304 1.00 41.80 236 PRO B O 1
ATOM 4050 N N . HIS B 1 261 ? 18.524 82.571 16.252 1.00 46.75 237 HIS B N 1
ATOM 4051 C CA . HIS B 1 261 ? 18.739 82.577 17.708 1.00 47.97 237 HIS B CA 1
ATOM 4052 C C . HIS B 1 261 ? 18.678 84.031 18.200 1.00 46.86 237 HIS B C 1
ATOM 4053 O O . HIS B 1 261 ? 18.010 84.340 19.195 1.00 45.75 237 HIS B O 1
ATOM 4060 N N . MET B 1 262 ? 19.387 84.908 17.491 1.00 46.95 238 MET B N 1
ATOM 4061 C CA . MET B 1 262 ? 19.436 86.336 17.814 1.00 47.09 238 MET B CA 1
ATOM 4062 C C . MET B 1 262 ? 18.505 87.117 16.908 1.00 44.53 238 MET B C 1
ATOM 4063 O O . MET B 1 262 ? 18.885 87.504 15.799 1.00 44.72 238 MET B O 1
ATOM 4068 N N . THR B 1 263 ? 17.281 87.342 17.367 1.00 41.42 239 THR B N 1
ATOM 4069 C CA . THR B 1 263 ? 16.340 88.128 16.586 1.00 39.79 239 THR B CA 1
ATOM 4070 C C . THR B 1 263 ? 16.716 89.615 16.623 1.00 40.19 239 THR B C 1
ATOM 4071 O O . THR B 1 263 ? 17.602 90.042 17.367 1.00 41.09 239 THR B O 1
ATOM 4075 N N . LYS B 1 264 ? 16.054 90.391 15.784 1.00 39.92 240 LYS B N 1
ATOM 4076 C CA . LYS B 1 264 ? 16.294 91.804 15.739 1.00 40.68 240 LYS B CA 1
ATOM 4077 C C . LYS B 1 264 ? 15.928 92.378 17.090 1.00 39.12 240 LYS B C 1
ATOM 4078 O O . LYS B 1 264 ? 16.717 93.102 17.664 1.00 39.12 240 LYS B O 1
ATOM 4084 N N . LEU B 1 265 ? 14.748 92.017 17.612 1.00 37.46 241 LEU B N 1
ATOM 4085 C CA . LEU B 1 265 ? 14.308 92.507 18.925 1.00 35.80 241 LEU B CA 1
ATOM 4086 C C . LEU B 1 265 ? 15.349 92.212 20.022 1.00 36.31 241 LEU B C 1
ATOM 4087 O O . LEU B 1 265 ? 15.671 93.085 20.802 1.00 36.09 241 LEU B O 1
ATOM 4092 N N . LEU B 1 266 ? 15.857 90.978 20.077 1.00 37.49 242 LEU B N 1
ATOM 4093 C CA . LEU B 1 266 ? 16.873 90.590 21.078 1.00 38.63 242 LEU B CA 1
ATOM 4094 C C . LEU B 1 266 ? 18.172 91.412 20.935 1.00 41.06 242 LEU B C 1
ATOM 4095 O O . LEU B 1 266 ? 18.838 91.697 21.937 1.00 42.12 242 LEU B O 1
ATOM 4100 N N A GLN B 1 267 ? 18.523 91.778 19.701 0.50 41.59 243 GLN B N 1
ATOM 4101 N N B GLN B 1 267 ? 18.528 91.783 19.706 0.50 41.65 243 GLN B N 1
ATOM 4102 C CA A GLN B 1 267 ? 19.709 92.598 19.456 0.50 43.59 243 GLN B CA 1
ATOM 4103 C CA B GLN B 1 267 ? 19.717 92.608 19.466 0.50 43.69 243 GLN B CA 1
ATOM 4104 C C A GLN B 1 267 ? 19.457 94.016 19.994 0.50 43.90 243 GLN B C 1
ATOM 4105 C C B GLN B 1 267 ? 19.458 94.022 19.998 0.50 43.96 243 GLN B C 1
ATOM 4106 O O A GLN B 1 267 ? 20.324 94.604 20.647 0.50 44.90 243 GLN B O 1
ATOM 4107 O O B GLN B 1 267 ? 20.322 94.616 20.650 0.50 44.95 243 GLN B O 1
ATOM 4118 N N . GLN B 1 268 ? 18.263 94.549 19.737 1.00 42.85 244 GLN B N 1
ATOM 4119 C CA . GLN B 1 268 ? 17.890 95.875 20.239 1.00 44.08 244 GLN B CA 1
ATOM 4120 C C . GLN B 1 268 ? 17.911 95.871 21.773 1.00 44.53 244 GLN B C 1
ATOM 4121 O O . GLN B 1 268 ? 18.412 96.808 22.404 1.00 46.10 244 GLN B O 1
ATOM 4127 N N . ALA B 1 269 ? 17.363 94.810 22.359 1.00 42.85 245 ALA B N 1
ATOM 4128 C CA . ALA B 1 269 ? 17.291 94.672 23.813 1.00 43.53 245 ALA B CA 1
ATOM 4129 C C . ALA B 1 269 ? 18.679 94.564 24.452 1.00 45.29 245 ALA B C 1
ATOM 4130 O O . ALA B 1 269 ? 18.968 95.280 25.404 1.00 46.10 245 ALA B O 1
ATOM 4132 N N . GLN B 1 270 ? 19.533 93.673 23.945 1.00 47.65 246 GLN B N 1
ATOM 4133 C CA . GLN B 1 270 ? 20.886 93.564 24.505 1.00 50.73 246 GLN B CA 1
ATOM 4134 C C . GLN B 1 270 ? 21.640 94.853 24.301 1.00 52.44 246 GLN B C 1
ATOM 4135 O O . GLN B 1 270 ? 22.310 95.315 25.211 1.00 53.33 246 GLN B O 1
ATOM 4141 N N . GLN B 1 271 ? 21.484 95.457 23.129 1.00 52.73 247 GLN B N 1
ATOM 4142 C CA . GLN B 1 271 ? 22.115 96.736 22.832 1.00 54.68 247 GLN B CA 1
ATOM 4143 C C . GLN B 1 271 ? 21.691 97.825 23.848 1.00 54.44 247 GLN B C 1
ATOM 4144 O O . GLN B 1 271 ? 22.500 98.682 24.220 1.00 55.35 247 GLN B O 1
ATOM 4150 N N . ALA B 1 272 ? 20.439 97.775 24.304 1.00 51.96 248 ALA B N 1
ATOM 4151 C CA . ALA B 1 272 ? 19.906 98.768 25.259 1.00 52.39 248 ALA B CA 1
ATOM 4152 C C . ALA B 1 272 ? 20.222 98.466 26.719 1.00 52.89 248 ALA B C 1
ATOM 4153 O O . ALA B 1 272 ? 19.810 99.217 27.609 1.00 52.72 248 ALA B O 1
ATOM 4155 N N . GLY B 1 273 ? 20.931 97.366 26.968 1.00 53.08 249 GLY B N 1
ATOM 4156 C CA . GLY B 1 273 ? 21.281 96.960 28.330 1.00 53.26 249 GLY B CA 1
ATOM 4157 C C . GLY B 1 273 ? 20.233 96.084 29.008 1.00 50.87 249 GLY B C 1
ATOM 4158 O O . GLY B 1 273 ? 20.381 95.730 30.175 1.00 50.42 249 GLY B O 1
ATOM 4159 N N . CYS B 1 274 ? 19.176 95.726 28.283 1.00 48.16 250 CYS B N 1
ATOM 4160 C CA . CYS B 1 274 ? 18.115 94.902 28.847 1.00 46.31 250 CYS B CA 1
ATOM 4161 C C . CYS B 1 274 ? 18.579 93.502 29.190 1.00 46.21 250 CYS B C 1
ATOM 4162 O O . CYS B 1 274 ? 19.537 92.990 28.616 1.00 48.01 250 CYS B O 1
ATOM 4165 N N . LYS B 1 275 ? 17.892 92.877 30.132 1.00 44.67 251 LYS B N 1
ATOM 4166 C CA . LYS B 1 275 ? 18.170 91.490 30.438 1.00 44.91 251 LYS B CA 1
ATOM 4167 C C . LYS B 1 275 ? 17.252 90.811 29.428 1.00 41.75 251 LYS B C 1
ATOM 4168 O O . LYS B 1 275 ? 16.166 91.309 29.165 1.00 39.41 251 LYS B O 1
ATOM 4174 N N . THR B 1 276 ? 17.692 89.719 28.816 1.00 42.43 252 THR B N 1
ATOM 4175 C CA . THR B 1 276 ? 16.885 89.064 27.786 1.00 40.94 252 THR B CA 1
ATOM 4176 C C . THR B 1 276 ? 16.808 87.562 27.959 1.00 42.13 252 THR B C 1
ATOM 4177 O O . THR B 1 276 ? 17.615 86.969 28.669 1.00 43.14 252 THR B O 1
ATOM 4181 N N . ILE B 1 277 ? 15.794 86.953 27.344 1.00 40.31 253 ILE B N 1
ATOM 4182 C CA . ILE B 1 277 ? 15.673 85.502 27.315 1.00 40.65 253 ILE B CA 1
ATOM 4183 C C . ILE B 1 277 ? 15.338 85.157 25.870 1.00 39.21 253 ILE B C 1
ATOM 4184 O O . ILE B 1 277 ? 14.415 85.733 25.303 1.00 35.78 253 ILE B O 1
ATOM 4189 N N . ASP B 1 278 ? 16.102 84.248 25.272 1.00 39.98 254 ASP B N 1
ATOM 4190 C CA . ASP B 1 278 ? 15.883 83.868 23.865 1.00 39.47 254 ASP B CA 1
ATOM 4191 C C . ASP B 1 278 ? 14.954 82.645 23.697 1.00 38.26 254 ASP B C 1
ATOM 4192 O O . ASP B 1 278 ? 14.539 82.013 24.679 1.00 37.53 254 ASP B O 1
ATOM 4197 N N . GLY B 1 279 ? 14.645 82.316 22.445 1.00 38.42 255 GLY B N 1
ATOM 4198 C CA . GLY B 1 279 ? 13.749 81.196 22.126 1.00 37.42 255 GLY B CA 1
ATOM 4199 C C . GLY B 1 279 ? 14.178 79.823 22.629 1.00 39.16 255 GLY B C 1
ATOM 4200 O O . GLY B 1 279 ? 13.321 78.978 22.942 1.00 35.63 255 GLY B O 1
ATOM 4201 N N . TYR B 1 280 ? 15.496 79.585 22.703 1.00 41.28 256 TYR B N 1
ATOM 4202 C CA . TYR B 1 280 ? 16.011 78.289 23.165 1.00 43.27 256 TYR B CA 1
ATOM 4203 C C . TYR B 1 280 ? 15.804 78.068 24.667 1.00 42.81 256 TYR B C 1
ATOM 4204 O O . TYR B 1 280 ? 15.769 76.922 25.130 1.00 42.67 256 TYR B O 1
ATOM 4213 N N . GLY B 1 281 ? 15.657 79.148 25.428 1.00 41.62 257 GLY B N 1
ATOM 4214 C CA . GLY B 1 281 ? 15.386 79.018 26.854 1.00 41.39 257 GLY B CA 1
ATOM 4215 C C . GLY B 1 281 ? 14.037 78.333 26.990 1.00 39.93 257 GLY B C 1
ATOM 4216 O O . GLY B 1 281 ? 13.881 77.367 27.727 1.00 40.39 257 GLY B O 1
ATOM 4217 N N . MET B 1 282 ? 13.067 78.853 26.248 1.00 36.92 258 MET B N 1
ATOM 4218 C CA . MET B 1 282 ? 11.731 78.323 26.212 1.00 35.76 258 MET B CA 1
ATOM 4219 C C . MET B 1 282 ? 11.714 76.881 25.652 1.00 35.21 258 MET B C 1
ATOM 4220 O O . MET B 1 282 ? 11.025 76.005 26.186 1.00 35.28 258 MET B O 1
ATOM 4225 N N . LEU B 1 283 ? 12.491 76.643 24.598 1.00 35.38 259 LEU B N 1
ATOM 4226 C CA . LEU B 1 283 ? 12.509 75.343 23.896 1.00 34.90 259 LEU B CA 1
ATOM 4227 C C . LEU B 1 283 ? 13.052 74.247 24.799 1.00 33.94 259 LEU B C 1
ATOM 4228 O O . LEU B 1 283 ? 12.471 73.173 24.891 1.00 33.24 259 LEU B O 1
ATOM 4233 N N . LEU B 1 284 ? 14.145 74.538 25.498 1.00 35.71 260 LEU B N 1
ATOM 4234 C CA . LEU B 1 284 ? 14.735 73.584 26.434 1.00 34.77 260 LEU B CA 1
ATOM 4235 C C . LEU B 1 284 ? 13.773 73.231 27.572 1.00 32.64 260 LEU B C 1
ATOM 4236 O O . LEU B 1 284 ? 13.523 72.060 27.830 1.00 33.19 260 LEU B O 1
ATOM 4241 N N . TRP B 1 285 ? 13.230 74.241 28.250 1.00 33.42 261 TRP B N 1
ATOM 4242 C CA . TRP B 1 285 ? 12.318 73.988 29.397 1.00 32.13 261 TRP B CA 1
ATOM 4243 C C . TRP B 1 285 ? 10.972 73.392 28.979 1.00 31.69 261 TRP B C 1
ATOM 4244 O O . TRP B 1 285 ? 10.379 72.620 29.728 1.00 30.41 261 TRP B O 1
ATOM 4255 N N . GLN B 1 286 ? 10.492 73.759 27.799 1.00 31.88 262 GLN B N 1
ATOM 4256 C CA . GLN B 1 286 ? 9.296 73.159 27.234 1.00 33.29 262 GLN B CA 1
ATOM 4257 C C . GLN B 1 286 ? 9.563 71.658 27.120 1.00 32.00 262 GLN B C 1
ATOM 4258 O O . GLN B 1 286 ? 8.745 70.818 27.533 1.00 29.33 262 GLN B O 1
ATOM 4264 N N . GLY B 1 287 ? 10.734 71.327 26.573 1.00 32.29 263 GLY B N 1
ATOM 4265 C CA . GLY B 1 287 ? 11.126 69.950 26.399 1.00 32.47 263 GLY B CA 1
ATOM 4266 C C . GLY B 1 287 ? 11.301 69.218 27.711 1.00 33.04 263 GLY B C 1
ATOM 4267 O O . GLY B 1 287 ? 10.804 68.083 27.881 1.00 33.42 263 GLY B O 1
ATOM 4268 N N . ALA B 1 288 ? 12.005 69.858 28.641 1.00 32.01 264 ALA B N 1
ATOM 4269 C CA . ALA B 1 288 ? 12.265 69.267 29.948 1.00 31.26 264 ALA B CA 1
ATOM 4270 C C . ALA B 1 288 ? 10.959 68.890 30.635 1.00 31.45 264 ALA B C 1
ATOM 4271 O O . ALA B 1 288 ? 10.849 67.840 31.253 1.00 33.39 264 ALA B O 1
ATOM 4273 N N . GLU B 1 289 ? 9.958 69.754 30.519 1.00 31.34 265 GLU B N 1
ATOM 4274 C CA . GLU B 1 289 ? 8.696 69.503 31.167 1.00 31.22 265 GLU B CA 1
ATOM 4275 C C . GLU B 1 289 ? 7.939 68.331 30.558 1.00 30.32 265 GLU B C 1
ATOM 4276 O O . GLU B 1 289 ? 7.266 67.601 31.288 1.00 30.47 265 GLU B O 1
ATOM 4282 N N . GLN B 1 290 ? 8.044 68.157 29.246 1.00 29.44 266 GLN B N 1
ATOM 4283 C CA . GLN B 1 290 ? 7.407 67.022 28.566 1.00 29.22 266 GLN B CA 1
ATOM 4284 C C . GLN B 1 290 ? 8.073 65.711 28.997 1.00 30.71 266 GLN B C 1
ATOM 4285 O O . GLN B 1 290 ? 7.396 64.703 29.293 1.00 30.63 266 GLN B O 1
ATOM 4291 N N . PHE B 1 291 ? 9.406 65.732 29.028 1.00 32.59 267 PHE B N 1
ATOM 4292 C CA . PHE B 1 291 ? 10.196 64.573 29.431 1.00 34.11 267 PHE B CA 1
ATOM 4293 C C . PHE B 1 291 ? 9.817 64.100 30.827 1.00 36.21 267 PHE B C 1
ATOM 4294 O O . PHE B 1 291 ? 9.611 62.899 31.045 1.00 36.96 267 PHE B O 1
ATOM 4302 N N A GLU B 1 292 ? 9.706 65.048 31.751 0.70 36.89 268 GLU B N 1
ATOM 4303 N N B GLU B 1 292 ? 9.729 65.023 31.791 0.30 35.91 268 GLU B N 1
ATOM 4304 C CA A GLU B 1 292 ? 9.379 64.736 33.139 0.70 38.44 268 GLU B CA 1
ATOM 4305 C CA B GLU B 1 292 ? 9.396 64.620 33.171 0.30 37.07 268 GLU B CA 1
ATOM 4306 C C A GLU B 1 292 ? 7.946 64.222 33.309 0.70 38.37 268 GLU B C 1
ATOM 4307 C C B GLU B 1 292 ? 7.927 64.193 33.321 0.30 37.24 268 GLU B C 1
ATOM 4308 O O A GLU B 1 292 ? 7.693 63.325 34.120 0.70 39.94 268 GLU B O 1
ATOM 4309 O O B GLU B 1 292 ? 7.624 63.330 34.149 0.30 38.79 268 GLU B O 1
ATOM 4320 N N . LEU B 1 293 ? 7.021 64.774 32.533 1.00 35.13 269 LEU B N 1
ATOM 4321 C CA . LEU B 1 293 ? 5.621 64.335 32.571 1.00 35.64 269 LEU B CA 1
ATOM 4322 C C . LEU B 1 293 ? 5.496 62.894 32.051 1.00 35.34 269 LEU B C 1
ATOM 4323 O O . LEU B 1 293 ? 4.728 62.102 32.587 1.00 36.87 269 LEU B O 1
ATOM 4328 N N . TRP B 1 294 ? 6.259 62.566 31.009 1.00 33.96 270 TRP B N 1
ATOM 4329 C CA . TRP B 1 294 ? 6.179 61.236 30.409 1.00 35.19 270 TRP B CA 1
ATOM 4330 C C . TRP B 1 294 ? 6.968 60.174 31.184 1.00 37.13 270 TRP B C 1
ATOM 4331 O O . TRP B 1 294 ? 6.579 59.018 31.230 1.00 40.03 270 TRP B O 1
ATOM 4342 N N . THR B 1 295 ? 8.069 60.571 31.795 1.00 37.97 271 THR B N 1
ATOM 4343 C CA . THR B 1 295 ? 8.935 59.604 32.442 1.00 41.16 271 THR B CA 1
ATOM 4344 C C . THR B 1 295 ? 8.871 59.589 33.965 1.00 44.81 271 THR B C 1
ATOM 4345 O O . THR B 1 295 ? 9.234 58.590 34.601 1.00 48.02 271 THR B O 1
ATOM 4349 N N . GLY B 1 296 ? 8.441 60.698 34.561 1.00 45.64 272 GLY B N 1
ATOM 4350 C CA . GLY B 1 296 ? 8.436 60.812 36.025 1.00 47.80 272 GLY B CA 1
ATOM 4351 C C . GLY B 1 296 ? 9.857 60.902 36.570 1.00 49.10 272 GLY B C 1
ATOM 4352 O O . GLY B 1 296 ? 10.062 60.851 37.800 1.00 53.41 272 GLY B O 1
ATOM 4353 N N A LYS B 1 297 ? 10.835 61.040 35.672 0.60 47.63 273 LYS B N 1
ATOM 4354 N N B LYS B 1 297 ? 10.840 61.036 35.680 0.40 47.86 273 LYS B N 1
ATOM 4355 C CA A LYS B 1 297 ? 12.242 61.132 36.055 0.60 49.01 273 LYS B CA 1
ATOM 4356 C CA B LYS B 1 297 ? 12.241 61.133 36.082 0.40 49.27 273 LYS B CA 1
ATOM 4357 C C A LYS B 1 297 ? 12.780 62.514 35.713 0.60 46.95 273 LYS B C 1
ATOM 4358 C C B LYS B 1 297 ? 12.797 62.496 35.698 0.40 47.04 273 LYS B C 1
ATOM 4359 O O A LYS B 1 297 ? 12.226 63.211 34.863 0.60 44.92 273 LYS B O 1
ATOM 4360 O O B LYS B 1 297 ? 12.272 63.160 34.804 0.40 44.85 273 LYS B O 1
ATOM 4371 N N . ALA B 1 298 ? 13.869 62.899 36.375 1.00 48.41 274 ALA B N 1
ATOM 4372 C CA . ALA B 1 298 ? 14.509 64.198 36.142 1.00 46.18 274 ALA B CA 1
ATOM 4373 C C . ALA B 1 298 ? 15.129 64.316 34.753 1.00 43.94 274 ALA B C 1
ATOM 4374 O O . ALA B 1 298 ? 15.774 63.393 34.266 1.00 45.11 274 ALA B O 1
ATOM 4376 N N . PHE B 1 299 ? 14.913 65.458 34.115 1.00 41.96 275 PHE B N 1
ATOM 4377 C CA . PHE B 1 299 ? 15.455 65.729 32.795 1.00 40.24 275 PHE B CA 1
ATOM 4378 C C . PHE B 1 299 ? 16.908 66.045 32.977 1.00 42.21 275 PHE B C 1
ATOM 4379 O O . PHE B 1 299 ? 17.240 66.824 33.860 1.00 43.18 275 PHE B O 1
ATOM 4387 N N . PRO B 1 300 ? 17.789 65.435 32.168 1.00 43.33 276 PRO B N 1
ATOM 4388 C CA . PRO B 1 300 ? 19.226 65.707 32.248 1.00 45.47 276 PRO B CA 1
ATOM 4389 C C . PRO B 1 300 ? 19.507 67.059 31.571 1.00 44.53 276 PRO B C 1
ATOM 4390 O O . PRO B 1 300 ? 20.084 67.136 30.480 1.00 45.26 276 PRO B O 1
ATOM 4394 N N . LEU B 1 301 ? 19.096 68.109 32.269 1.00 42.90 277 LEU B N 1
ATOM 4395 C CA . LEU B 1 301 ? 19.167 69.481 31.786 1.00 42.70 277 LEU B CA 1
ATOM 4396 C C . LEU B 1 301 ? 20.567 69.927 31.307 1.00 42.99 277 LEU B C 1
ATOM 4397 O O . LEU B 1 301 ? 20.712 70.361 30.165 1.00 42.95 277 LEU B O 1
ATOM 4402 N N . ASP B 1 302 ? 21.578 69.850 32.186 1.00 44.10 278 ASP B N 1
ATOM 4403 C CA . ASP B 1 302 ? 22.960 70.243 31.825 1.00 45.02 278 ASP B CA 1
ATOM 4404 C C . ASP B 1 302 ? 23.479 69.426 30.625 1.00 46.03 278 ASP B C 1
ATOM 4405 O O . ASP B 1 302 ? 24.191 69.944 29.761 1.00 47.06 278 ASP B O 1
ATOM 4410 N N . TYR B 1 303 ? 23.128 68.146 30.581 1.00 45.36 279 TYR B N 1
ATOM 4411 C CA . TYR B 1 303 ? 23.572 67.268 29.492 1.00 46.99 279 TYR B CA 1
ATOM 4412 C C . TYR B 1 303 ? 22.941 67.632 28.142 1.00 45.64 279 TYR B C 1
ATOM 4413 O O . TYR B 1 303 ? 23.647 67.751 27.133 1.00 45.29 279 TYR B O 1
ATOM 4422 N N . VAL B 1 304 ? 21.616 67.791 28.124 1.00 42.92 280 VAL B N 1
ATOM 4423 C CA . VAL B 1 304 ? 20.915 68.122 26.885 1.00 42.89 280 VAL B CA 1
ATOM 4424 C C . VAL B 1 304 ? 21.351 69.497 26.355 1.00 42.98 280 VAL B C 1
ATOM 4425 O O . VAL B 1 304 ? 21.514 69.681 25.160 1.00 42.93 280 VAL B O 1
ATOM 4429 N N . LYS B 1 305 ? 21.552 70.457 27.247 1.00 44.13 281 LYS B N 1
ATOM 4430 C CA . LYS B 1 305 ? 22.007 71.780 26.831 1.00 47.14 281 LYS B CA 1
ATOM 4431 C C . LYS B 1 305 ? 23.340 71.625 26.088 1.00 50.60 281 LYS B C 1
ATOM 4432 O O . LYS B 1 305 ? 23.572 72.207 25.023 1.00 51.67 281 LYS B O 1
ATOM 4438 N N . GLN B 1 306 ? 24.199 70.801 26.662 1.00 52.15 282 GLN B N 1
ATOM 4439 C CA . GLN B 1 306 ? 25.495 70.519 26.095 1.00 57.20 282 GLN B CA 1
ATOM 4440 C C . GLN B 1 306 ? 25.408 69.791 24.739 1.00 59.79 282 GLN B C 1
ATOM 4441 O O . GLN B 1 306 ? 26.041 70.239 23.774 1.00 62.65 282 GLN B O 1
ATOM 4447 N N . VAL B 1 307 ? 24.621 68.705 24.645 1.00 59.63 283 VAL B N 1
ATOM 4448 C CA . VAL B 1 307 ? 24.541 67.926 23.369 1.00 62.70 283 VAL B CA 1
ATOM 4449 C C . VAL B 1 307 ? 23.748 68.630 22.264 1.00 63.86 283 VAL B C 1
ATOM 4450 O O . VAL B 1 307 ? 23.993 68.397 21.083 1.00 67.03 283 VAL B O 1
ATOM 4454 N N . MET B 1 308 ? 22.801 69.481 22.640 1.00 63.54 284 MET B N 1
ATOM 4455 C CA . MET B 1 308 ? 22.016 70.214 21.647 1.00 65.62 284 MET B CA 1
ATOM 4456 C C . MET B 1 308 ? 22.790 71.430 21.136 1.00 69.05 284 MET B C 1
ATOM 4457 O O . MET B 1 308 ? 22.435 72.009 20.107 1.00 70.53 284 MET B O 1
ATOM 4462 N N . GLY B 1 309 ? 23.840 71.812 21.861 1.00 71.53 285 GLY B N 1
ATOM 4463 C CA . GLY B 1 309 ? 24.673 72.950 21.482 1.00 74.92 285 GLY B CA 1
ATOM 4464 C C . GLY B 1 309 ? 24.329 74.278 22.145 1.00 74.57 285 GLY B C 1
ATOM 4465 O O . GLY B 1 309 ? 24.930 75.297 21.803 1.00 77.16 285 GLY B O 1
ATOM 4466 N N . PHE B 1 310 ? 23.388 74.289 23.098 1.00 72.90 286 PHE B N 1
ATOM 4467 C CA . PHE B 1 310 ? 23.015 75.548 23.776 1.00 72.98 286 PHE B CA 1
ATOM 4468 C C . PHE B 1 310 ? 24.087 75.943 24.802 1.00 73.37 286 PHE B C 1
ATOM 4469 O O . PHE B 1 310 ? 24.701 77.009 24.709 1.00 75.20 286 PHE B O 1
#

Solvent-accessible surface area: 24789 Å² total; per-residue (Å²): 181,90,70,1,1,0,10,0,4,107,54,20,199,160,40,32,22,4,71,3,2,23,61,0,2,126,119,61,56,20,65,32,30,5,7,6,8,65,1,43,77,126,44,0,44,31,0,7,66,0,0,100,5,2,111,2,46,0,0,1,3,45,112,52,0,31,104,53,0,13,128,80,21,82,78,38,38,99,11,0,129,11,14,33,3,0,10,0,0,5,12,45,152,40,91,0,73,1,49,9,3,24,2,49,0,4,13,88,8,0,146,94,71,68,44,88,12,153,50,57,9,0,0,0,0,2,4,19,29,29,0,11,2,0,0,0,15,0,7,73,50,30,3,116,33,0,42,0,2,8,158,137,51,119,85,26,119,118,0,66,45,1,7,132,81,0,63,118,102,32,152,6,77,6,57,37,32,31,26,78,65,108,133,29,4,53,94,5,0,64,54,5,46,0,0,0,3,11,27,132,25,2,70,150,123,55,62,112,84,25,45,3,81,76,78,84,36,5,62,83,124,1,9,0,0,1,17,12,72,86,50,50,51,0,88,6,0,100,26,0,88,164,31,50,12,160,39,20,33,1,39,15,15,23,6,34,12,0,3,36,6,0,80,56,2,16,68,111,88,16,31,36,92,69,0,68,138,54,27,50,10,102,129,109,22,158,78,70,1,1,0,14,0,3,103,42,40,197,157,46,53,22,19,74,3,2,35,77,0,2,119,120,44,61,27,59,33,25,4,10,12,8,58,0,49,80,124,40,0,40,36,0,2,64,0,0,78,5,2,104,2,49,0,0,0,3,38,112,51,0,35,110,46,0,25,130,72,19,82,79,32,37,95,10,0,125,9,13,33,3,0,8,0,0,4,11,43,162,40,96,0,81,1,45,8,2,22,2,47,0,2,12,88,7,2,137,91,42,67,44,64,13,168,52,62,10,0,0,0,0,3,5,18,29,30,0,12,1,0,0,0,14,0,7,74,70,37,4,119,36,0,42,0,3,9,154,140,49,125,85,22,121,120,0,71,46,0,8,126,82,0,64,118,105,33,150,6,78,7,54,36,34,34,28,80,64,110,140,26,4,58,107,4,0,68,58,4,49,0,0,0,4,12,27,145,24,2,66,141,124,57,53,115,82,23,46,3,82,68,80,83,39,5,66,82,126,1,5,0,0,1,18,11,69,78,56,79,89,0,87,6,4,101,23,0,92,156,31,51,3,141,34,19,39,2,36,19,16,31,10,27,14,0,2,29,6,0,74,55,2,10,67,115,84,16,26,40,116,59,0,89,144,54,30,66,75

Organism: Salmonella typhimurium (strain LT2 / SGSC1412 / ATCC 700720) (NCBI:txid99287)

B-factor: mean 33.35, std 10.86, range [15.69, 95.19]